Protein AF-0000000073112568 (afdb_homodimer)

Sequence (462 aa):
MNLVIIFITLNLIYITTGKNLKVNSIETFVFVDIETTGLRQPNITELAMWITPRNCLLDSQDNMNCRMLNKWTMLFNPGKGIERKASEITGLNNDMLDKYDKFDERAGTNIISYLSHYPRPICLIAHNGKRYDFPLIKKTFDKIQLRVPNYILYSDSLQILRELENEDITKAKKKSFKLEDIYERLFHSKPLVTHAAEADVEVLYKIALFYGNDFIDIAEKFASRFSEIDPMNLVIIFITLNLIYITTGKNLKVNSIETFVFVDIETTGLRQPNITELAMWITPRNCLLDSQDNMNCRMLNKWTMLFNPGKGIERKASEITGLNNDMLDKYDKFDERAGTNIISYLSHYPRPICLIAHNGKRYDFPLIKKTFDKIQLRVPNYILYSDSLQILRELENEDITKAKKKSFKLEDIYERLFHSKPLVTHAAEADVEVLYKIALFYGNDFIDIAEKFASRFSEIDP

Foldseek 3Di:
DDPPPPPPPPPPPPPVPDPPPPLDAAFKEKEKFFAWLDDPPTFTFKIKIKMDTLVCLQPLQVPLDDPRIDIDMDGAQRVDFRDPVSCVLQVDGNVNHVPHHHLAPVVVVVVLVVVVVGDFLYEYEYAVCLPPVLQNVVVSCVVRPHARDQRYKYFHVLVLVCVVVVQPVPDDDGQDSDLQSLLCVQVVDGQPDPNHTNSSSSSVSSSSSNCRPSSSVSRSVRIDGSRPRDD/DDPPPPPPPPPPPPPVPDPPPPLDAAFKEKEKFFAWLDDPPTFTFKIKIKMDTLVCLQVLQVPLDDPRIDIDMDGAQRVDFRDPVSCVLQVDGNVNHVPHHHLAPVVVVVVLVVVVVGDFLYEYEYAVCLPPVLQNVVVSCVVRPHARDQRYKYFHVLVLVCVVVVQPVPDDDGQDSDLQSLLCVQVVDGQPDPNHTNSSSSSSSSVSSNCRPSSSVSRSVRIDGSRPRDD

Solvent-accessible surface area (backbone atoms only — not comparable to full-atom values): 25676 Å² total; per-residue (Å²): 136,84,80,78,81,77,80,76,78,75,77,76,74,77,70,80,69,72,75,68,71,73,73,74,67,65,33,21,39,30,29,36,31,62,37,48,26,42,86,76,83,55,37,59,34,29,46,18,37,42,37,34,46,42,64,49,28,60,61,11,89,81,42,96,66,55,87,71,60,24,36,41,34,47,68,23,19,52,87,62,81,51,36,67,68,36,25,68,59,48,69,51,50,57,80,80,26,63,68,34,43,52,86,39,56,68,54,52,50,37,51,53,55,59,58,66,43,49,50,67,34,31,31,37,33,20,76,51,13,78,79,46,50,50,32,52,51,48,43,52,33,53,74,52,70,49,84,64,59,74,56,34,26,31,28,37,44,46,62,38,50,46,61,71,63,52,67,57,78,81,52,89,76,80,77,66,78,46,68,68,53,44,46,25,71,75,65,76,44,73,75,90,54,67,58,37,29,52,43,48,24,51,53,52,50,51,52,42,27,72,50,14,53,63,43,52,54,44,37,61,72,59,46,41,51,50,64,70,63,77,97,137,82,82,76,79,76,79,76,78,76,78,76,74,80,70,80,70,71,76,68,71,74,72,73,67,65,35,21,39,30,30,36,31,62,37,49,27,41,86,76,85,54,36,60,35,28,45,17,37,41,36,34,46,42,64,49,30,60,61,13,91,82,40,95,64,55,87,71,58,24,37,43,33,46,67,25,20,52,88,62,82,52,36,68,69,36,25,68,60,48,70,50,50,59,80,80,26,64,69,33,42,53,86,38,54,67,51,52,51,38,53,52,56,59,58,66,43,49,50,69,33,32,33,38,33,19,77,50,14,78,79,45,50,49,32,52,51,48,44,53,34,53,75,53,71,48,85,64,59,74,55,35,26,31,28,36,43,45,62,38,49,47,61,71,62,52,67,57,78,82,51,88,75,80,78,67,78,47,69,65,52,44,46,26,70,76,65,75,44,74,76,92,56,69,57,37,28,54,44,47,25,50,53,52,49,50,53,43,28,73,50,14,53,62,42,51,54,44,38,60,71,59,46,42,51,49,64,70,62,78,98

InterPro domains:
  IPR012337 Ribonuclease H-like superfamily [SSF53098] (26-228)
  IPR013520 Ribonuclease H-like domain [PF00929] (30-207)
  IPR013520 Ribonuclease H-like domain [SM00479] (28-217)
  IPR036397 Ribonuclease H superfamily [G3DSA:3.30.420.10] (25-229)
  IPR040393 Three-prime repair exonuclease 1/2 [PTHR13058] (22-229)

Structure (mmCIF, N/CA/C/O backbone):
data_AF-0000000073112568-model_v1
#
loop_
_entity.id
_entity.type
_entity.pdbx_description
1 polymer 'Exonuclease domain-containing protein'
#
loop_
_atom_site.group_PDB
_atom_site.id
_atom_site.type_symbol
_atom_site.label_atom_id
_atom_site.label_alt_id
_atom_site.label_comp_id
_atom_site.label_asym_id
_atom_site.label_entity_id
_atom_site.label_seq_id
_atom_site.pdbx_PDB_ins_code
_atom_site.Cartn_x
_atom_site.Cartn_y
_atom_site.Cartn_z
_atom_site.occupancy
_atom_site.B_iso_or_equiv
_atom_site.auth_seq_id
_atom_site.auth_comp_id
_atom_site.auth_asym_id
_atom_site.auth_atom_id
_atom_site.pdbx_PDB_model_num
ATOM 1 N N . MET A 1 1 ? -47.781 -52.5 22.5 1 28.92 1 MET A N 1
ATOM 2 C CA . MET A 1 1 ? -46.406 -52.688 22.062 1 28.92 1 MET A CA 1
ATOM 3 C C . MET A 1 1 ? -46.031 -51.625 21.031 1 28.92 1 MET A C 1
ATOM 5 O O . MET A 1 1 ? -46.438 -51.688 19.875 1 28.92 1 MET A O 1
ATOM 9 N N . ASN A 1 2 ? -45.906 -50.312 21.328 1 33.69 2 ASN A N 1
ATOM 10 C CA . ASN A 1 2 ? -45.75 -49.094 20.562 1 33.69 2 ASN A CA 1
ATOM 11 C C . ASN A 1 2 ? -44.406 -49.062 19.828 1 33.69 2 ASN A C 1
ATOM 13 O O . ASN A 1 2 ? -43.344 -49.156 20.453 1 33.69 2 ASN A O 1
ATOM 17 N N . LEU A 1 3 ? -44.344 -49.469 18.516 1 28.8 3 LEU A N 1
ATOM 18 C CA . LEU A 1 3 ? -43.219 -49.594 17.594 1 28.8 3 LEU A CA 1
ATOM 19 C C . LEU A 1 3 ? -42.5 -48.25 17.406 1 28.8 3 LEU A C 1
ATOM 21 O O . LEU A 1 3 ? -43.125 -47.281 16.953 1 28.8 3 LEU A O 1
ATOM 25 N N . VAL A 1 4 ? -41.594 -47.906 18.297 1 32.81 4 VAL A N 1
ATOM 26 C CA . VAL A 1 4 ? -40.812 -46.688 18.219 1 32.81 4 VAL A CA 1
ATOM 27 C C . VAL A 1 4 ? -39.844 -46.75 17.047 1 32.81 4 VAL A C 1
ATOM 29 O O . VAL A 1 4 ? -38.969 -47.625 17 1 32.81 4 VAL A O 1
ATOM 32 N N . ILE A 1 5 ? -40.188 -46.375 15.773 1 28.38 5 ILE A N 1
ATOM 33 C CA . ILE A 1 5 ? -39.344 -46.344 14.586 1 28.38 5 ILE A CA 1
ATOM 34 C C . ILE A 1 5 ? -38.219 -45.344 14.781 1 28.38 5 ILE A C 1
ATOM 36 O O . ILE A 1 5 ? -38.469 -44.156 14.977 1 28.38 5 ILE A O 1
ATOM 40 N N . ILE A 1 6 ? -37.094 -45.812 15.32 1 27.3 6 ILE A N 1
ATOM 41 C CA . ILE A 1 6 ? -35.875 -45 15.5 1 27.3 6 ILE A CA 1
ATOM 42 C C . ILE A 1 6 ? -35.281 -44.688 14.133 1 27.3 6 ILE A C 1
ATOM 44 O O . ILE A 1 6 ? -34.906 -45.594 13.391 1 27.3 6 ILE A O 1
ATOM 48 N N . PHE A 1 7 ? -35.656 -43.656 13.438 1 25.91 7 PHE A N 1
ATOM 49 C CA . PHE A 1 7 ? -35.062 -43.219 12.18 1 25.91 7 PHE A CA 1
ATOM 50 C C . PHE A 1 7 ? -33.562 -42.938 12.352 1 25.91 7 PHE A C 1
ATOM 52 O O . PHE A 1 7 ? -33.188 -42.031 13.102 1 25.91 7 PHE A O 1
ATOM 59 N N . ILE A 1 8 ? -32.719 -43.938 12.305 1 25.88 8 ILE A N 1
ATOM 60 C CA . ILE A 1 8 ? -31.266 -43.812 12.281 1 25.88 8 ILE A CA 1
ATOM 61 C C . ILE A 1 8 ? -30.828 -43.094 11.008 1 25.88 8 ILE A C 1
ATOM 63 O O . ILE A 1 8 ? -31.062 -43.594 9.898 1 25.88 8 ILE A O 1
ATOM 67 N N . THR A 1 9 ? -30.938 -41.812 10.844 1 25.72 9 THR A N 1
ATOM 68 C CA . THR A 1 9 ? -30.406 -41.094 9.688 1 25.72 9 THR A CA 1
ATOM 69 C C . THR A 1 9 ? -28.922 -41.406 9.492 1 25.72 9 THR A C 1
ATOM 71 O O . THR A 1 9 ? -28.109 -41.125 10.375 1 25.72 9 THR A O 1
ATOM 74 N N . LEU A 1 10 ? -28.516 -42.469 8.875 1 24.7 10 LEU A N 1
ATOM 75 C CA . LEU A 1 10 ? -27.172 -42.781 8.414 1 24.7 10 LEU A CA 1
ATOM 76 C C . LEU A 1 10 ? -26.578 -41.625 7.613 1 24.7 10 LEU A C 1
ATOM 78 O O . LEU A 1 10 ? -27.078 -41.312 6.539 1 24.7 10 LEU A O 1
ATOM 82 N N . ASN A 1 11 ? -26.141 -40.562 8.211 1 27.45 11 ASN A N 1
ATOM 83 C CA . ASN A 1 11 ? -25.328 -39.531 7.562 1 27.45 11 ASN A CA 1
ATOM 84 C C . ASN A 1 11 ? -24.156 -40.156 6.789 1 27.45 11 ASN A C 1
ATOM 86 O O . ASN A 1 11 ? -23.25 -40.719 7.387 1 27.45 11 ASN A O 1
ATOM 90 N N . LEU A 1 12 ? -24.328 -40.719 5.668 1 24.17 12 LEU A N 1
ATOM 91 C CA . LEU A 1 12 ? -23.297 -41.188 4.742 1 24.17 12 LEU A CA 1
ATOM 92 C C . LEU A 1 12 ? -22.188 -40.156 4.59 1 24.17 12 LEU A C 1
ATOM 94 O O . LEU A 1 12 ? -22.422 -39.062 4.117 1 24.17 12 LEU A O 1
ATOM 98 N N . ILE A 1 13 ? -21.219 -40.125 5.379 1 28.55 13 ILE A N 1
ATOM 99 C CA . ILE A 1 13 ? -19.906 -39.5 5.246 1 28.55 13 ILE A CA 1
ATOM 100 C C . ILE A 1 13 ? -19.281 -39.906 3.902 1 28.55 13 ILE A C 1
ATOM 102 O O . ILE A 1 13 ? -18.984 -41.062 3.664 1 28.55 13 ILE A O 1
ATOM 106 N N . TYR A 1 14 ? -19.828 -39.5 2.762 1 27.7 14 TYR A N 1
ATOM 107 C CA . TYR A 1 14 ? -19.109 -39.75 1.51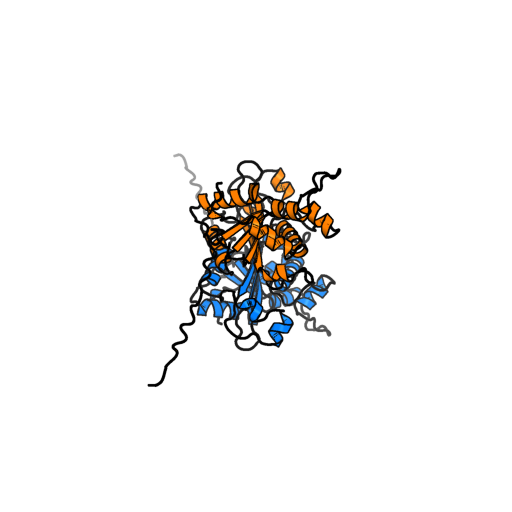4 1 27.7 14 TYR A CA 1
ATOM 108 C C . TYR A 1 14 ? -17.625 -39.438 1.648 1 27.7 14 TYR A C 1
ATOM 110 O O . TYR A 1 14 ? -17.266 -38.312 1.942 1 27.7 14 TYR A O 1
ATOM 118 N N . ILE A 1 15 ? -16.797 -40.219 2.133 1 30.89 15 ILE A N 1
ATOM 119 C CA . ILE A 1 15 ? -15.344 -40.344 2.072 1 30.89 15 ILE A CA 1
ATOM 120 C C . ILE A 1 15 ? -14.883 -40.25 0.621 1 30.89 15 ILE A C 1
ATOM 122 O O . ILE A 1 15 ? -15.133 -41.156 -0.177 1 30.89 15 ILE A O 1
ATOM 126 N N . THR A 1 16 ? -15.016 -39.156 -0.158 1 31.7 16 THR A N 1
ATOM 127 C CA . THR A 1 16 ? -14.43 -39.219 -1.492 1 31.7 16 THR A CA 1
ATOM 128 C C . THR A 1 16 ? -13.016 -39.812 -1.429 1 31.7 16 THR A C 1
ATOM 130 O O . THR A 1 16 ? -12.203 -39.375 -0.603 1 31.7 16 THR A O 1
ATOM 133 N N . THR A 1 17 ? -12.703 -40.938 -1.64 1 30.84 17 THR A N 1
ATOM 134 C CA . THR A 1 17 ? -11.523 -41.812 -1.691 1 30.84 17 THR A CA 1
ATOM 135 C C . THR A 1 17 ? -10.359 -41.062 -2.355 1 30.84 17 THR A C 1
ATOM 137 O O . THR A 1 17 ? -9.195 -41.375 -2.07 1 30.84 17 THR A O 1
ATOM 140 N N . GLY A 1 18 ? -10.5 -40.812 -3.713 1 35.22 18 GLY A N 1
ATOM 141 C CA . GLY A 1 18 ? -9.273 -40.438 -4.406 1 35.22 18 GLY A CA 1
ATOM 142 C C . GLY A 1 18 ? -8.5 -39.344 -3.711 1 35.22 18 GLY A C 1
ATOM 143 O O . GLY A 1 18 ? -9.094 -38.469 -3.08 1 35.22 18 GLY A O 1
ATOM 144 N N . LYS A 1 19 ? -7.324 -39.562 -3.258 1 34.97 19 LYS A N 1
ATOM 145 C CA . LYS A 1 19 ? -6.391 -38.719 -2.5 1 34.97 19 LYS A CA 1
ATOM 146 C C . LYS A 1 19 ? -6.426 -37.281 -2.98 1 34.97 19 LYS A C 1
ATOM 148 O O . LYS A 1 19 ? -5.449 -36.531 -2.824 1 34.97 19 LYS A O 1
ATOM 153 N N . ASN A 1 20 ? -7.07 -36.969 -4.094 1 34.84 20 ASN A N 1
ATOM 154 C CA . ASN A 1 20 ? -6.914 -35.594 -4.492 1 34.84 20 ASN A CA 1
ATOM 155 C C . ASN A 1 20 ? -7.129 -34.625 -3.314 1 34.84 20 ASN A C 1
ATOM 157 O O . ASN A 1 20 ? -8.234 -34.562 -2.768 1 34.84 20 ASN A O 1
ATOM 161 N N . LEU A 1 21 ? -6.305 -34.562 -2.342 1 36.22 21 LEU A N 1
ATOM 162 C CA . LEU A 1 21 ? -6.355 -33.438 -1.402 1 36.22 21 LEU A CA 1
ATOM 163 C C . LEU A 1 21 ? -7.098 -32.25 -2.008 1 36.22 21 LEU A C 1
ATOM 165 O O . LEU A 1 21 ? -6.711 -31.75 -3.061 1 36.22 21 LEU A O 1
ATOM 169 N N . LYS A 1 22 ? -8.344 -32.281 -2.059 1 41.84 22 LYS A N 1
ATOM 170 C CA . LYS A 1 22 ? -9.148 -31.109 -2.418 1 41.84 22 LYS A CA 1
ATOM 171 C C . LYS A 1 22 ? -8.445 -29.812 -2.014 1 41.84 22 LYS A C 1
ATOM 173 O O . LYS A 1 22 ? -8.227 -29.562 -0.828 1 41.84 22 LYS A O 1
ATOM 178 N N . VAL A 1 23 ? -7.336 -29.344 -2.641 1 48.72 23 VAL A N 1
ATOM 179 C CA . VAL A 1 23 ? -6.766 -28.031 -2.398 1 48.72 23 VAL A CA 1
ATOM 180 C C . VAL A 1 23 ? -7.875 -27.062 -1.999 1 48.72 23 VAL A C 1
ATOM 182 O O . VAL A 1 23 ? -8.867 -26.906 -2.711 1 48.72 23 VAL A O 1
ATOM 185 N N . ASN A 1 24 ? -8.141 -26.844 -0.749 1 63.97 24 ASN A N 1
ATOM 186 C CA . ASN A 1 24 ? -8.984 -25.734 -0.316 1 63.97 24 ASN A CA 1
ATOM 187 C C . ASN A 1 24 ? -8.82 -24.516 -1.221 1 63.97 24 ASN A C 1
ATOM 189 O O . ASN A 1 24 ? -7.699 -24.188 -1.617 1 63.97 24 ASN A O 1
ATOM 193 N N . SER A 1 25 ? -9.898 -24.094 -1.874 1 90.94 25 SER A N 1
ATOM 194 C CA . SER A 1 25 ? -9.969 -22.969 -2.801 1 90.94 25 SER A CA 1
ATOM 195 C C . SER A 1 25 ? -9.25 -21.734 -2.238 1 90.94 25 SER A C 1
ATOM 197 O O . SER A 1 25 ? -9.383 -21.422 -1.053 1 90.94 25 SER A O 1
ATOM 199 N N . ILE A 1 26 ? -8.305 -21.25 -3.027 1 97.75 26 ILE A N 1
ATOM 200 C CA . ILE A 1 26 ? -7.629 -20.016 -2.656 1 97.75 26 ILE A CA 1
ATOM 201 C C . ILE A 1 26 ? -8.664 -18.938 -2.357 1 97.75 26 ILE A C 1
ATOM 203 O O . ILE A 1 26 ? -9.578 -18.703 -3.152 1 97.75 26 ILE A O 1
ATOM 207 N N . GLU A 1 27 ? -8.5 -18.344 -1.183 1 98 27 GLU A N 1
ATOM 208 C CA . GLU A 1 27 ? -9.477 -17.328 -0.783 1 98 27 GLU A CA 1
ATOM 209 C C . GLU A 1 27 ? -8.953 -15.922 -1.063 1 98 27 GLU A C 1
ATOM 211 O O . GLU A 1 27 ? -9.742 -14.992 -1.262 1 98 27 GLU A O 1
ATOM 216 N N . THR A 1 28 ? -7.668 -15.781 -1 1 98.56 28 THR A N 1
ATOM 217 C CA . THR A 1 28 ? -7.031 -14.484 -1.178 1 98.56 28 THR A CA 1
ATOM 218 C C . THR A 1 28 ? -5.859 -14.586 -2.148 1 98.56 28 THR A C 1
ATOM 220 O O . THR A 1 28 ? -5.035 -15.492 -2.043 1 98.56 28 THR A O 1
ATOM 223 N N . PHE A 1 29 ? -5.82 -13.703 -3.115 1 98.75 29 PHE A N 1
ATOM 224 C CA . PHE A 1 29 ? -4.695 -13.602 -4.039 1 98.75 29 PHE A CA 1
ATOM 225 C C . PHE A 1 29 ? -3.836 -12.391 -3.707 1 98.75 29 PHE A C 1
ATOM 227 O O . PHE A 1 29 ? -4.359 -11.305 -3.445 1 98.75 29 PHE A O 1
ATOM 234 N N . VAL A 1 30 ? -2.545 -12.602 -3.668 1 98.94 30 VAL A N 1
ATOM 235 C CA . VAL A 1 30 ? -1.566 -11.547 -3.439 1 98.94 30 VAL A CA 1
ATOM 236 C C . VAL A 1 30 ? -0.625 -11.445 -4.637 1 98.94 30 VAL A C 1
ATOM 238 O O . VAL A 1 30 ? 0.197 -12.336 -4.867 1 98.94 30 VAL A O 1
ATOM 241 N N . PHE A 1 31 ? -0.764 -10.406 -5.379 1 98.94 31 PHE A N 1
ATOM 242 C CA . PHE A 1 31 ? 0.148 -10.141 -6.484 1 98.94 31 PHE A CA 1
ATOM 243 C C . PHE A 1 31 ? 1.428 -9.477 -5.988 1 98.94 31 PHE A C 1
ATOM 245 O O . PHE A 1 31 ? 1.376 -8.492 -5.254 1 98.94 31 PHE A O 1
ATOM 252 N N . VAL A 1 32 ? 2.572 -10.039 -6.43 1 98.88 32 VAL A N 1
ATOM 253 C CA . VAL A 1 32 ? 3.852 -9.664 -5.84 1 98.88 32 VAL A CA 1
ATOM 254 C C . VAL A 1 32 ? 4.855 -9.344 -6.945 1 98.88 32 VAL A C 1
ATOM 256 O O . VAL A 1 32 ? 4.824 -9.953 -8.016 1 98.88 32 VAL A O 1
ATOM 259 N N . ASP A 1 33 ? 5.688 -8.438 -6.66 1 98.81 33 ASP A N 1
ATOM 260 C CA . ASP A 1 33 ? 6.883 -8.164 -7.453 1 98.81 33 ASP A CA 1
ATOM 261 C C . ASP A 1 33 ? 7.992 -7.57 -6.59 1 98.81 33 ASP A C 1
ATOM 263 O O . ASP A 1 33 ? 7.719 -6.859 -5.617 1 98.81 33 ASP A O 1
ATOM 267 N N . ILE A 1 34 ? 9.258 -7.875 -6.922 1 98.75 34 ILE A N 1
ATOM 268 C CA . ILE A 1 34 ? 10.383 -7.281 -6.207 1 98.75 34 ILE A CA 1
ATOM 269 C C . ILE A 1 34 ? 11.336 -6.629 -7.203 1 98.75 34 ILE A C 1
ATOM 271 O O . ILE A 1 34 ? 11.43 -7.059 -8.359 1 98.75 34 ILE A O 1
ATOM 275 N N . GLU A 1 35 ? 11.961 -5.57 -6.828 1 98.62 35 GLU A N 1
ATOM 276 C CA . GLU A 1 35 ? 13.172 -5.043 -7.449 1 98.62 35 GLU A CA 1
ATOM 277 C C . GLU A 1 35 ? 14.398 -5.352 -6.602 1 98.62 35 GLU A C 1
ATOM 279 O O . GLU A 1 35 ? 14.297 -5.523 -5.383 1 98.62 35 GLU A O 1
ATOM 284 N N . THR A 1 36 ? 15.617 -5.434 -7.262 1 98.62 36 THR A N 1
ATOM 285 C CA . THR A 1 36 ? 16.812 -5.914 -6.578 1 98.62 36 THR A CA 1
ATOM 286 C C . THR A 1 36 ? 18.031 -5.098 -6.984 1 98.62 36 THR A C 1
ATOM 288 O O . THR A 1 36 ? 17.938 -4.191 -7.812 1 98.62 36 THR A O 1
ATOM 291 N N . THR A 1 37 ? 19.172 -5.445 -6.406 1 98.56 37 THR A N 1
ATOM 292 C CA . THR A 1 37 ? 20.406 -4.703 -6.605 1 98.56 37 THR A CA 1
ATOM 293 C C . THR A 1 37 ? 21.031 -5.031 -7.961 1 98.56 37 THR A C 1
ATOM 295 O O . THR A 1 37 ? 21.938 -4.336 -8.422 1 98.56 37 THR A O 1
ATOM 298 N N . GLY A 1 38 ? 20.594 -6.066 -8.555 1 96.88 38 GLY A N 1
ATOM 299 C CA . GLY A 1 38 ? 21.141 -6.52 -9.828 1 96.88 38 GLY A CA 1
ATOM 300 C C . GLY A 1 38 ? 21 -8.016 -10.031 1 96.88 38 GLY A C 1
ATOM 301 O O . GLY A 1 38 ? 20.109 -8.648 -9.461 1 96.88 38 GLY A O 1
ATOM 302 N N . LEU A 1 39 ? 21.797 -8.562 -10.883 1 91.25 39 LEU A N 1
ATOM 303 C CA . LEU A 1 39 ? 21.688 -9.961 -11.266 1 91.25 39 LEU A CA 1
ATOM 304 C C . LEU A 1 39 ? 22.625 -10.836 -10.43 1 91.25 39 LEU A C 1
ATOM 306 O O . LEU A 1 39 ? 22.375 -12.031 -10.266 1 91.25 39 LEU A O 1
ATOM 310 N N . ARG A 1 40 ? 23.672 -10.219 -9.867 1 89.62 40 ARG A N 1
ATOM 311 C CA . ARG A 1 40 ? 24.672 -10.984 -9.117 1 89.62 40 ARG A CA 1
ATOM 312 C C . ARG A 1 40 ? 24.375 -10.953 -7.625 1 89.62 40 ARG A C 1
ATOM 314 O O . ARG A 1 40 ? 24.594 -9.938 -6.957 1 89.62 40 ARG A O 1
ATOM 321 N N . GLN A 1 41 ? 23.891 -12.133 -7.066 1 93.31 41 GLN A N 1
ATOM 322 C CA . GLN A 1 41 ? 23.562 -12.234 -5.648 1 93.31 41 GLN A CA 1
ATOM 323 C C . GLN A 1 41 ? 22.688 -11.07 -5.199 1 93.31 41 GLN A C 1
ATOM 325 O O . GLN A 1 41 ? 23.078 -10.297 -4.32 1 93.31 41 GLN A O 1
ATOM 330 N N . PRO A 1 42 ? 21.656 -10.977 -5.727 1 97.5 42 PRO A N 1
ATOM 331 C CA . PRO A 1 42 ? 20.828 -9.781 -5.535 1 97.5 42 PRO A CA 1
ATOM 332 C C . PRO A 1 42 ? 20.234 -9.695 -4.129 1 97.5 42 PRO A C 1
ATOM 334 O O . PRO A 1 42 ? 19.906 -10.719 -3.527 1 97.5 42 PRO A O 1
ATOM 337 N N . ASN A 1 43 ? 20.188 -8.438 -3.576 1 98.31 43 ASN A N 1
ATOM 338 C CA . ASN A 1 43 ? 19.359 -8.094 -2.42 1 98.31 43 ASN A CA 1
ATOM 339 C C . ASN A 1 43 ? 18.125 -7.309 -2.826 1 98.31 43 ASN A C 1
ATOM 341 O O . ASN A 1 43 ? 18.156 -6.559 -3.803 1 98.31 43 ASN A O 1
ATOM 345 N N . ILE A 1 44 ? 17.094 -7.5 -2.076 1 98.69 44 ILE A N 1
ATOM 346 C CA . ILE A 1 44 ? 15.82 -6.859 -2.393 1 98.69 44 ILE A CA 1
ATOM 347 C C . ILE A 1 44 ? 15.906 -5.367 -2.076 1 98.69 44 ILE A C 1
ATOM 349 O O . ILE A 1 44 ? 16.328 -4.98 -0.985 1 98.69 44 ILE A O 1
ATOM 353 N N . THR A 1 45 ? 15.516 -4.492 -3.051 1 98.81 45 THR A N 1
ATOM 354 C CA . THR A 1 45 ? 15.469 -3.047 -2.85 1 98.81 45 THR A CA 1
ATOM 355 C C . THR A 1 45 ? 14.023 -2.57 -2.719 1 98.81 45 THR A C 1
ATOM 357 O O . THR A 1 45 ? 13.766 -1.483 -2.195 1 98.81 45 THR A O 1
ATOM 360 N N . GLU A 1 46 ? 13.086 -3.34 -3.234 1 98.88 46 GLU A N 1
ATOM 361 C CA . GLU A 1 46 ? 11.672 -2.977 -3.238 1 98.88 46 GLU A CA 1
ATOM 362 C C . GLU A 1 46 ? 10.781 -4.219 -3.271 1 98.88 46 GLU A C 1
ATOM 364 O O . GLU A 1 46 ? 11.07 -5.172 -4 1 98.88 46 GLU A O 1
ATOM 369 N N . LEU A 1 47 ? 9.773 -4.281 -2.467 1 98.94 47 LEU A N 1
ATOM 370 C CA . LEU A 1 47 ? 8.75 -5.316 -2.496 1 98.94 47 LEU A CA 1
ATOM 371 C C . LEU A 1 47 ? 7.355 -4.695 -2.52 1 98.94 47 LEU A C 1
ATOM 373 O O . LEU A 1 47 ? 7.055 -3.803 -1.724 1 98.94 47 LEU A O 1
ATOM 377 N N . ALA A 1 48 ? 6.535 -5.07 -3.496 1 98.94 48 ALA A N 1
ATOM 378 C CA . ALA A 1 48 ? 5.156 -4.598 -3.596 1 98.94 48 ALA A CA 1
ATOM 379 C C . ALA A 1 48 ? 4.176 -5.766 -3.58 1 98.94 48 ALA A C 1
ATOM 381 O O . ALA A 1 48 ? 4.422 -6.801 -4.203 1 98.94 48 ALA A O 1
ATOM 382 N N . MET A 1 49 ? 3.082 -5.582 -2.832 1 98.94 49 MET A N 1
ATOM 383 C CA . MET A 1 49 ? 1.998 -6.559 -2.76 1 98.94 49 MET A CA 1
ATOM 384 C C . MET A 1 49 ? 0.644 -5.879 -2.934 1 98.94 49 MET A C 1
ATOM 386 O O . MET A 1 49 ? 0.361 -4.871 -2.283 1 98.94 49 MET A O 1
ATOM 390 N N . TRP A 1 50 ? -0.145 -6.309 -3.861 1 98.75 50 TRP A N 1
ATOM 391 C CA . TRP A 1 50 ? -1.571 -6.008 -3.932 1 98.75 50 TRP A CA 1
ATOM 392 C C . TRP A 1 50 ? -2.402 -7.219 -3.512 1 98.75 50 TRP A C 1
ATOM 394 O O . TRP A 1 50 ? -2.191 -8.328 -4.008 1 98.75 50 TRP A O 1
ATOM 404 N N . ILE A 1 51 ? -3.283 -7.094 -2.561 1 98.69 51 ILE A N 1
ATOM 405 C CA . ILE A 1 51 ? -4.047 -8.188 -1.961 1 98.69 51 ILE A CA 1
ATOM 406 C C . ILE A 1 51 ? -5.52 -8.047 -2.328 1 98.69 51 ILE A C 1
ATOM 408 O O . ILE A 1 51 ? -6.121 -6.988 -2.121 1 98.69 51 ILE A O 1
ATOM 412 N N . THR A 1 52 ? -6.113 -9.086 -2.877 1 97.38 52 THR A N 1
ATOM 413 C CA . THR A 1 52 ? -7.52 -9.055 -3.27 1 97.38 52 THR A CA 1
ATOM 414 C C . THR A 1 52 ? -8.195 -10.391 -2.955 1 97.38 52 THR A C 1
ATOM 416 O O . THR A 1 52 ? -7.582 -11.453 -3.092 1 97.38 52 THR A O 1
ATOM 419 N N . PRO A 1 53 ? -9.406 -10.359 -2.561 1 97.06 53 PRO A N 1
ATOM 420 C CA . PRO A 1 53 ? -10.125 -11.617 -2.373 1 97.06 53 PRO A CA 1
ATOM 421 C C . PRO A 1 53 ? -10.469 -12.305 -3.693 1 97.06 53 PRO A C 1
ATOM 423 O O . PRO A 1 53 ? -10.562 -11.641 -4.73 1 97.06 53 PRO A O 1
ATOM 426 N N . ARG A 1 54 ? -10.672 -13.516 -3.617 1 95.88 54 ARG A N 1
ATOM 427 C CA . ARG A 1 54 ? -11.031 -14.352 -4.758 1 95.88 54 ARG A CA 1
ATOM 428 C C . ARG A 1 54 ? -12.227 -13.766 -5.508 1 95.88 54 ARG A C 1
ATOM 430 O O . ARG A 1 54 ? -12.258 -13.789 -6.742 1 95.88 54 ARG A O 1
ATOM 437 N N . ASN A 1 55 ? -13.18 -13.211 -4.797 1 93 55 ASN A N 1
ATOM 438 C CA . ASN A 1 55 ? -14.43 -12.75 -5.395 1 93 55 ASN A CA 1
ATOM 439 C C . ASN A 1 55 ? -14.195 -11.578 -6.344 1 93 55 ASN A C 1
ATOM 441 O O . ASN A 1 55 ? -14.953 -11.391 -7.301 1 93 55 ASN A O 1
ATOM 445 N N . CYS A 1 56 ? -13.18 -10.828 -6.074 1 93.31 56 CYS A N 1
ATOM 446 C CA . CYS A 1 56 ? -12.859 -9.719 -6.973 1 93.31 56 CYS A CA 1
ATOM 447 C C . CYS A 1 56 ? -12.469 -10.234 -8.352 1 93.31 56 CYS A C 1
ATOM 449 O O . CYS A 1 56 ? -12.781 -9.602 -9.367 1 93.31 56 CYS A O 1
ATOM 451 N N . LEU A 1 57 ? -11.781 -11.32 -8.438 1 92.81 57 LEU A N 1
ATOM 452 C CA . LEU A 1 57 ? -11.383 -11.906 -9.719 1 92.81 57 LEU A CA 1
ATOM 453 C C . LEU A 1 57 ? -12.547 -12.633 -10.375 1 92.81 57 LEU A C 1
ATOM 455 O O . LEU A 1 57 ? -12.648 -12.672 -11.602 1 92.81 57 LEU A O 1
ATOM 459 N N . LEU A 1 58 ? -13.438 -13.18 -9.617 1 88.94 58 LEU A N 1
ATOM 460 C CA . LEU A 1 58 ? -14.602 -13.891 -10.141 1 88.94 58 LEU A CA 1
ATOM 461 C C . LEU A 1 58 ? -15.57 -12.938 -10.82 1 88.94 58 LEU A C 1
ATOM 463 O O . LEU A 1 58 ? -16.141 -13.258 -11.859 1 88.94 58 LEU A O 1
ATOM 467 N N . ASP A 1 59 ? -15.711 -11.727 -10.227 1 78.19 59 ASP A N 1
ATOM 468 C CA . ASP A 1 59 ? -16.719 -10.773 -10.68 1 78.19 59 ASP A CA 1
ATOM 469 C C . ASP A 1 59 ? -16.109 -9.727 -11.609 1 78.19 59 ASP A C 1
ATOM 471 O O . ASP A 1 59 ? -16.703 -8.672 -11.836 1 78.19 59 ASP A O 1
ATOM 475 N N . SER A 1 60 ? -14.992 -9.922 -12.117 1 67.56 60 SER A N 1
ATOM 476 C CA . SER A 1 60 ? -14.18 -8.898 -12.758 1 67.56 60 SER A CA 1
ATOM 477 C C . SER A 1 60 ? -14.711 -8.555 -14.148 1 67.56 60 SER A C 1
ATOM 479 O O . SER A 1 60 ? -14.328 -7.539 -14.727 1 67.56 60 SER A O 1
ATOM 481 N N . GLN A 1 61 ? -15.477 -9.312 -14.75 1 61.03 61 GLN A N 1
ATOM 482 C CA . GLN A 1 61 ? -15.836 -9.094 -16.156 1 61.03 61 GLN A CA 1
ATOM 483 C C . GLN A 1 61 ? -16.328 -7.664 -16.375 1 61.03 61 GLN A C 1
ATOM 485 O O . GLN A 1 61 ? -16.188 -7.121 -17.469 1 61.03 61 GLN A O 1
ATOM 490 N N . ASP A 1 62 ? -16.688 -7.012 -15.266 1 56.62 62 ASP A N 1
ATOM 491 C CA . ASP A 1 62 ? -17.297 -5.719 -15.547 1 56.62 62 ASP A CA 1
ATOM 492 C C . ASP A 1 62 ? -16.5 -4.582 -14.906 1 56.62 62 ASP A C 1
ATOM 494 O O . ASP A 1 62 ? -16.672 -3.418 -15.273 1 56.62 62 ASP A O 1
ATOM 498 N N . ASN A 1 63 ? -15.625 -5.004 -13.977 1 63.09 63 ASN A N 1
ATOM 499 C CA . ASN A 1 63 ? -14.984 -3.926 -13.234 1 63.09 63 ASN A CA 1
ATOM 500 C C . ASN A 1 63 ? -13.5 -4.203 -13.016 1 63.09 63 ASN A C 1
ATOM 502 O O . ASN A 1 63 ? -13.141 -5.211 -12.414 1 63.09 63 ASN A O 1
ATOM 506 N N . MET A 1 64 ? -12.672 -3.301 -13.633 1 66.56 64 MET A N 1
ATOM 507 C CA . MET A 1 64 ? -11.219 -3.465 -13.57 1 66.56 64 MET A CA 1
ATOM 508 C C . MET A 1 64 ? -10.664 -2.912 -12.266 1 66.56 64 MET A C 1
ATOM 510 O O . MET A 1 64 ? -9.461 -2.654 -12.156 1 66.56 64 MET A O 1
ATOM 514 N N . ASN A 1 65 ? -11.539 -2.646 -11.359 1 77.06 65 ASN A N 1
ATOM 515 C CA . ASN A 1 65 ? -11.062 -2.219 -10.047 1 77.06 65 ASN A CA 1
ATOM 516 C C . ASN A 1 65 ? -11.938 -2.768 -8.922 1 77.06 65 ASN A C 1
ATOM 518 O O . ASN A 1 65 ? -13.133 -2.473 -8.867 1 77.06 65 ASN A O 1
ATOM 522 N N . CYS A 1 66 ? -11.406 -3.529 -8.203 1 90.62 66 CYS A N 1
ATOM 523 C CA . CYS A 1 66 ? -12.109 -4.078 -7.047 1 90.62 66 CYS A CA 1
ATOM 524 C C . CYS A 1 66 ? -11.953 -3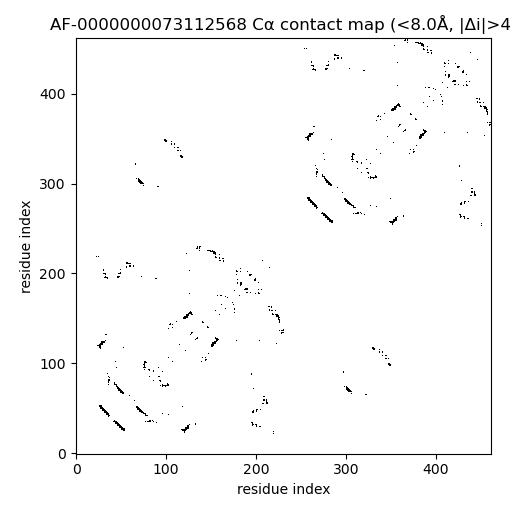.176 -5.832 1 90.62 66 CYS A C 1
ATOM 526 O O . CYS A 1 66 ? -10.836 -2.793 -5.48 1 90.62 66 CYS A O 1
ATOM 528 N N . ARG A 1 67 ? -13.047 -2.842 -5.234 1 93.5 67 ARG A N 1
ATOM 529 C CA . ARG A 1 67 ? -13.055 -1.933 -4.094 1 93.5 67 ARG A CA 1
ATOM 530 C C . ARG A 1 67 ? -12.352 -2.555 -2.893 1 93.5 67 ARG A C 1
ATOM 532 O O . ARG A 1 67 ? -11.938 -1.844 -1.975 1 93.5 67 ARG A O 1
ATOM 539 N N . MET A 1 68 ? -12.133 -3.863 -2.887 1 95.88 68 MET A N 1
ATOM 540 C CA . MET A 1 68 ? -11.578 -4.566 -1.733 1 95.88 68 MET A CA 1
ATOM 541 C C . MET A 1 68 ? -10.07 -4.75 -1.882 1 95.88 68 MET A C 1
ATOM 543 O O . MET A 1 68 ? -9.469 -5.566 -1.183 1 95.88 68 MET A O 1
ATOM 547 N N . LEU A 1 69 ? -9.5 -4.004 -2.736 1 96.44 69 LEU A N 1
ATOM 548 C CA . LEU A 1 69 ? -8.062 -4.102 -2.988 1 96.44 69 LEU A CA 1
ATOM 549 C C . LEU A 1 69 ? -7.27 -3.473 -1.851 1 96.44 69 LEU A C 1
ATOM 551 O O . LEU A 1 69 ? -7.574 -2.361 -1.412 1 96.44 69 LEU A O 1
ATOM 555 N N . ASN A 1 70 ? -6.289 -4.207 -1.251 1 98.25 70 ASN A N 1
ATOM 556 C CA . ASN A 1 70 ? -5.312 -3.723 -0.281 1 98.25 70 ASN A CA 1
ATOM 557 C C . ASN A 1 70 ? -3.908 -3.678 -0.876 1 98.25 70 ASN A C 1
ATOM 559 O O . ASN A 1 70 ? -3.6 -4.426 -1.807 1 98.25 70 ASN A O 1
ATOM 563 N N . LYS A 1 71 ? -3.1 -2.764 -0.355 1 98.62 71 LYS A N 1
ATOM 564 C CA . LYS A 1 71 ? -1.776 -2.572 -0.942 1 98.62 71 LYS A CA 1
ATOM 565 C C . LYS A 1 71 ? -0.708 -2.445 0.14 1 98.62 71 LYS A C 1
ATOM 567 O O . LYS A 1 71 ? -0.946 -1.839 1.187 1 98.62 71 LYS A O 1
ATOM 572 N N . TRP A 1 72 ? 0.426 -2.99 -0.134 1 98.88 72 TRP A N 1
ATOM 573 C CA . TRP A 1 72 ? 1.62 -2.939 0.702 1 98.88 72 TRP A CA 1
ATOM 574 C C . TRP A 1 72 ? 2.877 -2.814 -0.153 1 98.88 72 TRP A C 1
ATOM 576 O O . TRP A 1 72 ? 3.168 -3.688 -0.974 1 98.88 72 TRP A O 1
ATOM 586 N N . THR A 1 73 ? 3.596 -1.712 -0.109 1 98.81 73 THR A N 1
ATOM 587 C CA . THR A 1 73 ? 4.84 -1.473 -0.829 1 98.81 73 THR A CA 1
ATOM 588 C C . THR A 1 73 ? 5.902 -0.893 0.103 1 98.81 73 THR A C 1
ATOM 590 O O . THR A 1 73 ? 5.621 0.032 0.87 1 98.81 73 THR A O 1
ATOM 593 N N . MET A 1 74 ? 7.098 -1.423 0.051 1 98.81 74 MET A N 1
ATOM 594 C CA . MET A 1 74 ? 8.18 -0.953 0.912 1 98.81 74 MET A CA 1
ATOM 595 C C . MET A 1 74 ? 9.516 -1 0.181 1 98.81 74 MET A C 1
ATOM 597 O O . MET A 1 74 ? 9.805 -1.966 -0.527 1 98.81 74 MET A O 1
ATOM 601 N N . LEU A 1 75 ? 10.297 0.058 0.333 1 98.75 75 LEU A N 1
ATOM 602 C CA . LEU A 1 75 ? 11.68 0.111 -0.121 1 98.75 75 LEU A CA 1
ATOM 603 C C . LEU A 1 75 ? 12.633 -0.263 1.006 1 98.75 75 LEU A C 1
ATOM 605 O O . LEU A 1 75 ? 12.367 0.019 2.176 1 98.75 75 LEU A O 1
ATOM 609 N N . PHE A 1 76 ? 13.75 -0.87 0.65 1 98.81 76 PHE A N 1
ATOM 610 C CA . PHE A 1 76 ? 14.719 -1.348 1.631 1 98.81 76 PHE A CA 1
ATOM 611 C C . PHE A 1 76 ? 16.125 -0.854 1.296 1 98.81 76 PHE A C 1
ATOM 613 O O . PHE A 1 76 ? 16.484 -0.762 0.122 1 98.81 76 PHE A O 1
ATOM 620 N N . ASN A 1 77 ? 16.875 -0.594 2.352 1 98.69 77 ASN A N 1
ATOM 621 C CA . ASN A 1 77 ? 18.328 -0.559 2.197 1 98.69 77 ASN A CA 1
ATOM 622 C C . ASN A 1 77 ? 18.891 -1.946 1.915 1 98.69 77 ASN A C 1
ATOM 624 O O . ASN A 1 77 ? 18.828 -2.836 2.766 1 98.69 77 ASN A O 1
ATOM 628 N N . PRO A 1 78 ? 19.5 -2.09 0.742 1 98.38 78 PRO A N 1
ATOM 629 C CA . PRO A 1 78 ? 19.922 -3.445 0.394 1 98.38 78 PRO A CA 1
ATOM 630 C C . PRO A 1 78 ? 21.219 -3.848 1.095 1 98.38 78 PRO A C 1
ATOM 632 O O . PRO A 1 78 ? 21.609 -5.02 1.071 1 98.38 78 PRO A O 1
ATOM 635 N N . GLY A 1 79 ? 21.938 -2.896 1.731 1 97.81 79 GLY A N 1
ATOM 636 C CA . GLY A 1 79 ? 23.156 -3.193 2.455 1 97.81 79 GLY A CA 1
ATOM 637 C C . GLY A 1 79 ? 24.328 -3.482 1.542 1 97.81 79 GLY A C 1
ATOM 638 O O . GLY A 1 79 ? 25.328 -4.086 1.965 1 97.81 79 GLY A O 1
ATOM 639 N N . LYS A 1 80 ? 24.25 -3.193 0.276 1 97.81 80 LYS A N 1
ATOM 640 C CA . LYS A 1 80 ? 25.312 -3.311 -0.719 1 97.81 80 LYS A CA 1
ATOM 641 C C . LYS A 1 80 ? 25.062 -2.383 -1.904 1 97.81 80 LYS A C 1
ATOM 643 O O . LYS A 1 80 ? 24 -1.764 -2 1 97.81 80 LYS A O 1
ATOM 648 N N . GLY A 1 81 ? 26.016 -2.328 -2.766 1 98.06 81 GLY A N 1
ATOM 649 C CA . GLY A 1 81 ? 25.891 -1.476 -3.936 1 98.06 81 GLY A CA 1
ATOM 650 C C . GLY A 1 81 ? 24.859 -1.981 -4.934 1 98.06 81 GLY A C 1
ATOM 651 O O . GLY A 1 81 ? 24.75 -3.188 -5.168 1 98.06 81 GLY A O 1
ATOM 652 N N . ILE A 1 82 ? 24.094 -1.05 -5.527 1 98.5 82 ILE A N 1
ATOM 653 C CA . ILE A 1 82 ? 23.188 -1.358 -6.617 1 98.5 82 ILE A CA 1
ATOM 654 C C . ILE A 1 82 ? 23.922 -1.253 -7.953 1 98.5 82 ILE A C 1
ATOM 656 O O . ILE A 1 82 ? 24.562 -0.245 -8.234 1 98.5 82 ILE A O 1
ATOM 660 N N . GLU A 1 83 ? 23.812 -2.346 -8.719 1 98.44 83 GLU A N 1
ATOM 661 C CA . GLU A 1 83 ? 24.469 -2.342 -10.031 1 98.44 83 GLU A CA 1
ATOM 662 C C . GLU A 1 83 ? 23.922 -1.22 -10.906 1 98.44 83 GLU A C 1
ATOM 664 O O . GLU A 1 83 ? 22.734 -0.905 -10.859 1 98.44 83 GLU A O 1
ATOM 669 N N . ARG A 1 84 ? 24.75 -0.714 -11.734 1 97.62 84 ARG A N 1
ATOM 670 C CA . ARG A 1 84 ? 24.422 0.424 -12.586 1 97.62 84 ARG A CA 1
ATOM 671 C C . ARG A 1 84 ? 23.188 0.127 -13.438 1 97.62 84 ARG A C 1
ATOM 673 O O . ARG A 1 84 ? 22.266 0.947 -13.516 1 97.62 84 ARG A O 1
ATOM 680 N N . LYS A 1 85 ? 23.188 -0.978 -14.039 1 97.5 85 LYS A N 1
ATOM 681 C CA . LYS A 1 85 ? 22.078 -1.34 -14.914 1 97.5 85 LYS A CA 1
ATOM 682 C C . LYS A 1 85 ? 20.766 -1.403 -14.141 1 97.5 85 LYS A C 1
ATOM 684 O O . LYS A 1 85 ? 19.734 -0.935 -14.617 1 97.5 85 LYS A O 1
ATOM 689 N N . ALA A 1 86 ? 20.766 -1.998 -12.977 1 97.81 86 ALA A N 1
ATOM 690 C CA . ALA A 1 86 ? 19.578 -2.066 -12.133 1 97.81 86 ALA A CA 1
ATOM 691 C C . ALA A 1 86 ? 19.094 -0.671 -11.75 1 97.81 86 ALA A C 1
ATOM 693 O O . ALA A 1 86 ? 17.891 -0.397 -11.766 1 97.81 86 ALA A O 1
ATOM 694 N N . SER A 1 87 ? 20.031 0.176 -11.391 1 97.88 87 SER A N 1
ATOM 695 C CA . SER A 1 87 ? 19.703 1.55 -11.023 1 97.88 87 SER A CA 1
ATOM 696 C C . SER A 1 87 ? 19.031 2.287 -12.188 1 97.88 87 SER A C 1
ATOM 698 O O . SER A 1 87 ? 18.047 2.994 -12 1 97.88 87 SER A O 1
ATOM 700 N N . GLU A 1 88 ? 19.547 2.076 -13.359 1 97.12 88 GLU A N 1
ATOM 701 C CA . GLU A 1 88 ? 19.016 2.719 -14.555 1 97.12 88 GLU A CA 1
ATOM 702 C C . GLU A 1 88 ? 17.609 2.23 -14.867 1 97.12 88 GLU A C 1
ATOM 704 O O . GLU A 1 88 ? 16.734 3.025 -15.219 1 97.12 88 GLU A O 1
ATOM 709 N N . ILE A 1 89 ? 17.359 1.018 -14.656 1 96 89 ILE A N 1
ATOM 710 C CA . ILE A 1 89 ? 16.094 0.386 -15.031 1 96 89 ILE A CA 1
ATOM 711 C C . ILE A 1 89 ? 15.031 0.715 -13.984 1 96 89 ILE A C 1
ATOM 713 O O . ILE A 1 89 ? 13.898 1.05 -14.336 1 96 89 ILE A O 1
ATOM 717 N N . THR A 1 90 ? 15.359 0.732 -12.711 1 96.94 90 THR A N 1
ATOM 718 C CA . THR A 1 90 ? 14.375 0.818 -11.641 1 96.94 90 THR A CA 1
ATOM 719 C C . THR A 1 90 ? 14.242 2.254 -11.141 1 96.94 90 THR A C 1
ATOM 721 O O . THR A 1 90 ? 13.281 2.59 -10.445 1 96.94 90 THR A O 1
ATOM 724 N N . GLY A 1 91 ? 15.281 3.066 -11.391 1 96 91 GLY A N 1
ATOM 725 C CA . GLY A 1 91 ? 15.297 4.434 -10.898 1 96 91 GLY A CA 1
ATOM 726 C C . GLY A 1 91 ? 15.711 4.531 -9.438 1 96 91 GLY A C 1
ATOM 727 O O . GLY A 1 91 ? 15.594 5.594 -8.828 1 96 91 GLY A O 1
ATOM 728 N N . LEU A 1 92 ? 16.188 3.465 -8.859 1 97.38 92 LEU A N 1
ATOM 729 C CA . LEU A 1 92 ? 16.641 3.457 -7.473 1 97.38 92 LEU A CA 1
ATOM 730 C C . LEU A 1 92 ? 18.172 3.459 -7.406 1 97.38 92 LEU A C 1
ATOM 732 O O . LEU A 1 92 ? 18.828 2.887 -8.273 1 97.38 92 LEU A O 1
ATOM 736 N N . ASN A 1 93 ? 18.688 4.102 -6.492 1 97.69 93 ASN A N 1
ATOM 737 C CA . ASN A 1 93 ? 20.109 4.078 -6.227 1 97.69 93 ASN A CA 1
ATOM 738 C C . ASN A 1 93 ? 20.406 4.047 -4.73 1 97.69 93 ASN A C 1
ATOM 740 O O . ASN A 1 93 ? 19.5 4.172 -3.912 1 97.69 93 ASN A O 1
ATOM 744 N N . ASN A 1 94 ? 21.703 3.896 -4.402 1 98.31 94 ASN A N 1
ATOM 745 C CA . ASN A 1 94 ? 22.062 3.693 -3.004 1 98.31 94 ASN A CA 1
ATOM 746 C C . ASN A 1 94 ? 21.781 4.941 -2.168 1 98.31 94 ASN A C 1
ATOM 748 O O . ASN A 1 94 ? 21.422 4.84 -0.996 1 98.31 94 ASN A O 1
ATOM 752 N N . ASP A 1 95 ? 21.938 6.082 -2.707 1 97.12 95 ASP A N 1
ATOM 753 C CA . ASP A 1 95 ? 21.703 7.316 -1.967 1 97.12 95 ASP A CA 1
ATOM 754 C C . ASP A 1 95 ? 20.234 7.418 -1.543 1 97.12 95 ASP A C 1
ATOM 756 O O . ASP A 1 95 ? 19.938 7.832 -0.42 1 97.12 95 ASP A O 1
ATOM 760 N N . MET A 1 96 ? 19.344 7.035 -2.398 1 96.5 96 MET A N 1
ATOM 761 C CA . MET A 1 96 ? 17.906 7.086 -2.137 1 96.5 96 MET A CA 1
ATOM 762 C C . MET A 1 96 ? 17.531 6.168 -0.979 1 96.5 96 MET A C 1
ATOM 764 O O . MET A 1 96 ? 16.625 6.473 -0.21 1 96.5 96 MET A O 1
ATOM 768 N N . LEU A 1 97 ? 18.234 5.07 -0.839 1 98.06 97 LEU A N 1
ATOM 769 C CA . LEU A 1 97 ? 17.781 4.004 0.044 1 98.06 97 LEU A CA 1
ATOM 770 C C . LEU A 1 97 ? 18.625 3.951 1.315 1 98.06 97 LEU A C 1
ATOM 772 O O . LEU A 1 97 ? 18.359 3.141 2.205 1 98.06 97 LEU A O 1
ATOM 776 N N . ASP A 1 98 ? 19.562 4.828 1.465 1 97.5 98 ASP A N 1
ATOM 777 C CA . ASP A 1 98 ? 20.594 4.762 2.496 1 97.5 98 ASP A CA 1
ATOM 778 C C . ASP A 1 98 ? 19.984 4.859 3.891 1 97.5 98 ASP A C 1
ATOM 780 O O . ASP A 1 98 ? 20.469 4.242 4.836 1 97.5 98 ASP A O 1
ATOM 784 N N . LYS A 1 99 ? 18.891 5.57 4.039 1 96.5 99 LYS A N 1
ATOM 785 C CA . LYS A 1 99 ? 18.344 5.848 5.371 1 96.5 99 LYS A CA 1
ATOM 786 C C . LYS A 1 99 ? 17.219 4.883 5.727 1 96.5 99 LYS A C 1
ATOM 788 O O . LYS A 1 99 ? 16.688 4.938 6.832 1 96.5 99 LYS A O 1
ATOM 793 N N . TYR A 1 100 ? 16.812 4.016 4.82 1 97.56 100 TYR A N 1
ATOM 794 C CA . TYR A 1 100 ? 15.812 3.002 5.113 1 97.56 100 TYR A CA 1
ATOM 795 C C . TYR A 1 100 ? 16.422 1.815 5.848 1 97.56 100 TYR A C 1
ATOM 797 O O . TYR A 1 100 ? 17.641 1.6 5.777 1 97.56 100 TYR A O 1
ATOM 805 N N . ASP A 1 101 ? 15.641 1.125 6.574 1 98.31 101 ASP A N 1
ATOM 806 C CA . ASP A 1 101 ? 16.094 -0.109 7.203 1 98.31 101 ASP A CA 1
ATOM 807 C C . ASP A 1 101 ? 16.281 -1.218 6.172 1 98.31 101 ASP A C 1
ATOM 809 O O . ASP A 1 101 ? 15.695 -1.171 5.09 1 98.31 101 ASP A O 1
ATOM 813 N N . LYS A 1 102 ? 17.094 -2.182 6.484 1 98.5 102 LYS A N 1
ATOM 814 C CA . LYS A 1 102 ? 17.25 -3.385 5.676 1 98.5 102 LYS A CA 1
ATOM 815 C C . LYS A 1 102 ? 16.031 -4.293 5.789 1 98.5 102 LYS A C 1
ATOM 817 O O . LYS A 1 102 ? 15.203 -4.113 6.684 1 98.5 102 LYS A O 1
ATOM 822 N N . PHE A 1 103 ? 15.891 -5.152 4.816 1 98.62 103 PHE A N 1
ATOM 823 C CA . PHE A 1 103 ? 14.938 -6.242 5.004 1 98.62 103 PHE A CA 1
ATOM 824 C C . PHE A 1 103 ? 15.375 -7.145 6.152 1 98.62 103 PHE A C 1
ATOM 826 O O . PHE A 1 103 ? 16.109 -8.109 5.949 1 98.62 103 PHE A O 1
ATOM 833 N N . ASP A 1 104 ? 14.844 -6.848 7.352 1 98.31 104 ASP A N 1
ATOM 834 C CA . ASP A 1 104 ? 15.242 -7.555 8.57 1 98.31 104 ASP A CA 1
ATOM 835 C C . ASP A 1 104 ? 14.055 -8.297 9.18 1 98.31 104 ASP A C 1
ATOM 837 O O . ASP A 1 104 ? 13.023 -8.469 8.531 1 98.31 104 ASP A O 1
ATOM 841 N N . GLU A 1 105 ? 14.242 -8.773 10.344 1 98.44 105 GLU A N 1
ATOM 842 C CA . GLU A 1 105 ? 13.211 -9.555 11.023 1 98.44 105 GLU A CA 1
ATOM 843 C C . GLU A 1 105 ? 11.938 -8.734 11.203 1 98.44 105 GLU A C 1
ATOM 845 O O . GLU A 1 105 ? 10.828 -9.266 11.078 1 98.44 105 GLU A O 1
ATOM 850 N N . ARG A 1 106 ? 12.086 -7.473 11.508 1 98.06 106 ARG A N 1
ATOM 851 C CA . ARG A 1 106 ? 10.922 -6.609 11.688 1 98.06 106 ARG A CA 1
ATOM 852 C C . ARG A 1 106 ? 10.102 -6.52 10.406 1 98.06 106 ARG A C 1
ATOM 854 O O . ARG A 1 106 ? 8.883 -6.66 10.43 1 98.06 106 ARG A O 1
ATOM 861 N N . ALA A 1 107 ? 10.797 -6.293 9.312 1 98.44 107 ALA A N 1
ATOM 862 C CA . ALA A 1 107 ? 10.117 -6.203 8.023 1 98.44 107 ALA A CA 1
ATOM 863 C C . ALA A 1 107 ? 9.438 -7.523 7.668 1 98.44 107 ALA A C 1
ATOM 865 O O . ALA A 1 107 ? 8.289 -7.535 7.215 1 98.44 107 ALA A O 1
ATOM 866 N N . GLY A 1 108 ? 10.156 -8.625 7.867 1 98.62 108 GLY A N 1
ATOM 867 C CA . GLY A 1 108 ? 9.578 -9.938 7.609 1 98.62 108 GLY A CA 1
ATOM 868 C C . GLY A 1 108 ? 8.336 -10.211 8.43 1 98.62 108 GLY A C 1
ATOM 869 O O . GLY A 1 108 ? 7.328 -10.68 7.906 1 98.62 108 GLY A O 1
ATOM 870 N N . THR A 1 109 ? 8.445 -9.922 9.711 1 98.56 109 THR A N 1
ATOM 871 C CA . THR A 1 109 ? 7.312 -10.117 10.617 1 98.56 109 THR A CA 1
ATOM 872 C C . THR A 1 109 ? 6.145 -9.219 10.211 1 98.56 109 THR A C 1
ATOM 874 O O . THR A 1 109 ? 4.984 -9.633 10.289 1 98.56 109 THR A O 1
ATOM 877 N N . ASN A 1 110 ? 6.453 -8.039 9.828 1 98.75 110 ASN A N 1
ATOM 878 C CA . ASN A 1 110 ? 5.422 -7.113 9.367 1 98.75 110 ASN A CA 1
ATOM 879 C C . ASN A 1 110 ? 4.652 -7.684 8.172 1 98.75 110 ASN A C 1
ATOM 881 O O . ASN A 1 110 ? 3.424 -7.613 8.133 1 98.75 110 ASN A O 1
ATOM 885 N N . ILE A 1 111 ? 5.363 -8.242 7.207 1 98.81 111 ILE A N 1
ATOM 886 C CA . ILE A 1 111 ? 4.77 -8.812 6 1 98.81 111 ILE A CA 1
ATOM 887 C C . ILE A 1 111 ? 3.846 -9.969 6.371 1 98.81 111 ILE A C 1
ATOM 889 O O . ILE A 1 111 ? 2.697 -10.023 5.93 1 98.81 111 ILE A O 1
ATOM 893 N N . ILE A 1 112 ? 4.305 -10.859 7.23 1 98.56 112 ILE A N 1
ATOM 894 C CA . ILE A 1 112 ? 3.516 -12.016 7.633 1 98.56 112 ILE A CA 1
ATOM 895 C C . ILE A 1 112 ? 2.27 -11.555 8.391 1 98.56 112 ILE A C 1
ATOM 897 O O . ILE A 1 112 ? 1.172 -12.062 8.156 1 98.56 112 ILE A O 1
ATOM 901 N N . SER A 1 113 ? 2.484 -10.641 9.281 1 98.56 113 SER A N 1
ATOM 902 C CA . SER A 1 113 ? 1.37 -10.086 10.047 1 98.56 113 SER A CA 1
ATOM 903 C C . SER A 1 113 ? 0.342 -9.438 9.125 1 98.56 113 SER A C 1
ATOM 905 O O . SER A 1 113 ? -0.863 -9.625 9.297 1 98.56 113 SER A O 1
ATOM 907 N N . TYR A 1 114 ? 0.787 -8.664 8.141 1 98.81 114 TYR A N 1
ATOM 908 C CA . TYR A 1 114 ? -0.094 -8.023 7.172 1 98.81 114 TYR A CA 1
ATOM 909 C C . TYR A 1 114 ? -0.93 -9.055 6.422 1 98.81 114 TYR A C 1
ATOM 911 O O . TYR A 1 114 ? -2.146 -8.898 6.293 1 98.81 114 TYR A O 1
ATOM 919 N N . LEU A 1 115 ? -0.305 -10.102 6.012 1 98.69 115 LEU A N 1
ATOM 920 C CA . LEU A 1 115 ? -0.976 -11.117 5.211 1 98.69 115 LEU A CA 1
ATOM 921 C C . LEU A 1 115 ? -1.939 -11.938 6.066 1 98.69 115 LEU A C 1
ATOM 923 O O . LEU A 1 115 ? -2.936 -12.461 5.559 1 98.69 115 LEU A O 1
ATOM 927 N N . SER A 1 116 ? -1.693 -12.07 7.359 1 98.12 116 SER A N 1
ATOM 928 C CA . SER A 1 116 ? -2.539 -12.867 8.242 1 98.12 116 SER A CA 1
ATOM 929 C C . SER A 1 116 ? -3.91 -12.227 8.422 1 98.12 116 SER A C 1
ATOM 931 O O . SER A 1 116 ? -4.836 -12.859 8.93 1 98.12 116 SER A O 1
ATOM 933 N N . HIS A 1 117 ? -4.051 -11.047 7.973 1 98.38 117 HIS A N 1
ATOM 934 C CA . HIS A 1 117 ? -5.273 -10.258 8.094 1 98.38 117 HIS A CA 1
ATOM 935 C C . HIS A 1 117 ? -6.371 -10.805 7.188 1 98.38 117 HIS A C 1
ATOM 937 O O . HIS A 1 117 ? -7.555 -10.531 7.406 1 98.38 117 HIS A O 1
ATOM 943 N N . TYR A 1 118 ? -6.047 -11.594 6.211 1 97.94 118 TYR A N 1
ATOM 944 C CA . TYR A 1 118 ? -6.969 -11.93 5.133 1 97.94 118 TYR A CA 1
ATOM 945 C C . TYR A 1 118 ? -7.367 -13.398 5.195 1 97.94 118 TYR A C 1
ATOM 947 O O . TYR A 1 118 ? -6.648 -14.219 5.773 1 97.94 118 TYR A O 1
ATOM 955 N N . PRO A 1 119 ? -8.508 -13.742 4.543 1 97.5 119 PRO A N 1
ATOM 956 C CA . PRO A 1 119 ? -8.945 -15.141 4.539 1 97.5 119 PRO A CA 1
ATOM 957 C C . PRO A 1 119 ? -7.922 -16.078 3.908 1 97.5 119 PRO A C 1
ATOM 959 O O . PRO A 1 119 ? -7.293 -15.734 2.906 1 97.5 119 PRO A O 1
ATOM 962 N N . ARG A 1 120 ? -7.809 -17.219 4.445 1 97.44 120 ARG A N 1
ATOM 963 C CA . ARG A 1 120 ? -6.852 -18.234 4.012 1 97.44 120 ARG A CA 1
ATOM 964 C C . ARG A 1 120 ? -7.539 -19.328 3.209 1 97.44 120 ARG A C 1
ATOM 966 O O . ARG A 1 120 ? -8.742 -19.562 3.359 1 97.44 120 ARG A O 1
ATOM 973 N N . PRO A 1 121 ? -6.832 -20.031 2.443 1 98.06 121 PRO A N 1
ATOM 974 C CA . PRO A 1 121 ? -5.414 -19.906 2.1 1 98.06 121 PRO A CA 1
ATOM 975 C C . PRO A 1 121 ? -5.137 -18.703 1.201 1 98.06 121 PRO A C 1
ATOM 977 O O . PRO A 1 121 ? -6.027 -18.234 0.479 1 98.06 121 PRO A O 1
ATOM 980 N N . ILE A 1 122 ? -3.959 -18.203 1.321 1 98.5 122 ILE A N 1
ATOM 981 C CA . ILE A 1 122 ? -3.451 -17.078 0.53 1 98.5 122 ILE A CA 1
ATOM 982 C C . ILE A 1 122 ? -2.516 -17.609 -0.557 1 98.5 122 ILE A C 1
ATOM 984 O O . ILE A 1 122 ? -1.701 -18.5 -0.308 1 98.5 122 ILE A O 1
ATOM 988 N N . CYS A 1 123 ? -2.631 -17.031 -1.772 1 98.81 123 CYS A N 1
ATOM 989 C CA . CYS A 1 123 ? -1.745 -17.453 -2.854 1 98.81 123 CYS A CA 1
ATOM 990 C C . CYS A 1 123 ? -0.996 -16.25 -3.438 1 98.81 123 CYS A C 1
ATOM 992 O O . CYS A 1 123 ? -1.608 -15.344 -4 1 98.81 123 CYS A O 1
ATOM 994 N N . LEU A 1 124 ? 0.306 -16.297 -3.305 1 98.94 124 LEU A N 1
ATOM 995 C CA . LEU A 1 124 ? 1.163 -15.305 -3.934 1 98.94 124 LEU A CA 1
ATOM 996 C C . LEU A 1 124 ? 1.271 -15.547 -5.434 1 98.94 124 LEU A C 1
ATOM 998 O O . LEU A 1 124 ? 1.481 -16.688 -5.871 1 98.94 124 LEU A O 1
ATOM 1002 N N . ILE A 1 125 ? 1.092 -14.492 -6.23 1 98.94 125 ILE A N 1
ATOM 1003 C CA . ILE A 1 125 ? 1.222 -14.547 -7.684 1 98.94 125 ILE A CA 1
ATOM 1004 C C . ILE A 1 125 ? 2.324 -13.594 -8.141 1 98.94 125 ILE A C 1
ATOM 1006 O O . ILE A 1 125 ? 2.283 -12.398 -7.832 1 98.94 125 ILE A O 1
ATOM 1010 N N . ALA A 1 126 ? 3.303 -14.062 -8.789 1 98.88 126 ALA A N 1
ATOM 1011 C CA . ALA A 1 126 ? 4.348 -13.258 -9.414 1 98.88 126 ALA A CA 1
ATOM 1012 C C . ALA A 1 126 ? 4.648 -13.75 -10.828 1 98.88 126 ALA A C 1
ATOM 1014 O O . ALA A 1 126 ? 4.496 -14.938 -11.125 1 98.88 126 ALA A O 1
ATOM 1015 N N . HIS A 1 127 ? 5.023 -12.828 -11.703 1 98.75 127 HIS A N 1
ATOM 1016 C CA . HIS A 1 127 ? 5.32 -13.195 -13.086 1 98.75 127 HIS A CA 1
ATOM 1017 C C . HIS A 1 127 ? 6.738 -13.734 -13.219 1 98.75 127 HIS A C 1
ATOM 1019 O O . HIS A 1 127 ? 7.711 -13.008 -12.992 1 98.75 127 HIS A O 1
ATOM 1025 N N . ASN A 1 128 ? 6.867 -15.008 -13.555 1 98 128 ASN A N 1
ATOM 1026 C CA . ASN A 1 128 ? 8.125 -15.742 -13.523 1 98 128 ASN A CA 1
ATOM 1027 C C . ASN A 1 128 ? 8.688 -15.844 -12.109 1 98 128 ASN A C 1
ATOM 1029 O O . ASN A 1 128 ? 9.906 -15.789 -11.914 1 98 128 ASN A O 1
ATOM 1033 N N . GLY A 1 129 ? 7.781 -15.891 -11.188 1 98.19 129 GLY A N 1
ATOM 1034 C CA . GLY A 1 129 ? 8.125 -15.844 -9.781 1 98.19 129 GLY A CA 1
ATOM 1035 C C . GLY A 1 129 ? 8.867 -17.078 -9.297 1 98.19 129 GLY A C 1
ATOM 1036 O O . GLY A 1 129 ? 9.656 -17 -8.359 1 98.19 129 GLY A O 1
ATOM 1037 N N . LYS A 1 130 ? 8.617 -18.172 -9.891 1 97.38 130 LYS A N 1
ATOM 1038 C CA . LYS A 1 130 ? 9.258 -19.422 -9.484 1 97.38 130 LYS A CA 1
ATOM 1039 C C . LYS A 1 130 ? 10.766 -19.359 -9.688 1 97.38 130 LYS A C 1
ATOM 1041 O O . LYS A 1 130 ? 11.531 -20 -8.953 1 97.38 130 LYS A O 1
ATOM 1046 N N . ARG A 1 131 ? 11.141 -18.578 -10.633 1 95.94 131 ARG A N 1
ATOM 1047 C CA . ARG A 1 131 ? 12.555 -18.531 -10.977 1 95.94 131 ARG A CA 1
ATOM 1048 C C . ARG A 1 131 ? 13.242 -17.344 -10.297 1 95.94 131 ARG A C 1
ATOM 1050 O O . ARG A 1 131 ? 14.445 -17.375 -10.039 1 95.94 131 ARG A O 1
ATOM 1057 N N . TYR A 1 132 ? 12.445 -16.359 -9.969 1 96.62 132 TYR A N 1
ATOM 1058 C CA . TYR A 1 132 ? 13.117 -15.133 -9.547 1 96.62 132 TYR A CA 1
ATOM 1059 C C . TYR A 1 132 ? 12.602 -14.664 -8.195 1 96.62 132 TYR A C 1
ATOM 1061 O O . TYR A 1 132 ? 13.25 -14.867 -7.168 1 96.62 132 TYR A O 1
ATOM 1069 N N . ASP A 1 133 ? 11.375 -14.188 -8.109 1 98.06 133 ASP A N 1
ATOM 1070 C CA . ASP A 1 133 ? 10.836 -13.516 -6.934 1 98.06 133 ASP A CA 1
ATOM 1071 C C . ASP A 1 133 ? 10.805 -14.453 -5.73 1 98.06 133 ASP A C 1
ATOM 1073 O O . ASP A 1 133 ? 11.328 -14.125 -4.664 1 98.06 133 ASP A O 1
ATOM 1077 N N . PHE A 1 134 ? 10.203 -15.602 -5.906 1 98.5 134 PHE A N 1
ATOM 1078 C CA . PHE A 1 134 ? 9.883 -16.453 -4.77 1 98.5 134 PHE A CA 1
ATOM 1079 C C . PHE A 1 134 ? 11.141 -17.047 -4.16 1 98.5 134 PHE A C 1
ATOM 1081 O O . PHE A 1 134 ? 11.32 -17.031 -2.939 1 98.5 134 PHE A O 1
ATOM 1088 N N . PRO A 1 135 ? 12.094 -17.562 -4.953 1 97.69 135 PRO A N 1
ATOM 1089 C CA . PRO A 1 135 ? 13.328 -18.031 -4.34 1 97.69 135 PRO A CA 1
ATOM 1090 C C . PRO A 1 135 ? 14.086 -16.938 -3.59 1 97.69 135 PRO A C 1
ATOM 1092 O O . PRO A 1 135 ? 14.664 -17.188 -2.531 1 97.69 135 PRO A O 1
ATOM 1095 N N . LEU A 1 136 ? 14.117 -15.727 -4.133 1 98.19 136 LEU A N 1
ATOM 1096 C CA . LEU A 1 136 ? 14.828 -14.633 -3.479 1 98.19 136 LEU A CA 1
ATOM 1097 C C . LEU A 1 136 ? 14.125 -14.227 -2.186 1 98.19 136 LEU A C 1
ATOM 1099 O O . LEU A 1 136 ? 14.781 -13.961 -1.178 1 98.19 136 LEU A O 1
ATOM 1103 N N . ILE A 1 137 ? 12.805 -14.141 -2.219 1 98.62 137 ILE A N 1
ATOM 1104 C CA . ILE A 1 137 ? 12.047 -13.836 -1.012 1 98.62 137 ILE A CA 1
ATOM 1105 C C . ILE A 1 137 ? 12.281 -14.922 0.035 1 98.62 137 ILE A C 1
ATOM 1107 O O . ILE A 1 137 ? 12.531 -14.617 1.205 1 98.62 137 ILE A O 1
ATOM 1111 N N . LYS A 1 138 ? 12.25 -16.172 -0.397 1 98.31 138 LYS A N 1
ATOM 1112 C CA . LYS A 1 138 ? 12.484 -17.297 0.508 1 98.31 138 LYS A CA 1
ATOM 1113 C C . LYS A 1 138 ? 13.883 -17.219 1.126 1 98.31 138 LYS A C 1
ATOM 1115 O O . LYS A 1 138 ? 14.039 -17.406 2.334 1 98.31 138 LYS A O 1
ATOM 1120 N N . LYS A 1 139 ? 14.82 -16.969 0.316 1 97.81 139 LYS A N 1
ATOM 1121 C CA . LYS A 1 139 ? 16.188 -16.828 0.798 1 97.81 139 LYS A CA 1
ATOM 1122 C C . LYS A 1 139 ? 16.297 -15.719 1.843 1 97.81 139 LYS A C 1
ATOM 1124 O O . LYS A 1 139 ? 16.984 -15.875 2.857 1 97.81 139 LYS A O 1
ATOM 1129 N N . THR A 1 140 ? 15.648 -14.617 1.598 1 98 140 THR A N 1
ATOM 1130 C CA . THR A 1 140 ? 15.664 -13.484 2.518 1 98 140 THR A CA 1
ATOM 1131 C C . THR A 1 140 ? 15.016 -13.859 3.846 1 98 140 THR A C 1
ATOM 1133 O O . THR A 1 140 ? 15.547 -13.547 4.914 1 98 140 THR A O 1
ATOM 1136 N N . PHE A 1 141 ? 13.898 -14.547 3.773 1 98.31 141 PHE A N 1
ATOM 1137 C CA . PHE A 1 141 ? 13.211 -15 4.98 1 98.31 141 PHE A CA 1
ATOM 1138 C C . PHE A 1 141 ? 14.078 -15.992 5.754 1 98.31 141 PHE A C 1
ATOM 1140 O O . PHE A 1 141 ? 14.141 -15.938 6.984 1 98.31 141 PHE A O 1
ATOM 1147 N N . ASP A 1 142 ? 14.734 -16.875 5.094 1 97.69 142 ASP A N 1
ATOM 1148 C CA . ASP A 1 142 ? 15.617 -17.828 5.738 1 97.69 142 ASP A CA 1
ATOM 1149 C C . ASP A 1 142 ? 16.781 -17.125 6.441 1 97.69 142 ASP A C 1
ATOM 1151 O O . ASP A 1 142 ? 17.141 -17.484 7.566 1 97.69 142 ASP A O 1
ATOM 1155 N N . LYS A 1 143 ? 17.328 -16.172 5.793 1 97.12 143 LYS A N 1
ATOM 1156 C CA . LYS A 1 143 ? 18.469 -15.43 6.348 1 97.12 143 LYS A CA 1
ATOM 1157 C C . LYS A 1 143 ? 18.094 -14.766 7.668 1 97.12 143 LYS A C 1
ATOM 1159 O O . LYS A 1 143 ? 18.922 -14.664 8.57 1 97.12 143 LYS A O 1
ATOM 1164 N N . ILE A 1 144 ? 16.891 -14.336 7.758 1 97.19 144 ILE A N 1
ATOM 1165 C CA . ILE A 1 144 ? 16.484 -13.641 8.977 1 97.19 144 ILE A CA 1
ATOM 1166 C C . ILE A 1 144 ? 15.805 -14.633 9.922 1 97.19 144 ILE A C 1
ATOM 1168 O O . ILE A 1 144 ? 15.195 -14.227 10.914 1 97.19 144 ILE A O 1
ATOM 1172 N N . GLN A 1 145 ? 15.734 -15.891 9.594 1 97.25 145 GLN A N 1
ATOM 1173 C CA . GLN A 1 145 ? 15.281 -17 10.43 1 97.25 145 GLN A CA 1
ATOM 1174 C C . GLN A 1 145 ? 13.797 -16.875 10.75 1 97.25 145 GLN A C 1
ATOM 1176 O O . GLN A 1 145 ? 13.391 -17.047 11.906 1 97.25 145 GLN A O 1
ATOM 1181 N N . LEU A 1 146 ? 13.055 -16.531 9.758 1 97.5 146 LEU A N 1
ATOM 1182 C CA . LEU A 1 146 ? 11.602 -16.469 9.891 1 97.5 146 LEU A CA 1
ATOM 1183 C C . LEU A 1 146 ? 10.93 -17.469 8.969 1 97.5 146 LEU A C 1
ATOM 1185 O O . LEU A 1 146 ? 11.234 -17.547 7.781 1 97.5 146 LEU A O 1
ATOM 1189 N N . ARG A 1 147 ? 9.992 -18.203 9.562 1 96 147 ARG A N 1
ATOM 1190 C CA . ARG A 1 147 ? 9.258 -19.203 8.789 1 96 147 ARG A CA 1
ATOM 1191 C C . ARG A 1 147 ? 8.023 -18.594 8.141 1 96 147 ARG A C 1
ATOM 1193 O O . ARG A 1 147 ? 7.301 -17.828 8.781 1 96 147 ARG A O 1
ATOM 1200 N N . VAL A 1 148 ? 7.816 -18.922 6.914 1 97.25 148 VAL A N 1
ATOM 1201 C CA . VAL A 1 148 ? 6.59 -18.516 6.23 1 97.25 148 VAL A CA 1
ATOM 1202 C C . VAL A 1 148 ? 5.484 -19.531 6.516 1 97.25 148 VAL A C 1
ATOM 1204 O O . VAL A 1 148 ? 5.684 -20.734 6.367 1 97.25 148 VAL A O 1
ATOM 1207 N N . PRO A 1 149 ? 4.332 -19.109 6.945 1 97.75 149 PRO A N 1
ATOM 1208 C CA . PRO A 1 149 ? 3.242 -20.016 7.305 1 97.75 149 PRO A CA 1
ATOM 1209 C C . PRO A 1 149 ? 2.816 -20.906 6.141 1 97.75 149 PRO A C 1
ATOM 1211 O O . PRO A 1 149 ? 2.875 -20.484 4.984 1 97.75 149 PRO A O 1
ATOM 1214 N N . ASN A 1 150 ? 2.195 -22.031 6.457 1 96.81 150 ASN A N 1
ATOM 1215 C CA . ASN A 1 150 ? 1.843 -23.047 5.461 1 96.81 150 ASN A CA 1
ATOM 1216 C C . ASN A 1 150 ? 0.61 -22.625 4.66 1 96.81 150 ASN A C 1
ATOM 1218 O O . ASN A 1 150 ? 0.369 -23.156 3.574 1 96.81 150 ASN A O 1
ATOM 1222 N N . TYR A 1 151 ? -0.164 -21.719 5.23 1 97.56 151 TYR A N 1
ATOM 1223 C CA . TYR A 1 151 ? -1.37 -21.312 4.52 1 97.56 151 TYR A CA 1
ATOM 1224 C C . TYR A 1 151 ? -1.034 -20.375 3.361 1 97.56 151 TYR A C 1
ATOM 1226 O O . TYR A 1 151 ? -1.912 -20 2.58 1 97.56 151 TYR A O 1
ATOM 1234 N N . ILE A 1 152 ? 0.224 -19.969 3.291 1 98.44 152 ILE A N 1
ATOM 1235 C CA . ILE A 1 152 ? 0.682 -19.141 2.178 1 98.44 152 ILE A CA 1
ATOM 1236 C C . ILE A 1 152 ? 1.182 -20.031 1.045 1 98.44 152 ILE A C 1
ATOM 1238 O O . ILE A 1 152 ? 2.152 -20.781 1.213 1 98.44 152 ILE A O 1
ATOM 1242 N N . LEU A 1 153 ? 0.487 -19.953 -0.052 1 98.56 153 LEU A N 1
ATOM 1243 C CA . LEU A 1 153 ? 0.819 -20.672 -1.281 1 98.56 153 LEU A CA 1
ATOM 1244 C C . LEU A 1 153 ? 1.418 -19.719 -2.314 1 98.56 153 LEU A C 1
ATOM 1246 O O . LEU A 1 153 ? 1.483 -18.516 -2.088 1 98.56 153 LEU A O 1
ATOM 1250 N N . TYR A 1 154 ? 1.95 -20.281 -3.424 1 98.62 154 TYR A N 1
ATOM 1251 C CA . TYR A 1 154 ? 2.402 -19.453 -4.535 1 98.62 154 TYR A CA 1
ATOM 1252 C C . TYR A 1 154 ? 2.09 -20.109 -5.871 1 98.62 154 TYR A C 1
ATOM 1254 O O . TYR A 1 154 ? 1.956 -21.328 -5.949 1 98.62 154 TYR A O 1
ATOM 1262 N N . SER A 1 155 ? 1.891 -19.344 -6.859 1 98.62 155 SER A N 1
ATOM 1263 C CA . SER A 1 155 ? 1.714 -19.734 -8.25 1 98.62 155 SER A CA 1
ATOM 1264 C C . SER A 1 155 ? 2.348 -18.719 -9.195 1 98.62 155 SER A C 1
ATOM 1266 O O . SER A 1 155 ? 2.424 -17.531 -8.875 1 98.62 155 SER A O 1
ATOM 1268 N N . ASP A 1 156 ? 2.84 -19.203 -10.281 1 98.62 156 ASP A N 1
ATOM 1269 C CA . ASP A 1 156 ? 3.584 -18.375 -11.227 1 98.62 156 ASP A CA 1
ATOM 1270 C C . ASP A 1 156 ? 2.693 -17.938 -12.391 1 98.62 156 ASP A C 1
ATOM 1272 O O . ASP A 1 156 ? 2.213 -18.766 -13.156 1 98.62 156 ASP A O 1
ATOM 1276 N N . SER A 1 157 ? 2.568 -16.641 -12.562 1 98.69 157 SER A N 1
ATOM 1277 C CA . SER A 1 157 ? 1.652 -16.141 -13.586 1 98.69 157 SER A CA 1
ATOM 1278 C C . SER A 1 157 ? 2.168 -16.453 -14.984 1 98.69 157 SER A C 1
ATOM 1280 O O . SER A 1 157 ? 1.39 -16.516 -15.938 1 98.69 157 SER A O 1
ATOM 1282 N N . LEU A 1 158 ? 3.537 -16.594 -15.133 1 98.06 158 LEU A N 1
ATOM 1283 C CA . LEU A 1 158 ? 4.051 -16.984 -16.438 1 98.06 158 LEU A CA 1
ATOM 1284 C C . LEU A 1 158 ? 3.467 -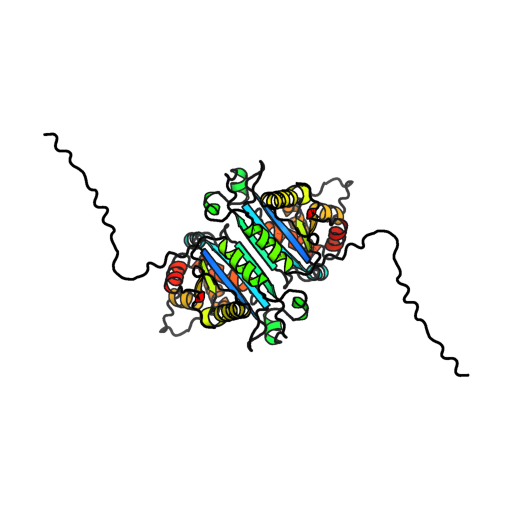18.328 -16.875 1 98.06 158 LEU A C 1
ATOM 1286 O O . LEU A 1 158 ? 3.006 -18.484 -18 1 98.06 158 LEU A O 1
ATOM 1290 N N . GLN A 1 159 ? 3.467 -19.281 -16.016 1 97.12 159 GLN A N 1
ATOM 1291 C CA . GLN A 1 159 ? 2.885 -20.578 -16.297 1 97.12 159 GLN A CA 1
ATOM 1292 C C . GLN A 1 159 ? 1.38 -20.469 -16.531 1 97.12 159 GLN A C 1
ATOM 1294 O O . GLN A 1 159 ? 0.845 -21.094 -17.453 1 97.12 159 GLN A O 1
ATOM 1299 N N . ILE A 1 160 ? 0.732 -19.719 -15.711 1 97.94 160 ILE A N 1
ATOM 1300 C CA . ILE A 1 160 ? -0.713 -19.547 -15.789 1 97.94 160 ILE A CA 1
ATOM 1301 C C . ILE A 1 160 ? -1.088 -18.969 -17.156 1 97.94 160 ILE A C 1
ATOM 1303 O O . ILE A 1 160 ? -1.959 -19.5 -17.844 1 97.94 160 ILE A O 1
ATOM 1307 N N . LEU A 1 161 ? -0.407 -17.922 -17.562 1 97.06 161 LEU A N 1
ATOM 1308 C CA . LEU A 1 161 ? -0.766 -17.188 -18.766 1 97.06 161 LEU A CA 1
ATOM 1309 C C . LEU A 1 161 ? -0.394 -17.969 -20.016 1 97.06 161 LEU A C 1
ATOM 1311 O O . LEU A 1 161 ? -1.086 -17.906 -21.031 1 97.06 161 LEU A O 1
ATOM 1315 N N . ARG A 1 162 ? 0.662 -18.719 -19.969 1 95.06 162 ARG A N 1
ATOM 1316 C CA . ARG A 1 162 ? 0.998 -19.609 -21.078 1 95.06 162 ARG A CA 1
ATOM 1317 C C . ARG A 1 162 ? -0.1 -20.641 -21.297 1 95.06 162 ARG A C 1
ATOM 1319 O O . ARG A 1 162 ? -0.451 -20.953 -22.438 1 95.06 162 ARG A O 1
ATOM 1326 N N . GLU A 1 163 ? -0.578 -21.141 -20.219 1 93.75 163 GLU A N 1
ATOM 1327 C CA . GLU A 1 163 ? -1.669 -22.109 -20.312 1 93.75 163 GLU A CA 1
ATOM 1328 C C . GLU A 1 163 ? -2.938 -21.453 -20.859 1 93.75 163 GLU A C 1
ATOM 1330 O O . GLU A 1 163 ? -3.621 -22.031 -21.719 1 93.75 163 GLU A O 1
ATOM 1335 N N . LEU A 1 164 ? -3.279 -20.328 -20.406 1 93.62 164 LEU A N 1
ATOM 1336 C CA . LEU A 1 164 ? -4.492 -19.609 -20.797 1 93.62 164 LEU A CA 1
ATOM 1337 C C . LEU A 1 164 ? -4.441 -19.234 -22.281 1 93.62 164 LEU A C 1
ATOM 1339 O O . LEU A 1 164 ? -5.461 -19.266 -22.969 1 93.62 164 LEU A O 1
ATOM 1343 N N . GLU A 1 165 ? -3.355 -18.734 -22.75 1 88.75 165 GLU A N 1
ATOM 1344 C CA . GLU A 1 165 ? -3.256 -18.25 -24.109 1 88.75 165 GLU A CA 1
ATOM 1345 C C . GLU A 1 165 ? -2.869 -19.359 -25.078 1 88.75 165 GLU A C 1
ATOM 1347 O O . GLU A 1 165 ? -2.678 -19.125 -26.266 1 88.75 165 GLU A O 1
ATOM 1352 N N . ASN A 1 166 ? -3.309 -20.531 -24.828 1 73.62 166 ASN A N 1
ATOM 1353 C CA . ASN A 1 166 ? -3.084 -21.719 -25.656 1 73.62 166 ASN A CA 1
ATOM 1354 C C . ASN A 1 166 ? -1.798 -21.594 -26.469 1 73.62 166 ASN A C 1
ATOM 1356 O O . ASN A 1 166 ? -1.842 -21.453 -27.688 1 73.62 166 ASN A O 1
ATOM 1360 N N . GLU A 1 167 ? -0.834 -21.344 -25.844 1 58.38 167 GLU A N 1
ATOM 1361 C CA . GLU A 1 167 ? 0.362 -21.219 -26.656 1 58.38 167 GLU A CA 1
ATOM 1362 C C . GLU A 1 167 ? 0.439 -22.328 -27.703 1 58.38 167 GLU A C 1
ATOM 1364 O O . GLU A 1 167 ? 0.476 -23.516 -27.344 1 58.38 167 GLU A O 1
ATOM 1369 N N . ASP A 1 168 ? -0.489 -22.312 -28.688 1 53.72 168 ASP A N 1
ATOM 1370 C CA . ASP A 1 168 ? -0.28 -23.219 -29.828 1 53.72 168 ASP A CA 1
ATOM 1371 C C . ASP A 1 168 ? 1.138 -23.078 -30.375 1 53.72 168 ASP A C 1
ATOM 1373 O O . ASP A 1 168 ? 1.475 -22.078 -31 1 53.72 168 ASP A O 1
ATOM 1377 N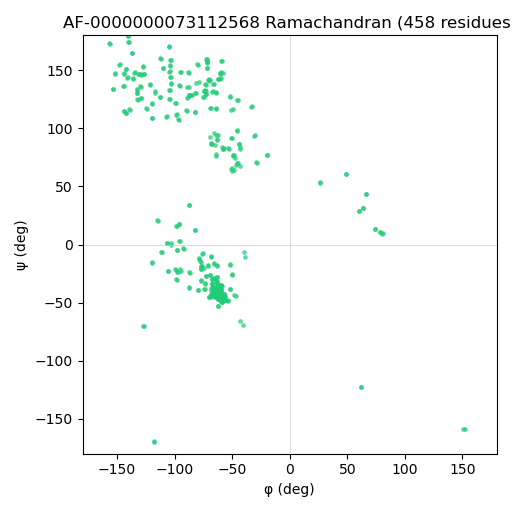 N . ILE A 1 169 ? 1.886 -23.859 -29.844 1 49.59 169 ILE A N 1
ATOM 1378 C CA . ILE A 1 169 ? 3.299 -23.969 -30.188 1 49.59 169 ILE A CA 1
ATOM 1379 C C . ILE A 1 169 ? 3.451 -24.094 -31.703 1 49.59 169 ILE A C 1
ATOM 1381 O O . ILE A 1 169 ? 4.547 -23.906 -32.25 1 49.59 169 ILE A O 1
ATOM 1385 N N . THR A 1 170 ? 2.424 -24.594 -32.344 1 50.03 170 THR A N 1
ATOM 1386 C CA . THR A 1 170 ? 2.566 -24.891 -33.75 1 50.03 170 THR A CA 1
ATOM 1387 C C . THR A 1 170 ? 2.498 -23.609 -34.594 1 50.03 170 THR A C 1
ATOM 1389 O O . THR A 1 170 ? 2.75 -23.625 -35.781 1 50.03 170 THR A O 1
ATOM 1392 N N . LYS A 1 171 ? 1.942 -22.578 -33.969 1 55.94 171 LYS A N 1
ATOM 1393 C CA . LYS A 1 171 ? 1.759 -21.422 -34.844 1 55.94 171 LYS A CA 1
ATOM 1394 C C . LYS A 1 171 ? 3.061 -20.641 -35.031 1 55.94 171 LYS A C 1
ATOM 1396 O O . LYS A 1 171 ? 3.908 -20.656 -34.125 1 55.94 171 LYS A O 1
ATOM 1401 N N . ALA A 1 172 ? 3.398 -20.156 -36.188 1 56.22 172 ALA A N 1
ATOM 1402 C CA . ALA A 1 172 ? 4.594 -19.547 -36.75 1 56.22 172 ALA A CA 1
ATOM 1403 C C . ALA A 1 172 ? 5.145 -18.453 -35.844 1 56.22 172 ALA A C 1
ATOM 1405 O O . ALA A 1 172 ? 6.359 -18.266 -35.781 1 56.22 172 ALA A O 1
ATOM 1406 N N . LYS A 1 173 ? 4.242 -17.578 -35.281 1 60.19 173 LYS A N 1
ATOM 1407 C CA . LYS A 1 173 ? 4.848 -16.438 -34.594 1 60.19 173 LYS A CA 1
ATOM 1408 C C . LYS A 1 173 ? 4.695 -16.594 -33.094 1 60.19 173 LYS A C 1
ATOM 1410 O O . LYS A 1 173 ? 3.578 -16.625 -32.562 1 60.19 173 LYS A O 1
ATOM 1415 N N . LYS A 1 174 ? 5.836 -16.859 -32.406 1 73.06 174 LYS A N 1
ATOM 1416 C CA . LYS A 1 174 ? 5.898 -17.094 -30.984 1 73.06 174 LYS A CA 1
ATOM 1417 C C . LYS A 1 174 ? 5.477 -15.844 -30.203 1 73.06 174 LYS A C 1
ATOM 1419 O O . LYS A 1 174 ? 5.965 -14.742 -30.484 1 73.06 174 LYS A O 1
ATOM 1424 N N . LYS A 1 175 ? 4.445 -15.914 -29.453 1 86.81 175 LYS A N 1
ATOM 1425 C CA . LYS A 1 175 ? 3.918 -14.844 -28.609 1 86.81 175 LYS A CA 1
ATOM 1426 C C . LYS A 1 175 ? 4.875 -14.523 -27.469 1 86.81 175 LYS A C 1
ATOM 1428 O O . LYS A 1 175 ? 5.469 -15.43 -26.875 1 86.81 175 LYS A O 1
ATOM 1433 N N . SER A 1 176 ? 5.133 -13.25 -27.312 1 93.25 176 SER A N 1
ATOM 1434 C CA . SER A 1 176 ? 5.93 -12.828 -26.172 1 93.25 176 SER A CA 1
ATOM 1435 C C . SER A 1 176 ? 5.129 -12.922 -24.875 1 93.25 176 SER A C 1
ATOM 1437 O O . SER A 1 176 ? 3.963 -12.523 -24.828 1 93.25 176 SER A O 1
ATOM 1439 N N . PHE A 1 177 ? 5.812 -13.438 -23.812 1 95.5 177 PHE A N 1
ATOM 1440 C CA . PHE A 1 177 ? 5.125 -13.547 -22.531 1 95.5 177 PHE A CA 1
ATOM 1441 C C . PHE A 1 177 ? 5.766 -12.625 -21.5 1 95.5 177 PHE A C 1
ATOM 1443 O O . PHE A 1 177 ? 5.625 -12.844 -20.281 1 95.5 177 PHE A O 1
ATOM 1450 N N . LYS A 1 178 ? 6.477 -11.648 -22.047 1 95.56 178 LYS A N 1
ATOM 1451 C CA . LYS A 1 178 ? 6.836 -10.555 -21.141 1 95.56 178 LYS A CA 1
ATOM 1452 C C . LYS A 1 178 ? 5.594 -9.844 -20.609 1 95.56 178 LYS A C 1
ATOM 1454 O O . LYS A 1 178 ? 4.621 -9.656 -21.344 1 95.56 178 LYS A O 1
ATOM 1459 N N . LEU A 1 179 ? 5.688 -9.492 -19.406 1 96.81 179 LEU A N 1
ATOM 1460 C CA . LEU A 1 179 ? 4.52 -8.914 -18.75 1 96.81 179 LEU A CA 1
ATOM 1461 C C . LEU A 1 179 ? 3.973 -7.734 -19.547 1 96.81 179 LEU A C 1
ATOM 1463 O O . LEU A 1 179 ? 2.77 -7.652 -19.797 1 96.81 179 LEU A O 1
ATOM 1467 N N . GLU A 1 180 ? 4.855 -6.824 -19.938 1 96 180 GLU A N 1
ATOM 1468 C CA . GLU A 1 180 ? 4.445 -5.637 -20.688 1 96 180 GLU A CA 1
ATOM 1469 C C . GLU A 1 180 ? 3.82 -6.008 -22.031 1 96 180 GLU A C 1
ATOM 1471 O O . GLU A 1 180 ? 2.875 -5.359 -22.484 1 96 180 GLU A O 1
ATOM 1476 N N . ASP A 1 181 ? 4.34 -7.012 -22.688 1 95.56 181 ASP A N 1
ATOM 1477 C CA . ASP A 1 181 ? 3.832 -7.449 -23.984 1 95.56 181 ASP A CA 1
ATOM 1478 C C . ASP A 1 181 ? 2.434 -8.047 -23.844 1 95.56 181 ASP A C 1
ATOM 1480 O O . ASP A 1 181 ? 1.563 -7.801 -24.688 1 95.56 181 ASP A O 1
ATOM 1484 N N . ILE A 1 182 ? 2.225 -8.828 -22.828 1 95.88 182 ILE A N 1
ATOM 1485 C CA . ILE A 1 182 ? 0.912 -9.414 -22.578 1 95.88 182 ILE A CA 1
ATOM 1486 C C . ILE A 1 182 ? -0.106 -8.305 -22.328 1 95.88 182 ILE A C 1
ATOM 1488 O O . ILE A 1 182 ? -1.204 -8.32 -22.891 1 95.88 182 ILE A O 1
ATOM 1492 N N . TYR A 1 183 ? 0.308 -7.355 -21.469 1 96.38 183 TYR A N 1
ATOM 1493 C CA . TYR A 1 183 ? -0.572 -6.238 -21.141 1 96.38 183 TYR A CA 1
ATOM 1494 C C . TYR A 1 183 ? -0.973 -5.484 -22.406 1 96.38 183 TYR A C 1
ATOM 1496 O O . TYR A 1 183 ? -2.15 -5.188 -22.609 1 96.38 183 TYR A O 1
ATOM 1504 N N . GLU A 1 184 ? -0.032 -5.223 -23.219 1 95.94 184 GLU A N 1
ATOM 1505 C CA . GLU A 1 184 ? -0.29 -4.484 -24.453 1 95.94 184 GLU A CA 1
ATOM 1506 C C . GLU A 1 184 ? -1.229 -5.262 -25.375 1 95.94 184 GLU A C 1
ATOM 1508 O O . GLU A 1 184 ? -2.111 -4.676 -26 1 95.94 184 GLU A O 1
ATOM 1513 N N . ARG A 1 185 ? -0.981 -6.5 -25.469 1 93.62 185 ARG A N 1
ATOM 1514 C CA . ARG A 1 185 ? -1.819 -7.348 -26.312 1 93.62 185 ARG A CA 1
ATOM 1515 C C . ARG A 1 185 ? -3.264 -7.348 -25.828 1 93.62 185 ARG A C 1
ATOM 1517 O O . ARG A 1 185 ? -4.195 -7.312 -26.641 1 93.62 185 ARG A O 1
ATOM 1524 N N . LEU A 1 186 ? -3.51 -7.305 -24.594 1 93.12 186 LEU A N 1
ATOM 1525 C CA . LEU A 1 186 ? -4.84 -7.449 -24.016 1 93.12 186 LEU A CA 1
ATOM 1526 C C . LEU A 1 186 ? -5.555 -6.102 -23.953 1 93.12 186 LEU A C 1
ATOM 1528 O O . LEU A 1 186 ? -6.77 -6.027 -24.141 1 93.12 186 LEU A O 1
ATOM 1532 N N . PHE A 1 187 ? -4.797 -5.074 -23.656 1 94.06 187 PHE A N 1
ATOM 1533 C CA . PHE A 1 187 ? -5.441 -3.809 -23.328 1 94.06 187 PHE A CA 1
ATOM 1534 C C . PHE A 1 187 ? -5.188 -2.775 -24.422 1 94.06 187 PHE A C 1
ATOM 1536 O O . PHE A 1 187 ? -5.703 -1.659 -24.359 1 94.06 187 PHE A O 1
ATOM 1543 N N . HIS A 1 188 ? -4.375 -3.092 -25.359 1 95.5 188 HIS A N 1
ATOM 1544 C CA . HIS A 1 188 ? -4.082 -2.25 -26.516 1 95.5 188 HIS A CA 1
ATOM 1545 C C . HIS A 1 188 ? -3.496 -0.91 -26.078 1 95.5 188 HIS A C 1
ATOM 1547 O O . HIS A 1 188 ? -3.812 0.128 -26.672 1 95.5 188 HIS A O 1
ATOM 1553 N N . SER A 1 189 ? -2.838 -0.94 -24.953 1 93.75 189 SER A N 1
ATOM 1554 C CA . SER A 1 189 ? -2.105 0.202 -24.422 1 93.75 189 SER A CA 1
ATOM 1555 C C . SER A 1 189 ? -0.88 -0.249 -23.641 1 93.75 189 SER A C 1
ATOM 1557 O O . SER A 1 189 ? -0.832 -1.379 -23.141 1 93.75 189 SER A O 1
ATOM 1559 N N . LYS A 1 190 ? 0.058 0.637 -23.578 1 92.88 190 LYS A N 1
ATOM 1560 C CA . LYS A 1 190 ? 1.252 0.332 -22.797 1 92.88 190 LYS A CA 1
ATOM 1561 C C . LYS A 1 190 ? 1.068 0.733 -21.344 1 92.88 190 LYS A C 1
ATOM 1563 O O . LYS A 1 190 ? 0.347 1.687 -21.031 1 92.88 190 LYS A O 1
ATOM 1568 N N . PRO A 1 191 ? 1.705 -0.036 -20.453 1 90.56 191 PRO A N 1
ATOM 1569 C CA . PRO A 1 191 ? 1.695 0.438 -19.078 1 90.56 191 PRO A CA 1
ATOM 1570 C C . PRO A 1 191 ? 2.354 1.807 -18.906 1 90.56 191 PRO A C 1
ATOM 1572 O O . PRO A 1 191 ? 3.309 2.125 -19.625 1 90.56 191 PRO A O 1
ATOM 1575 N N . LEU A 1 192 ? 1.852 2.584 -17.984 1 83.94 192 LEU A N 1
ATOM 1576 C CA . LEU A 1 192 ? 2.381 3.926 -17.75 1 83.94 192 LEU A CA 1
ATOM 1577 C C . LEU A 1 192 ? 3.789 3.863 -17.172 1 83.94 192 LEU A C 1
ATOM 1579 O O . LEU A 1 192 ? 4.652 4.66 -17.531 1 83.94 192 LEU A O 1
ATOM 1583 N N . VAL A 1 193 ? 3.971 3.037 -16.25 1 86.5 193 VAL A N 1
ATOM 1584 C CA . VAL A 1 193 ? 5.242 2.861 -15.555 1 86.5 193 VAL A CA 1
ATOM 1585 C C . VAL A 1 193 ? 5.625 1.384 -15.547 1 86.5 193 VAL A C 1
ATOM 1587 O O . VAL A 1 193 ? 4.766 0.512 -15.406 1 86.5 193 VAL A O 1
ATOM 1590 N N . THR A 1 194 ? 6.949 1.153 -15.844 1 85.94 194 THR A N 1
ATOM 1591 C CA . THR A 1 194 ? 7.48 -0.198 -15.719 1 85.94 194 THR A CA 1
ATOM 1592 C C . THR A 1 194 ? 8.734 -0.207 -14.844 1 85.94 194 THR A C 1
ATOM 1594 O O . THR A 1 194 ? 9.336 0.841 -14.609 1 85.94 194 THR A O 1
ATOM 1597 N N . HIS A 1 195 ? 8.969 -1.272 -14.266 1 90.81 195 HIS A N 1
ATOM 1598 C CA . HIS A 1 195 ? 10.188 -1.553 -13.516 1 90.81 195 HIS A CA 1
ATOM 1599 C C . HIS A 1 195 ? 10.156 -0.894 -12.141 1 90.81 195 HIS A C 1
ATOM 1601 O O . HIS A 1 195 ? 11.203 -0.709 -11.516 1 90.81 195 HIS A O 1
ATOM 1607 N N . ALA A 1 196 ? 9.117 -0.419 -11.758 1 95.5 196 ALA A N 1
ATOM 1608 C CA . ALA A 1 196 ? 8.766 -0.284 -10.352 1 95.5 196 ALA A CA 1
ATOM 1609 C C . ALA A 1 196 ? 7.918 -1.463 -9.875 1 95.5 196 ALA A C 1
ATOM 1611 O O . ALA A 1 196 ? 6.996 -1.891 -10.578 1 95.5 196 ALA A O 1
ATOM 1612 N N . ALA A 1 197 ? 8.234 -1.938 -8.742 1 98.38 197 ALA A N 1
ATOM 1613 C CA . ALA A 1 197 ? 7.59 -3.164 -8.273 1 98.38 197 ALA A CA 1
ATOM 1614 C C . ALA A 1 197 ? 6.074 -3.012 -8.266 1 98.38 197 ALA A C 1
ATOM 1616 O O . ALA A 1 197 ? 5.355 -3.871 -8.781 1 98.38 197 ALA A O 1
ATOM 1617 N N . GLU A 1 198 ? 5.578 -1.945 -7.727 1 97.75 198 GLU A N 1
ATOM 1618 C CA . GLU A 1 198 ? 4.133 -1.776 -7.629 1 97.75 198 GLU A CA 1
ATOM 1619 C C . GLU A 1 198 ? 3.504 -1.625 -9.016 1 97.75 198 GLU A C 1
ATOM 1621 O O . GLU A 1 198 ? 2.396 -2.113 -9.25 1 97.75 198 GLU A O 1
ATOM 1626 N N . ALA A 1 199 ? 4.152 -0.906 -9.906 1 96.62 199 ALA A N 1
ATOM 1627 C CA . ALA A 1 199 ? 3.637 -0.757 -11.266 1 96.62 199 ALA A CA 1
ATOM 1628 C C . ALA A 1 199 ? 3.482 -2.115 -11.945 1 96.62 199 ALA A C 1
ATOM 1630 O O . ALA A 1 199 ? 2.471 -2.377 -12.602 1 96.62 199 ALA A O 1
ATOM 1631 N N . ASP A 1 200 ? 4.496 -2.93 -11.789 1 98.19 200 ASP A N 1
ATOM 1632 C CA . ASP A 1 200 ? 4.445 -4.258 -12.391 1 98.19 200 ASP A CA 1
ATOM 1633 C C . ASP A 1 200 ? 3.377 -5.121 -11.734 1 98.19 200 ASP A C 1
ATOM 1635 O O . ASP A 1 200 ? 2.74 -5.945 -12.391 1 98.19 200 ASP A O 1
ATOM 1639 N N . VAL A 1 201 ? 3.137 -4.965 -10.445 1 98.44 201 VAL A N 1
ATOM 1640 C CA . VAL A 1 201 ? 2.074 -5.66 -9.727 1 98.44 201 VAL A CA 1
ATOM 1641 C C . VAL A 1 201 ? 0.714 -5.223 -10.266 1 98.44 201 VAL A C 1
ATOM 1643 O O . VAL A 1 201 ? -0.173 -6.055 -10.477 1 98.44 201 VAL A O 1
ATOM 1646 N N . GLU A 1 202 ? 0.562 -3.904 -10.477 1 96.69 202 GLU A N 1
ATOM 1647 C CA . GLU A 1 202 ? -0.694 -3.396 -11.016 1 96.69 202 GLU A CA 1
ATOM 1648 C C . GLU A 1 202 ? -0.995 -4.016 -12.383 1 96.69 202 GLU A C 1
ATOM 1650 O O . GLU A 1 202 ? -2.129 -4.422 -12.648 1 96.69 202 GLU A O 1
ATOM 1655 N N . VAL A 1 203 ? 0.004 -4.055 -13.195 1 97 203 VAL A N 1
ATOM 1656 C CA . VAL A 1 203 ? -0.146 -4.645 -14.523 1 97 203 VAL A CA 1
ATOM 1657 C C . VAL A 1 203 ? -0.587 -6.102 -14.391 1 97 203 VAL A C 1
ATOM 1659 O O . VAL A 1 203 ? -1.545 -6.527 -15.047 1 97 203 VAL A O 1
ATOM 1662 N N . LEU A 1 204 ? 0.086 -6.828 -13.586 1 98.12 204 LEU A N 1
ATOM 1663 C CA . LEU A 1 204 ? -0.232 -8.234 -13.375 1 98.12 204 LEU A CA 1
ATOM 1664 C C . LEU A 1 204 ? -1.647 -8.398 -12.836 1 98.12 204 LEU A C 1
ATOM 1666 O O . LEU A 1 204 ? -2.387 -9.281 -13.273 1 98.12 204 LEU A O 1
ATOM 1670 N N . TYR A 1 205 ? -2.029 -7.586 -11.891 1 97.5 205 TYR A N 1
ATOM 1671 C CA . TYR A 1 205 ? -3.361 -7.625 -11.297 1 97.5 205 TYR A CA 1
ATOM 1672 C C . TYR A 1 205 ? -4.438 -7.41 -12.352 1 97.5 205 TYR A C 1
ATOM 1674 O O . TYR A 1 205 ? -5.418 -8.156 -12.406 1 97.5 205 TYR A O 1
ATOM 1682 N N . LYS A 1 206 ? -4.234 -6.426 -13.188 1 95.88 206 LYS A N 1
ATOM 1683 C CA . LYS A 1 206 ? -5.191 -6.129 -14.25 1 95.88 206 LYS A CA 1
ATOM 1684 C C . LYS A 1 206 ? -5.312 -7.293 -15.227 1 95.88 206 LYS A C 1
ATOM 1686 O O . LYS A 1 206 ? -6.406 -7.598 -15.711 1 95.88 206 LYS A O 1
ATOM 1691 N N . ILE A 1 207 ? -4.184 -7.914 -15.516 1 96.19 207 ILE A N 1
ATOM 1692 C CA . ILE A 1 207 ? -4.203 -9.086 -16.391 1 96.19 207 ILE A CA 1
ATOM 1693 C C . ILE A 1 207 ? -5.02 -10.203 -15.742 1 96.19 207 ILE A C 1
ATOM 1695 O O . ILE A 1 207 ? -5.824 -10.852 -16.406 1 96.19 207 ILE A O 1
ATOM 1699 N N . ALA A 1 208 ? -4.828 -10.453 -14.469 1 97.12 208 ALA A N 1
ATOM 1700 C CA . ALA A 1 208 ? -5.602 -11.469 -13.758 1 97.12 208 ALA A CA 1
ATOM 1701 C C . ALA A 1 208 ? -7.094 -11.148 -13.797 1 97.12 208 ALA A C 1
ATOM 1703 O O . ALA A 1 208 ? -7.918 -12.047 -13.992 1 97.12 208 ALA A O 1
ATOM 1704 N N . LEU A 1 209 ? -7.422 -9.867 -13.617 1 95.88 209 LEU A N 1
ATOM 1705 C CA . LEU A 1 209 ? -8.82 -9.453 -13.68 1 95.88 209 LEU A CA 1
ATOM 1706 C C . LEU A 1 209 ? -9.406 -9.75 -15.055 1 95.88 209 LEU A C 1
ATOM 1708 O O . LEU A 1 209 ? -10.57 -10.164 -15.164 1 95.88 209 LEU A O 1
ATOM 1712 N N . PHE A 1 210 ? -8.641 -9.508 -16.031 1 93.75 210 PHE A N 1
ATOM 1713 C CA . PHE A 1 210 ? -9.086 -9.727 -17.406 1 93.75 210 PHE A CA 1
ATOM 1714 C C . PHE A 1 210 ? -9.516 -11.172 -17.609 1 93.75 210 PHE A C 1
ATOM 1716 O O . PHE A 1 210 ? -10.555 -11.438 -18.219 1 93.75 210 PHE A O 1
ATOM 1723 N N . TYR A 1 211 ? -8.75 -12.133 -17.078 1 93.94 211 TYR A N 1
ATOM 1724 C CA . TYR A 1 211 ? -9.023 -13.547 -17.312 1 93.94 211 TYR A CA 1
ATOM 1725 C C . TYR A 1 211 ? -10.008 -14.086 -16.281 1 93.94 211 TYR A C 1
ATOM 1727 O O . TYR A 1 211 ? -10.633 -15.125 -16.484 1 93.94 211 TYR A O 1
ATOM 1735 N N . GLY A 1 212 ? -10.086 -13.438 -15.109 1 93.06 212 GLY A N 1
ATOM 1736 C CA . GLY A 1 212 ? -11.117 -13.742 -14.133 1 93.06 212 GLY A CA 1
ATOM 1737 C C . GLY A 1 212 ? -11.039 -15.172 -13.617 1 93.06 212 GLY A C 1
ATOM 1738 O O . GLY A 1 212 ? -9.984 -15.617 -13.164 1 93.06 212 GLY A O 1
ATOM 1739 N N . ASN A 1 213 ? -12.125 -15.836 -13.797 1 93.38 213 ASN A N 1
ATOM 1740 C CA . ASN A 1 213 ? -12.266 -17.188 -13.266 1 93.38 213 ASN A CA 1
ATOM 1741 C C . ASN A 1 213 ? -11.242 -18.141 -13.883 1 93.38 213 ASN A C 1
ATOM 1743 O O . ASN A 1 213 ? -10.75 -19.047 -13.219 1 93.38 213 ASN A O 1
ATOM 1747 N N . ASP A 1 214 ? -10.969 -17.984 -15.133 1 94.5 214 ASP A N 1
ATOM 1748 C CA . ASP A 1 214 ? -9.992 -18.844 -15.789 1 94.5 214 ASP A CA 1
ATOM 1749 C C . ASP A 1 214 ? -8.617 -18.703 -15.141 1 94.5 214 ASP A C 1
ATOM 1751 O O . ASP A 1 214 ? -7.895 -19.688 -14.992 1 94.5 214 ASP A O 1
ATOM 1755 N N . PHE A 1 215 ? -8.289 -17.516 -14.758 1 96.81 215 PHE A N 1
ATOM 1756 C CA . PHE A 1 215 ? -7.031 -17.281 -14.062 1 96.81 215 PHE A CA 1
ATOM 1757 C C . PHE A 1 215 ? -7 -18.031 -12.734 1 96.81 215 PHE A C 1
ATOM 1759 O O . PHE A 1 215 ? -6.004 -18.688 -12.406 1 96.81 215 PHE A O 1
ATOM 1766 N N . ILE A 1 216 ? -8.094 -17.969 -12.016 1 97.25 216 ILE A N 1
ATOM 1767 C CA . ILE A 1 216 ? -8.211 -18.594 -10.711 1 97.25 216 ILE A CA 1
ATOM 1768 C C . ILE A 1 216 ? -8.016 -20.109 -10.844 1 97.25 216 ILE A C 1
ATOM 1770 O O . ILE A 1 216 ? -7.238 -20.719 -10.102 1 97.25 216 ILE A O 1
ATOM 1774 N N . ASP A 1 217 ? -8.672 -20.672 -11.797 1 96.44 217 ASP A N 1
ATOM 1775 C CA . ASP A 1 217 ? -8.641 -22.109 -11.977 1 96.44 217 ASP A CA 1
ATOM 1776 C C . ASP A 1 217 ? -7.215 -22.609 -12.234 1 96.44 217 ASP A C 1
ATOM 1778 O O . ASP A 1 217 ? -6.766 -23.562 -11.609 1 96.44 217 ASP A O 1
ATOM 1782 N N . ILE A 1 218 ? -6.551 -21.938 -13.094 1 97.31 218 ILE A N 1
ATOM 1783 C CA . ILE A 1 218 ? -5.207 -22.375 -13.453 1 97.31 218 ILE A CA 1
ATOM 1784 C C . ILE A 1 218 ? -4.238 -22.062 -12.312 1 97.31 218 ILE A C 1
ATOM 1786 O O . ILE A 1 218 ? -3.328 -22.844 -12.039 1 97.31 218 ILE A O 1
ATOM 1790 N N . ALA A 1 219 ? -4.406 -20.906 -11.648 1 98.31 219 ALA A N 1
ATOM 1791 C CA . ALA A 1 219 ? -3.574 -20.578 -10.492 1 98.31 219 ALA A CA 1
ATOM 1792 C C . ALA A 1 219 ? -3.662 -21.672 -9.43 1 98.31 219 ALA A C 1
ATOM 1794 O O . ALA A 1 219 ? -2.646 -22.062 -8.852 1 98.31 219 ALA A O 1
ATOM 1795 N N . GLU A 1 220 ? -4.887 -22.094 -9.195 1 97.75 220 GLU A N 1
ATOM 1796 C CA . GLU A 1 220 ? -5.109 -23.125 -8.188 1 97.75 220 GLU A CA 1
ATOM 1797 C C . GLU A 1 220 ? -4.488 -24.453 -8.617 1 97.75 220 GLU A C 1
ATOM 1799 O O . GLU A 1 220 ? -3.957 -25.203 -7.789 1 97.75 220 GLU A O 1
ATOM 1804 N N . LYS A 1 221 ? -4.57 -24.703 -9.875 1 96.12 221 LYS A N 1
ATOM 1805 C CA . LYS A 1 221 ? -3.977 -25.922 -10.43 1 96.12 221 LYS A CA 1
ATOM 1806 C C . LYS A 1 221 ? -2.475 -25.953 -10.164 1 96.12 221 LYS A C 1
ATOM 1808 O O . LYS A 1 221 ? -1.923 -27.016 -9.867 1 96.12 221 LYS A O 1
ATOM 1813 N N . PHE A 1 222 ? -1.78 -24.828 -10.188 1 96.75 222 PHE A N 1
ATOM 1814 C CA . PHE A 1 222 ? -0.324 -24.797 -10.117 1 96.75 222 PHE A CA 1
ATOM 1815 C C . PHE A 1 222 ? 0.136 -24.391 -8.719 1 96.75 222 PHE A C 1
ATOM 1817 O O . PHE A 1 222 ? 1.337 -24.344 -8.445 1 96.75 222 PHE A O 1
ATOM 1824 N N . ALA A 1 223 ? -0.774 -24.156 -7.809 1 97.75 223 ALA A N 1
ATOM 1825 C CA . ALA A 1 223 ? -0.433 -23.641 -6.488 1 97.75 223 ALA A CA 1
ATOM 1826 C C . ALA A 1 223 ? 0.373 -24.656 -5.688 1 97.75 223 ALA A C 1
ATOM 1828 O O . ALA A 1 223 ? 0.094 -25.859 -5.734 1 97.75 223 ALA A O 1
ATOM 1829 N N . SER A 1 224 ? 1.373 -24.219 -5.004 1 97.19 224 SER A N 1
ATOM 1830 C CA . SER A 1 224 ? 2.189 -24.984 -4.074 1 97.19 224 SER A CA 1
ATOM 1831 C C . SER A 1 224 ? 2.475 -24.203 -2.799 1 97.19 224 SER A C 1
ATOM 1833 O O . SER A 1 224 ? 2.291 -22.984 -2.76 1 97.19 224 SER A O 1
ATOM 1835 N N . ARG A 1 225 ? 2.924 -24.891 -1.782 1 97.06 225 ARG A N 1
ATOM 1836 C CA . ARG A 1 225 ? 3.232 -24.234 -0.523 1 97.06 225 ARG A CA 1
ATOM 1837 C C . ARG A 1 225 ? 4.512 -23.406 -0.638 1 97.06 225 ARG A C 1
ATOM 1839 O O . ARG A 1 225 ? 5.52 -23.891 -1.157 1 97.06 225 ARG A O 1
ATOM 1846 N N . PHE A 1 226 ? 4.43 -22.188 -0.173 1 97.62 226 PHE A N 1
ATOM 1847 C CA . PHE A 1 226 ? 5.598 -21.312 -0.226 1 97.62 226 PHE A CA 1
ATOM 1848 C C . PHE A 1 226 ? 6.738 -21.891 0.604 1 97.62 226 PHE A C 1
ATOM 1850 O O . PHE A 1 226 ? 7.906 -21.766 0.229 1 97.62 226 PHE A O 1
ATOM 1857 N N . SER A 1 227 ? 6.406 -22.531 1.691 1 94.44 227 SER A N 1
ATOM 1858 C CA . SER A 1 227 ? 7.383 -23.078 2.633 1 94.44 227 SER A CA 1
ATOM 1859 C C . SER A 1 227 ? 8.234 -24.156 1.983 1 94.44 227 SER A C 1
ATOM 1861 O O . SER A 1 227 ? 9.305 -24.5 2.488 1 94.44 227 SER A O 1
ATOM 1863 N N . GLU A 1 228 ? 7.785 -24.688 0.885 1 93.19 228 GLU A N 1
ATOM 1864 C CA . GLU A 1 228 ? 8.461 -25.812 0.25 1 93.19 228 GLU A CA 1
ATOM 1865 C C . GLU A 1 228 ? 9.461 -25.344 -0.8 1 93.19 228 GLU A C 1
ATOM 1867 O O . GLU A 1 228 ? 10.18 -26.156 -1.394 1 93.19 228 GLU A O 1
ATOM 1872 N N . ILE A 1 229 ? 9.492 -24.062 -0.992 1 94.44 229 ILE A N 1
ATOM 1873 C CA . ILE A 1 229 ? 10.445 -23.516 -1.949 1 94.44 229 ILE A CA 1
ATOM 1874 C C . ILE A 1 229 ? 11.867 -23.781 -1.462 1 94.44 229 ILE A C 1
ATOM 1876 O O . ILE A 1 229 ? 12.172 -23.594 -0.283 1 94.44 229 ILE A O 1
ATOM 1880 N N . ASP A 1 230 ? 12.703 -24.297 -2.299 1 87.06 230 ASP A N 1
ATOM 1881 C CA . ASP A 1 230 ? 14.133 -24.422 -2.062 1 87.06 230 ASP A CA 1
ATOM 1882 C C . ASP A 1 230 ? 14.898 -23.281 -2.721 1 87.06 230 ASP A C 1
ATOM 1884 O O . ASP A 1 230 ? 14.977 -23.203 -3.949 1 87.06 230 ASP A O 1
ATOM 1888 N N . PRO A 1 231 ? 15.469 -22.438 -1.854 1 80.56 231 PRO A N 1
ATOM 1889 C CA . PRO A 1 231 ? 16.094 -21.266 -2.449 1 80.56 231 PRO A CA 1
ATOM 1890 C C . PRO A 1 231 ? 17.391 -21.594 -3.203 1 80.56 231 PRO A C 1
ATOM 1892 O O . PRO A 1 231 ? 18.047 -22.594 -2.891 1 80.56 231 PRO A O 1
ATOM 1895 N N . MET B 1 1 ? 63.594 28.531 26.359 1 29.2 1 MET B N 1
ATOM 1896 C CA . MET B 1 1 ? 62.281 28.641 27.016 1 29.2 1 MET B CA 1
ATOM 1897 C C . MET B 1 1 ? 61.156 28.641 25.984 1 29.2 1 MET B C 1
ATOM 1899 O O . MET B 1 1 ? 60.938 29.641 25.281 1 29.2 1 MET B O 1
ATOM 1903 N N . ASN B 1 2 ? 60.844 27.547 25.266 1 33.09 2 ASN B N 1
ATOM 1904 C CA . ASN B 1 2 ? 60.031 27.281 24.062 1 33.09 2 ASN B CA 1
ATOM 1905 C C . ASN B 1 2 ? 58.531 27.469 24.344 1 33.09 2 ASN B C 1
ATOM 1907 O O . ASN B 1 2 ? 58 26.812 25.234 1 33.09 2 ASN B O 1
ATOM 1911 N N . LEU B 1 3 ? 57.969 28.688 24.109 1 29.11 3 LEU B N 1
ATOM 1912 C CA . LEU B 1 3 ? 56.625 29.156 24.328 1 29.11 3 LEU B CA 1
ATOM 1913 C C . LEU B 1 3 ? 55.625 28.297 23.562 1 29.11 3 LEU B C 1
ATOM 1915 O O . LEU B 1 3 ? 55.656 28.219 22.328 1 29.11 3 LEU B O 1
ATOM 1919 N N . VAL B 1 4 ? 55.219 27.141 24.078 1 32.59 4 VAL B N 1
ATOM 1920 C CA . VAL B 1 4 ? 54.188 26.266 23.484 1 32.59 4 VAL B CA 1
ATOM 1921 C C . VAL B 1 4 ? 52.844 26.938 23.547 1 32.59 4 VAL B C 1
ATOM 1923 O O . VAL B 1 4 ? 52.344 27.234 24.641 1 32.59 4 VAL B O 1
ATOM 1926 N N . ILE B 1 5 ? 52.406 27.797 22.594 1 26.95 5 ILE B N 1
ATOM 1927 C CA . ILE B 1 5 ? 51.094 28.422 22.516 1 26.95 5 ILE B CA 1
ATOM 1928 C C . ILE B 1 5 ? 50.031 27.344 22.344 1 26.95 5 ILE B C 1
ATOM 1930 O O . ILE B 1 5 ? 50.062 26.578 21.375 1 26.95 5 ILE B O 1
ATOM 1934 N N . ILE B 1 6 ? 49.5 26.859 23.438 1 26.2 6 ILE B N 1
ATOM 1935 C CA . ILE B 1 6 ? 48.375 25.922 23.484 1 26.2 6 ILE B CA 1
ATOM 1936 C C . ILE B 1 6 ? 47.125 26.594 22.938 1 26.2 6 ILE B C 1
ATOM 1938 O O . ILE B 1 6 ? 46.656 27.594 23.5 1 26.2 6 ILE B O 1
ATOM 1942 N N . PHE B 1 7 ? 46.844 26.625 21.672 1 25.33 7 PHE B N 1
ATOM 1943 C CA . PHE B 1 7 ? 45.625 27.125 21.062 1 25.33 7 PHE B CA 1
ATOM 1944 C C . PHE B 1 7 ? 44.406 26.391 21.625 1 25.33 7 PHE B C 1
ATOM 1946 O O . PHE B 1 7 ? 44.281 25.188 21.438 1 25.33 7 PHE B O 1
ATOM 1953 N N . ILE B 1 8 ? 43.875 26.781 22.766 1 25.77 8 ILE B N 1
ATOM 1954 C CA . ILE B 1 8 ? 42.625 26.312 23.328 1 25.77 8 ILE B CA 1
ATOM 1955 C C . ILE B 1 8 ? 41.469 26.719 22.422 1 25.77 8 ILE B C 1
ATOM 1957 O O . ILE B 1 8 ? 41.219 27.906 22.188 1 25.77 8 ILE B O 1
ATOM 1961 N N . THR B 1 9 ? 41.188 26.094 21.312 1 25.19 9 THR B N 1
ATOM 1962 C CA . THR B 1 9 ? 40.031 26.344 20.484 1 25.19 9 THR B CA 1
ATOM 1963 C C . THR B 1 9 ? 38.75 26.266 21.312 1 25.19 9 THR B C 1
ATOM 1965 O O . THR B 1 9 ? 38.438 25.219 21.891 1 25.19 9 THR B O 1
ATOM 1968 N N . LEU B 1 10 ? 38.312 27.266 22.031 1 24.61 10 LEU B N 1
ATOM 1969 C CA . LEU B 1 10 ? 37.031 27.438 22.688 1 24.61 10 LEU B CA 1
ATOM 1970 C C . LEU B 1 10 ? 35.875 27.141 21.719 1 24.61 10 LEU B C 1
ATOM 1972 O O . LEU B 1 10 ? 35.719 27.844 20.719 1 24.61 10 LEU B O 1
ATOM 1976 N N . ASN B 1 11 ? 35.562 25.906 21.422 1 27.58 11 ASN B N 1
ATOM 1977 C CA . ASN B 1 11 ? 34.344 25.516 20.734 1 27.58 11 ASN B CA 1
ATOM 1978 C C . ASN B 1 11 ? 33.125 26.188 21.359 1 27.58 11 ASN B C 1
ATOM 1980 O O . ASN B 1 11 ? 32.75 25.891 22.5 1 27.58 11 ASN B O 1
ATOM 1984 N N . LEU B 1 12 ? 32.844 27.406 21.188 1 24.5 12 LEU B N 1
ATOM 1985 C CA . LEU B 1 12 ? 31.641 28.125 21.578 1 24.5 12 LEU B CA 1
ATOM 1986 C C . LEU B 1 12 ? 30.391 27.312 21.234 1 24.5 12 LEU B C 1
ATOM 1988 O O . LEU B 1 12 ? 30.125 27.047 20.062 1 24.5 12 LEU B O 1
ATOM 1992 N N . ILE B 1 13 ? 29.922 26.453 22.031 1 28.05 13 ILE B N 1
ATOM 1993 C CA . I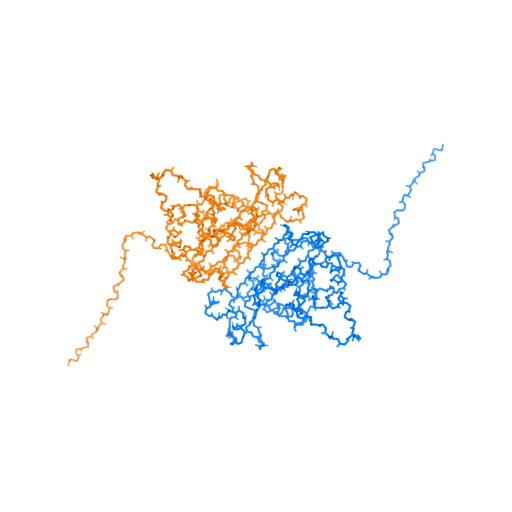LE B 1 13 ? 28.609 25.828 22.094 1 28.05 13 ILE B CA 1
ATOM 1994 C C . ILE B 1 13 ? 27.516 26.906 22.062 1 28.05 13 ILE B C 1
ATOM 1996 O O . ILE B 1 13 ? 27.422 27.719 22.984 1 28.05 13 ILE B O 1
ATOM 2000 N N . TYR B 1 14 ? 27.359 27.656 21 1 27.59 14 TYR B N 1
ATOM 2001 C CA . TYR B 1 14 ? 26.219 28.562 20.953 1 27.59 14 TYR B CA 1
ATOM 2002 C C . TYR B 1 14 ? 24.953 27.875 21.453 1 27.59 14 TYR B C 1
ATOM 2004 O O . TYR B 1 14 ? 24.516 26.859 20.891 1 27.59 14 TYR B O 1
ATOM 2012 N N . ILE B 1 15 ? 24.641 27.781 22.656 1 31.02 15 ILE B N 1
ATOM 2013 C CA . ILE B 1 15 ? 23.406 27.516 23.375 1 31.02 15 ILE B CA 1
ATOM 2014 C C . ILE B 1 15 ? 22.297 28.422 22.859 1 31.02 15 ILE B C 1
ATOM 2016 O O . ILE B 1 15 ? 22.328 29.641 23.062 1 31.02 15 ILE B O 1
ATOM 2020 N N . THR B 1 16 ? 21.812 28.391 21.609 1 32 16 THR B N 1
ATOM 2021 C CA . THR B 1 16 ? 20.688 29.281 21.328 1 32 16 THR B CA 1
ATOM 2022 C C . THR B 1 16 ? 19.641 29.203 22.438 1 32 16 THR B C 1
ATOM 2024 O O . THR B 1 16 ? 19.25 28.109 22.859 1 32 16 THR B O 1
ATOM 2027 N N . THR B 1 17 ? 19.5 29.969 23.359 1 31.05 17 THR B N 1
ATOM 2028 C CA . THR B 1 17 ? 18.688 30.219 24.547 1 31.05 17 THR B CA 1
ATOM 2029 C C . THR B 1 17 ? 17.203 29.984 24.25 1 31.05 17 THR B C 1
ATOM 2031 O O . THR B 1 17 ? 16.438 29.656 25.156 1 31.05 17 THR B O 1
ATOM 2034 N N . GLY B 1 18 ? 16.609 30.844 23.359 1 35.22 18 GLY B N 1
ATOM 2035 C CA . GLY B 1 18 ? 15.164 30.797 23.328 1 35.22 18 GLY B CA 1
ATOM 2036 C C . GLY B 1 18 ? 14.609 29.406 23.172 1 35.22 18 GLY B C 1
ATOM 2037 O O . GLY B 1 18 ? 15.227 28.562 22.516 1 35.22 18 GLY B O 1
ATOM 2038 N N . LYS B 1 19 ? 13.914 28.875 24.094 1 34.84 19 LYS B N 1
ATOM 2039 C CA . LYS B 1 19 ? 13.352 27.531 24.266 1 34.84 19 LYS B CA 1
ATOM 2040 C C . LYS B 1 19 ? 12.82 27 22.938 1 34.84 19 LYS B C 1
ATOM 2042 O O . LYS B 1 19 ? 11.836 26.25 22.922 1 34.84 19 LYS B O 1
ATOM 2047 N N . ASN B 1 20 ? 12.789 27.781 21.891 1 34.69 20 ASN B N 1
ATOM 2048 C CA . ASN B 1 20 ? 12.164 27.156 20.719 1 34.69 20 ASN B CA 1
ATOM 2049 C C . ASN B 1 20 ? 12.68 25.734 20.5 1 34.69 20 ASN B C 1
ATOM 2051 O O . ASN B 1 20 ? 13.867 25.547 20.234 1 34.69 20 ASN B O 1
ATOM 2055 N N . LEU B 1 21 ? 12.375 24.781 21.281 1 36.47 21 LEU B N 1
ATOM 2056 C CA . LEU B 1 21 ? 12.609 23.391 20.891 1 36.47 21 LEU B CA 1
ATOM 2057 C C . LEU B 1 21 ? 12.75 23.266 19.375 1 36.47 21 LEU B C 1
ATOM 2059 O O . LEU B 1 21 ? 11.836 23.656 18.641 1 36.47 21 LEU B O 1
ATOM 2063 N N . LYS B 1 22 ? 13.828 23.609 18.828 1 41.91 22 LYS B N 1
ATOM 2064 C CA . LYS B 1 22 ? 14.148 23.328 17.438 1 41.91 22 LYS B CA 1
ATOM 2065 C C . LYS B 1 22 ? 13.438 22.062 16.953 1 41.91 22 LYS B C 1
ATOM 2067 O O . LYS B 1 22 ? 13.727 20.969 17.438 1 41.91 22 LYS B O 1
ATOM 2072 N N . VAL B 1 23 ? 12.109 22 16.766 1 48.91 23 VAL B N 1
ATOM 2073 C CA . VAL B 1 23 ? 11.453 20.844 16.141 1 48.91 23 VAL B CA 1
ATOM 2074 C C . VAL B 1 23 ? 12.398 20.203 15.125 1 48.91 23 VAL B C 1
ATOM 2076 O O . VAL B 1 23 ? 12.898 20.891 14.227 1 48.91 23 VAL B O 1
ATOM 2079 N N . ASN B 1 24 ? 13.164 19.234 15.469 1 63.78 24 ASN B N 1
ATOM 2080 C CA . ASN B 1 24 ? 13.859 18.406 14.477 1 63.78 24 ASN B CA 1
ATOM 2081 C C . ASN B 1 24 ? 13.031 18.266 13.203 1 63.78 24 ASN B C 1
ATOM 2083 O O . ASN B 1 24 ? 11.812 18.078 13.258 1 63.78 24 ASN B O 1
ATOM 2087 N N . SER B 1 25 ? 13.586 18.734 12.07 1 91 25 SER B N 1
ATOM 2088 C CA . SER B 1 25 ? 12.977 18.703 10.742 1 91 25 SER B CA 1
ATOM 2089 C C . SER B 1 25 ? 12.336 17.359 10.445 1 91 25 SER B C 1
ATOM 2091 O O . SER B 1 25 ? 12.914 16.312 10.758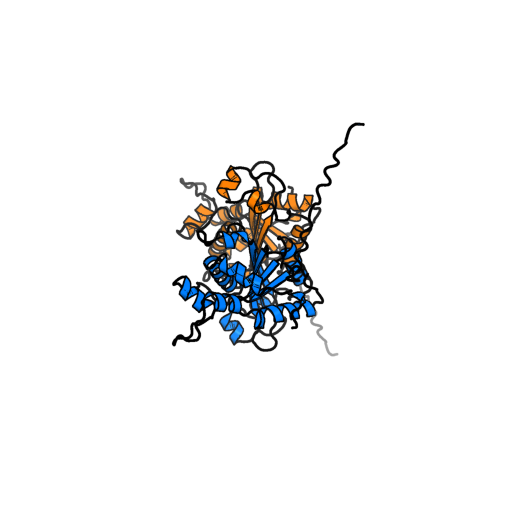 1 91 25 SER B O 1
ATOM 2093 N N . ILE B 1 26 ? 11.055 17.422 10.117 1 97.81 26 ILE B N 1
ATOM 2094 C CA . ILE B 1 26 ? 10.367 16.219 9.695 1 97.81 26 ILE B CA 1
ATOM 2095 C C . ILE B 1 26 ? 11.156 15.531 8.578 1 97.81 26 ILE B C 1
ATOM 2097 O O . ILE B 1 26 ? 11.531 16.172 7.598 1 97.81 26 ILE B O 1
ATOM 2101 N N . GLU B 1 27 ? 11.414 14.258 8.812 1 98 27 GLU B N 1
ATOM 2102 C CA . GLU B 1 27 ? 12.211 13.531 7.82 1 98 27 GLU B CA 1
ATOM 2103 C C . GLU B 1 27 ? 11.32 12.734 6.879 1 98 27 GLU B C 1
ATOM 2105 O O . GLU B 1 27 ? 11.695 12.461 5.734 1 98 27 GLU B O 1
ATOM 2110 N N . THR B 1 28 ? 10.203 12.305 7.387 1 98.56 28 THR B N 1
ATOM 2111 C CA . THR B 1 28 ? 9.281 11.461 6.629 1 98.56 28 THR B CA 1
ATOM 2112 C C . THR B 1 28 ? 7.852 11.977 6.754 1 98.56 28 THR B C 1
ATOM 2114 O O . THR B 1 28 ? 7.395 12.297 7.855 1 98.56 28 THR B O 1
ATOM 2117 N N . PHE B 1 29 ? 7.184 12.125 5.641 1 98.75 29 PHE B N 1
ATOM 2118 C CA . PHE B 1 29 ? 5.77 12.484 5.617 1 98.75 29 PHE B CA 1
ATOM 2119 C C . PHE B 1 29 ? 4.906 11.273 5.281 1 98.75 29 PHE B C 1
ATOM 2121 O O . PHE B 1 29 ? 5.234 10.508 4.375 1 98.75 29 PHE B O 1
ATOM 2128 N N . VAL B 1 30 ? 3.857 11.094 6.047 1 98.94 30 VAL B N 1
ATOM 2129 C CA . VAL B 1 30 ? 2.881 10.031 5.824 1 98.94 30 VAL B CA 1
ATOM 2130 C C . VAL B 1 30 ? 1.501 10.641 5.586 1 98.94 30 VAL B C 1
ATOM 2132 O O . VAL B 1 30 ? 0.888 11.195 6.504 1 98.94 30 VAL B O 1
ATOM 2135 N N . PHE B 1 31 ? 1.052 10.562 4.387 1 98.94 31 PHE B N 1
ATOM 2136 C CA . PHE B 1 31 ? -0.296 11.008 4.055 1 98.94 31 PHE B CA 1
ATOM 2137 C C . PHE B 1 31 ? -1.322 9.938 4.395 1 98.94 31 PHE B C 1
ATOM 2139 O O . PHE B 1 31 ? -1.167 8.781 4.004 1 98.94 31 PHE B O 1
ATOM 2146 N N . VAL B 1 32 ? -2.387 10.367 5.117 1 98.88 32 VAL B N 1
ATOM 2147 C CA . VAL B 1 32 ? -3.305 9.398 5.715 1 98.88 32 VAL B CA 1
ATOM 2148 C C . VAL B 1 32 ? -4.746 9.789 5.387 1 98.88 32 VAL B C 1
ATOM 2150 O O . VAL B 1 32 ? -5.07 10.977 5.297 1 98.88 32 VAL B O 1
ATOM 2153 N N . ASP B 1 33 ? -5.531 8.812 5.234 1 98.81 33 ASP B N 1
ATOM 2154 C CA . ASP B 1 33 ? -6.98 8.953 5.18 1 98.81 33 ASP B CA 1
ATOM 2155 C C . ASP B 1 33 ? -7.68 7.691 5.676 1 98.81 33 ASP B C 1
ATOM 2157 O O . ASP B 1 33 ? -7.16 6.586 5.512 1 98.81 33 ASP B O 1
ATOM 2161 N N . ILE B 1 34 ? -8.852 7.855 6.312 1 98.81 34 ILE B N 1
ATOM 2162 C CA . ILE B 1 34 ? -9.625 6.699 6.742 1 98.81 34 ILE B CA 1
ATOM 2163 C C . ILE B 1 34 ? -11.055 6.805 6.203 1 98.81 34 ILE B C 1
ATOM 2165 O O . ILE B 1 34 ? -11.555 7.91 5.977 1 98.81 34 ILE B O 1
ATOM 2169 N N . GLU B 1 35 ? -11.656 5.719 5.895 1 98.62 35 GLU B N 1
ATOM 2170 C CA . GLU B 1 35 ? -13.102 5.57 5.754 1 98.62 35 GLU B CA 1
ATOM 2171 C C . GLU B 1 35 ? -13.711 4.863 6.965 1 98.62 35 GLU B C 1
ATOM 2173 O O . GLU B 1 35 ? -13.023 4.102 7.652 1 98.62 35 GLU B O 1
ATOM 2178 N N . THR B 1 36 ? -15.039 5.125 7.246 1 98.62 36 THR B N 1
ATOM 2179 C CA . THR B 1 36 ? -15.648 4.66 8.484 1 98.62 36 THR B CA 1
ATOM 2180 C C . THR B 1 36 ? -17.078 4.172 8.242 1 98.62 36 THR B C 1
ATOM 2182 O O . THR B 1 36 ? -17.562 4.227 7.113 1 98.62 36 THR B O 1
ATOM 2185 N N . THR B 1 37 ? -17.719 3.713 9.305 1 98.56 37 THR B N 1
ATOM 2186 C CA . THR B 1 37 ? -19.047 3.105 9.219 1 98.56 37 THR B CA 1
ATOM 2187 C C . THR B 1 37 ? -20.125 4.18 9.07 1 98.56 37 THR B C 1
ATOM 2189 O O . THR B 1 37 ? -21.266 3.869 8.758 1 98.56 37 THR B O 1
ATOM 2192 N N . GLY B 1 38 ? -19.766 5.379 9.32 1 96.88 38 GLY B N 1
ATOM 2193 C CA . GLY B 1 38 ? -20.719 6.48 9.273 1 96.88 38 GLY B CA 1
ATOM 2194 C C . GLY B 1 38 ? -20.359 7.613 10.227 1 96.88 38 GLY B C 1
ATOM 2195 O O . GLY B 1 38 ? -19.188 7.801 10.562 1 96.88 38 GLY B O 1
ATOM 2196 N N . LEU B 1 39 ? -21.328 8.398 10.562 1 91.06 39 LEU B N 1
ATOM 2197 C CA . LEU B 1 39 ? -21.078 9.602 11.352 1 91.06 39 LEU B CA 1
ATOM 2198 C C . LEU B 1 39 ? -21.312 9.336 12.836 1 91.06 39 LEU B C 1
ATOM 2200 O O . LEU B 1 39 ? -20.766 10.039 13.688 1 91.06 39 LEU B O 1
ATOM 2204 N N . ARG B 1 40 ? -22.078 8.297 13.141 1 89.56 40 ARG B N 1
ATOM 2205 C CA . ARG B 1 40 ? -22.422 8.016 14.531 1 89.56 40 ARG B CA 1
ATOM 2206 C C . ARG B 1 40 ? -21.5 6.957 15.117 1 89.56 40 ARG B C 1
ATOM 2208 O O . ARG B 1 40 ? -21.625 5.77 14.812 1 89.56 40 ARG B O 1
ATOM 2215 N N . GLN B 1 41 ? -20.578 7.395 16.047 1 93.31 41 GLN B N 1
ATOM 2216 C CA . GLN B 1 41 ? -19.625 6.488 16.688 1 93.31 41 GLN B CA 1
ATOM 2217 C C . GLN B 1 41 ? -18.922 5.605 15.648 1 93.31 41 GLN B C 1
ATOM 2219 O O . GLN B 1 41 ? -19.031 4.379 15.695 1 93.31 41 GLN B O 1
ATOM 2224 N N . PRO B 1 42 ? -18.312 6.176 14.852 1 97.44 42 PRO B N 1
ATOM 2225 C CA . PRO B 1 42 ? -17.781 5.457 13.688 1 97.44 42 PRO B CA 1
ATOM 2226 C C . PRO B 1 42 ? -16.641 4.5 14.062 1 97.44 42 PRO B C 1
ATOM 2228 O O . PRO B 1 42 ? -15.859 4.781 14.969 1 97.44 42 PRO B O 1
ATOM 2231 N N . ASN B 1 43 ? -16.625 3.305 13.375 1 98.31 43 ASN B N 1
ATOM 2232 C CA . ASN B 1 43 ? -15.469 2.416 13.328 1 98.31 43 ASN B CA 1
ATOM 2233 C C . ASN B 1 43 ? -14.766 2.488 11.984 1 98.31 43 ASN B C 1
ATOM 2235 O O . ASN B 1 43 ? -15.398 2.719 10.953 1 98.31 43 ASN B O 1
ATOM 2239 N N . ILE B 1 44 ? -13.484 2.285 12.031 1 98.69 44 ILE B N 1
ATOM 2240 C CA . ILE B 1 44 ? -12.68 2.393 10.82 1 98.69 44 ILE B CA 1
ATOM 2241 C C . ILE B 1 44 ? -12.945 1.19 9.922 1 98.69 44 ILE B C 1
ATOM 2243 O O . ILE B 1 44 ? -12.898 0.044 10.367 1 98.69 44 ILE B O 1
ATOM 2247 N N . THR B 1 45 ? -13.242 1.438 8.609 1 98.81 45 THR B N 1
ATOM 2248 C CA . THR B 1 45 ? -13.43 0.383 7.621 1 98.81 45 THR B CA 1
ATOM 2249 C C . THR B 1 45 ? -12.227 0.307 6.68 1 98.81 45 THR B C 1
ATOM 2251 O O . THR B 1 45 ? -12.016 -0.713 6.02 1 98.81 45 THR B O 1
ATOM 2254 N N . GLU B 1 46 ? -11.492 1.389 6.562 1 98.88 46 GLU B N 1
ATOM 2255 C CA . GLU B 1 46 ? -10.359 1.479 5.645 1 98.88 46 GLU B CA 1
ATOM 2256 C C . GLU B 1 46 ? -9.328 2.492 6.141 1 98.88 46 GLU B C 1
ATOM 2258 O O . GLU B 1 46 ? -9.688 3.572 6.613 1 98.88 46 GLU B O 1
ATOM 2263 N N . LEU B 1 47 ? -8.078 2.174 6.129 1 98.94 47 LEU B N 1
ATOM 2264 C CA . LEU B 1 47 ? -6.977 3.084 6.406 1 98.94 47 LEU B CA 1
ATOM 2265 C C . LEU B 1 47 ? -5.926 3.018 5.305 1 98.94 47 LEU B C 1
ATOM 2267 O O . LEU B 1 47 ? -5.504 1.93 4.906 1 98.94 47 LEU B O 1
ATOM 2271 N N . ALA B 1 48 ? -5.574 4.148 4.711 1 98.94 48 ALA B N 1
ATOM 2272 C CA . ALA B 1 48 ? -4.539 4.23 3.684 1 98.94 48 ALA B CA 1
ATOM 2273 C C . ALA B 1 48 ? -3.424 5.18 4.105 1 98.94 48 ALA B C 1
ATOM 2275 O O . ALA B 1 48 ? -3.686 6.242 4.672 1 98.94 48 ALA B O 1
ATOM 2276 N N . MET B 1 49 ? -2.18 4.758 3.854 1 98.94 49 MET B N 1
ATOM 2277 C CA . MET B 1 49 ? -0.991 5.566 4.113 1 98.94 49 MET B CA 1
ATOM 2278 C C . MET B 1 49 ? -0.056 5.566 2.91 1 98.94 49 MET B C 1
ATOM 2280 O O . MET B 1 49 ? 0.264 4.504 2.369 1 98.94 49 MET B O 1
ATOM 2284 N N . TRP B 1 50 ? 0.291 6.691 2.402 1 98.75 50 TRP B N 1
ATOM 2285 C CA . TRP B 1 50 ? 1.421 6.875 1.497 1 98.75 50 TRP B CA 1
ATOM 2286 C C . TRP B 1 50 ? 2.6 7.52 2.221 1 98.75 50 TRP B C 1
ATOM 2288 O O . TRP B 1 50 ? 2.439 8.547 2.885 1 98.75 50 TRP B O 1
ATOM 2298 N N . ILE B 1 51 ? 3.764 6.945 2.199 1 98.75 51 ILE B N 1
ATOM 2299 C CA . ILE B 1 51 ? 4.938 7.363 2.957 1 98.75 51 ILE B CA 1
ATOM 2300 C C . ILE B 1 51 ? 6.012 7.879 2 1 98.75 51 ILE B C 1
ATOM 2302 O O . ILE B 1 51 ? 6.387 7.188 1.051 1 98.75 51 ILE B O 1
ATOM 2306 N N . THR B 1 52 ? 6.508 9.07 2.221 1 97.31 52 THR B N 1
ATOM 2307 C CA . THR B 1 52 ? 7.527 9.664 1.362 1 97.31 52 THR B CA 1
ATOM 2308 C C . THR B 1 52 ? 8.555 10.43 2.193 1 97.31 52 THR B C 1
ATOM 2310 O O . THR B 1 52 ? 8.203 11.07 3.186 1 97.31 52 THR B O 1
ATOM 2313 N N . PRO B 1 53 ? 9.766 10.391 1.816 1 97.12 53 PRO B N 1
ATOM 2314 C CA . PRO B 1 53 ? 10.758 11.211 2.516 1 97.12 53 PRO B CA 1
ATOM 2315 C C . PRO B 1 53 ? 10.609 12.703 2.207 1 97.12 53 PRO B C 1
ATOM 2317 O O . PRO B 1 53 ? 10.07 13.07 1.162 1 97.12 53 PRO B O 1
ATOM 2320 N N . ARG B 1 54 ? 11.094 13.461 3.047 1 95.94 54 ARG B N 1
ATOM 2321 C CA . ARG B 1 54 ? 11.07 14.914 2.932 1 95.94 54 ARG B CA 1
ATOM 2322 C C . ARG B 1 54 ? 11.625 15.367 1.584 1 95.94 54 ARG B C 1
ATOM 2324 O O . ARG B 1 54 ? 11.109 16.297 0.973 1 95.94 54 ARG B O 1
ATOM 2331 N N . ASN B 1 55 ? 12.648 14.711 1.091 1 93 55 ASN B N 1
ATOM 2332 C CA . ASN B 1 55 ? 13.352 15.133 -0.117 1 93 55 ASN B CA 1
ATOM 2333 C C . ASN B 1 55 ? 12.453 15.039 -1.348 1 93 55 ASN B C 1
ATOM 2335 O O . ASN B 1 55 ? 12.633 15.781 -2.311 1 93 55 ASN B O 1
ATOM 2339 N N . CYS B 1 56 ? 11.531 14.125 -1.301 1 93.31 56 CYS B N 1
ATOM 2340 C CA . CYS B 1 56 ? 10.594 14.016 -2.418 1 93.31 56 CYS B CA 1
ATOM 2341 C C . CYS B 1 56 ? 9.742 15.266 -2.547 1 93.31 56 CYS B C 1
ATOM 2343 O O . CYS B 1 56 ? 9.414 15.688 -3.658 1 93.31 56 CYS B O 1
ATOM 2345 N N . LEU B 1 57 ? 9.359 15.875 -1.467 1 92.94 57 LEU B N 1
ATOM 2346 C CA . LEU B 1 57 ? 8.562 17.094 -1.488 1 92.94 57 LEU B CA 1
ATOM 2347 C C . LEU B 1 57 ? 9.43 18.312 -1.821 1 92.94 57 LEU B C 1
ATOM 2349 O O . LEU B 1 57 ? 8.961 19.25 -2.455 1 92.94 57 LEU B O 1
ATOM 2353 N N . LEU B 1 58 ? 10.656 18.297 -1.45 1 89 58 LEU B N 1
ATOM 2354 C CA . LEU B 1 58 ? 11.578 19.391 -1.712 1 89 58 LEU B CA 1
ATOM 2355 C C . LEU B 1 58 ? 11.883 19.5 -3.201 1 89 58 LEU B C 1
ATOM 2357 O O . LEU B 1 58 ? 11.977 20.609 -3.742 1 89 58 LEU B O 1
ATOM 2361 N N . ASP B 1 59 ? 12.023 18.328 -3.865 1 78.06 59 ASP B N 1
ATOM 2362 C CA . ASP B 1 59 ? 12.469 18.297 -5.254 1 78.06 59 ASP B CA 1
ATOM 2363 C C . ASP B 1 59 ? 11.281 18.172 -6.207 1 78.06 59 ASP B C 1
ATOM 2365 O O . ASP B 1 59 ? 11.445 17.797 -7.371 1 78.06 59 ASP B O 1
ATOM 2369 N N . SER B 1 60 ? 10.125 18.406 -5.805 1 67.81 60 SER B N 1
ATOM 2370 C CA . SER B 1 60 ? 8.898 18.047 -6.508 1 67.81 60 SER B CA 1
ATOM 2371 C C . SER B 1 60 ? 8.656 18.969 -7.695 1 67.81 60 SER B C 1
ATOM 2373 O O . SER B 1 60 ? 7.84 18.672 -8.57 1 67.81 60 SER B O 1
ATOM 2375 N N . GLN B 1 61 ? 9.195 20.078 -7.777 1 61.06 61 GLN B N 1
ATOM 2376 C CA . GLN B 1 61 ? 8.828 21.062 -8.805 1 61.06 61 GLN B CA 1
ATOM 2377 C C . GLN B 1 61 ? 8.867 20.422 -10.195 1 61.06 61 GLN B C 1
ATOM 2379 O O . GLN B 1 61 ? 8.141 20.859 -11.094 1 61.06 61 GLN B O 1
ATOM 2384 N N . ASP B 1 62 ? 9.531 19.281 -10.273 1 56.28 62 ASP B N 1
ATOM 2385 C CA . ASP B 1 62 ? 9.68 18.797 -11.641 1 56.28 62 ASP B CA 1
ATOM 2386 C C . ASP B 1 62 ? 9.023 17.422 -11.82 1 56.28 62 ASP B C 1
ATOM 2388 O O . ASP B 1 62 ? 8.766 17 -12.945 1 56.28 62 ASP B O 1
ATOM 2392 N N . ASN B 1 63 ? 8.766 16.812 -10.641 1 63.03 63 ASN B N 1
ATOM 2393 C CA . ASN B 1 63 ? 8.297 15.43 -10.781 1 63.03 63 ASN B CA 1
ATOM 2394 C C . ASN B 1 63 ? 7.176 15.117 -9.797 1 63.03 63 ASN B C 1
ATOM 2396 O O . ASN B 1 63 ? 7.355 15.234 -8.586 1 63.03 63 ASN B O 1
ATOM 2400 N N . MET B 1 64 ? 5.977 14.82 -10.398 1 66.56 64 MET B N 1
ATOM 2401 C CA . MET B 1 64 ? 4.789 14.562 -9.594 1 66.56 64 MET B CA 1
ATOM 2402 C C . MET B 1 64 ? 4.77 13.117 -9.094 1 66.56 64 MET B C 1
ATOM 2404 O O . MET B 1 64 ? 3.725 12.609 -8.688 1 66.56 64 MET B O 1
ATOM 2408 N N . ASN B 1 65 ? 5.879 12.461 -9.227 1 77.19 65 ASN B N 1
ATOM 2409 C CA . ASN B 1 65 ? 5.965 11.117 -8.672 1 77.19 65 ASN B CA 1
ATOM 2410 C C . ASN B 1 65 ? 7.352 10.828 -8.109 1 77.19 65 ASN B C 1
ATOM 2412 O O . ASN B 1 65 ? 8.344 10.875 -8.836 1 77.19 65 ASN B O 1
ATOM 2416 N N . CYS B 1 66 ? 7.398 10.664 -6.945 1 90.56 66 CYS B N 1
ATOM 2417 C CA . CYS B 1 66 ? 8.648 10.32 -6.281 1 90.56 66 CYS B CA 1
ATOM 2418 C C . CYS B 1 66 ? 8.859 8.812 -6.266 1 90.56 66 CYS B C 1
ATOM 2420 O O . CYS B 1 66 ? 7.965 8.062 -5.875 1 90.56 66 CYS B O 1
ATOM 2422 N N . ARG B 1 67 ? 10 8.414 -6.711 1 93.44 67 ARG B N 1
ATOM 2423 C CA . ARG B 1 67 ? 10.328 6.992 -6.82 1 93.44 67 ARG B CA 1
ATOM 2424 C C . ARG B 1 67 ? 10.406 6.344 -5.441 1 93.44 67 ARG B C 1
ATOM 2426 O O . ARG B 1 67 ? 10.297 5.121 -5.32 1 93.44 67 ARG B O 1
ATOM 2433 N N . MET B 1 68 ? 10.523 7.117 -4.371 1 95.88 68 MET B N 1
ATOM 2434 C CA . MET B 1 68 ? 10.727 6.59 -3.023 1 95.88 68 MET B CA 1
ATOM 2435 C C . MET B 1 68 ? 9.398 6.477 -2.277 1 95.88 68 MET B C 1
ATOM 2437 O O . MET B 1 68 ? 9.383 6.355 -1.051 1 95.88 68 MET B O 1
ATOM 2441 N N . LEU B 1 69 ? 8.352 6.496 -2.988 1 96.5 69 LEU B N 1
ATOM 2442 C CA . LEU B 1 69 ? 7.027 6.422 -2.391 1 96.5 69 LEU B CA 1
ATOM 2443 C C . LEU B 1 69 ? 6.715 5.004 -1.927 1 96.5 69 LEU B C 1
ATOM 2445 O O . LEU B 1 69 ? 6.934 4.043 -2.668 1 96.5 69 LEU B O 1
ATOM 2449 N N . ASN B 1 70 ? 6.309 4.809 -0.644 1 98.25 70 ASN B N 1
ATOM 2450 C CA . ASN B 1 70 ? 5.797 3.568 -0.073 1 98.25 70 ASN B CA 1
ATOM 2451 C C . ASN B 1 70 ? 4.309 3.664 0.234 1 98.25 70 ASN B C 1
ATOM 2453 O O . ASN B 1 70 ? 3.785 4.758 0.46 1 98.25 70 ASN B O 1
ATOM 2457 N N . LYS B 1 71 ? 3.639 2.516 0.19 1 98.62 71 LYS B N 1
ATOM 2458 C CA . LYS B 1 71 ? 2.189 2.531 0.357 1 98.62 71 LYS B CA 1
ATOM 2459 C C . LYS B 1 71 ? 1.73 1.412 1.286 1 98.62 71 LYS B C 1
ATOM 2461 O O . LYS B 1 71 ? 2.271 0.305 1.248 1 98.62 71 LYS B O 1
ATOM 2466 N N . TRP B 1 72 ? 0.758 1.702 2.074 1 98.88 72 TRP B N 1
ATOM 2467 C CA . TRP B 1 72 ? 0.096 0.784 2.996 1 98.88 72 TRP B CA 1
ATOM 2468 C C . TRP B 1 72 ? -1.403 1.053 3.049 1 98.88 72 TRP B C 1
ATOM 2470 O O . TRP B 1 72 ? -1.831 2.152 3.41 1 98.88 72 TRP B O 1
ATOM 2480 N N . THR B 1 73 ? -2.25 0.159 2.588 1 98.81 73 THR B N 1
ATOM 2481 C CA . THR B 1 73 ? -3.705 0.258 2.623 1 98.81 73 THR B CA 1
ATOM 2482 C C . THR B 1 73 ? -4.324 -1.036 3.145 1 98.81 73 THR B C 1
ATOM 2484 O O . THR B 1 73 ? -3.938 -2.129 2.723 1 98.81 73 THR B O 1
ATOM 2487 N N . MET B 1 74 ? -5.27 -0.915 4.047 1 98.81 74 MET B N 1
ATOM 2488 C CA . MET B 1 74 ? -5.914 -2.092 4.621 1 98.81 74 MET B CA 1
ATOM 2489 C C . MET B 1 74 ? -7.391 -1.819 4.902 1 98.81 74 MET B C 1
ATOM 2491 O O . MET B 1 74 ? -7.746 -0.747 5.391 1 98.81 74 MET B O 1
ATOM 2495 N N . LEU B 1 75 ? -8.234 -2.787 4.559 1 98.75 75 LEU B N 1
ATOM 2496 C CA . LEU B 1 75 ? -9.641 -2.795 4.926 1 98.75 75 LEU B CA 1
ATOM 2497 C C . LEU B 1 75 ? -9.867 -3.604 6.199 1 98.75 75 LEU B C 1
ATOM 2499 O O . LEU B 1 75 ? -9.164 -4.59 6.449 1 98.75 75 LEU B O 1
ATOM 2503 N N . PHE B 1 76 ? -10.859 -3.205 6.973 1 98.75 76 PHE B N 1
ATOM 2504 C CA . PHE B 1 76 ? -11.133 -3.84 8.258 1 98.75 76 PHE B CA 1
ATOM 2505 C C . PHE B 1 76 ? -12.609 -4.223 8.367 1 98.75 76 PHE B C 1
ATOM 2507 O O . PHE B 1 76 ? -13.477 -3.496 7.883 1 98.75 76 PHE B O 1
ATOM 2514 N N . ASN B 1 77 ? -12.828 -5.324 9.055 1 98.69 77 ASN B N 1
ATOM 2515 C CA . ASN B 1 77 ? -14.156 -5.562 9.609 1 98.69 77 ASN B CA 1
ATOM 2516 C C . ASN B 1 77 ? -14.469 -4.594 10.75 1 98.69 77 ASN B C 1
ATOM 2518 O O . ASN B 1 77 ? -13.82 -4.637 11.797 1 98.69 77 ASN B O 1
ATOM 2522 N N . PRO B 1 78 ? -15.492 -3.777 10.547 1 98.44 78 PRO B N 1
ATOM 2523 C CA . PRO B 1 78 ? -15.719 -2.754 11.562 1 98.44 78 PRO B CA 1
ATOM 2524 C C . PRO B 1 78 ? -16.422 -3.303 12.805 1 98.44 78 PRO B C 1
ATOM 2526 O O . PRO B 1 78 ? -16.5 -2.621 13.828 1 98.44 78 PRO B O 1
ATOM 2529 N N . GLY B 1 79 ? -16.969 -4.535 12.75 1 97.81 79 GLY B N 1
ATOM 2530 C CA . GLY B 1 79 ? -17.625 -5.148 13.883 1 97.81 79 GLY B CA 1
ATOM 2531 C C . GLY B 1 79 ? -18.984 -4.551 14.18 1 97.81 79 GLY B C 1
ATOM 2532 O O . GLY B 1 79 ? -19.516 -4.699 15.281 1 97.81 79 GLY B O 1
ATOM 2533 N N . LYS B 1 80 ? -19.547 -3.779 13.289 1 97.75 80 LYS B N 1
ATOM 2534 C CA . LYS B 1 80 ? -20.891 -3.205 13.367 1 97.75 80 LYS B CA 1
ATOM 2535 C C . LYS B 1 80 ? -21.422 -2.871 11.977 1 97.75 80 LYS B C 1
ATOM 2537 O O . LYS B 1 80 ? -20.688 -2.957 10.984 1 97.75 80 LYS B O 1
ATOM 2542 N N . GLY B 1 81 ? -22.656 -2.492 11.93 1 98.12 81 GLY B N 1
ATOM 2543 C CA . GLY B 1 81 ? -23.266 -2.143 10.656 1 98.12 81 GLY B CA 1
ATOM 2544 C C . GLY B 1 81 ? -22.719 -0.855 10.07 1 98.12 81 GLY B C 1
ATOM 2545 O O . GLY B 1 81 ? -22.469 0.109 10.789 1 98.12 81 GLY B O 1
ATOM 2546 N N . ILE B 1 82 ? -22.547 -0.836 8.734 1 98.5 82 ILE B N 1
ATOM 2547 C CA . ILE B 1 82 ? -22.172 0.371 7.996 1 98.5 82 ILE B CA 1
ATOM 2548 C C . ILE B 1 82 ? -23.438 1.128 7.59 1 98.5 82 ILE B C 1
ATOM 2550 O O . ILE B 1 82 ? -24.359 0.547 7.008 1 98.5 82 ILE B O 1
ATOM 2554 N N . GLU B 1 83 ? -23.469 2.41 7.977 1 98.44 83 GLU B N 1
ATOM 2555 C CA . GLU B 1 83 ? -24.609 3.229 7.617 1 98.44 83 GLU B CA 1
ATOM 2556 C C . GLU B 1 83 ? -24.797 3.283 6.102 1 98.44 83 GLU B C 1
ATOM 2558 O O . GLU B 1 83 ? -23.828 3.314 5.352 1 98.44 83 GLU B O 1
ATOM 2563 N N . ARG B 1 84 ? -26.016 3.381 5.691 1 97.62 84 ARG B N 1
ATOM 2564 C CA . ARG B 1 84 ? -26.375 3.359 4.273 1 97.62 84 ARG B CA 1
ATOM 2565 C C . ARG B 1 84 ? -25.625 4.453 3.51 1 97.62 84 ARG B C 1
ATOM 2567 O O . ARG B 1 84 ? -25.062 4.195 2.445 1 97.62 84 ARG B O 1
ATOM 2574 N N . LYS B 1 85 ? -25.641 5.598 4.031 1 97.5 85 LYS B N 1
ATOM 2575 C CA . LYS B 1 85 ? -25 6.727 3.355 1 97.5 85 LYS B CA 1
ATOM 2576 C C . LYS B 1 85 ? -23.5 6.488 3.191 1 97.5 85 LYS B C 1
ATOM 2578 O O . LYS B 1 85 ? -22.938 6.777 2.135 1 97.5 85 LYS B O 1
ATOM 2583 N N . ALA B 1 86 ? -22.844 6.012 4.203 1 97.81 86 ALA B N 1
ATOM 2584 C CA . ALA B 1 86 ? -21.422 5.695 4.133 1 97.81 86 ALA B CA 1
ATOM 2585 C C . ALA B 1 86 ? -21.141 4.637 3.072 1 97.81 86 ALA B C 1
ATOM 2587 O O . ALA B 1 86 ? -20.172 4.746 2.312 1 97.81 86 ALA B O 1
ATOM 2588 N N . SER B 1 87 ? -21.984 3.623 3.043 1 97.88 87 SER B N 1
ATOM 2589 C CA . SER B 1 87 ? -21.844 2.555 2.061 1 97.88 87 SER B CA 1
ATOM 2590 C C . SER B 1 87 ? -21.969 3.092 0.639 1 97.88 87 SER B C 1
ATOM 2592 O O . SER B 1 87 ? -21.188 2.723 -0.242 1 97.88 87 SER B O 1
ATOM 2594 N N . GLU B 1 88 ? -22.891 3.967 0.456 1 97.19 88 GLU B N 1
ATOM 2595 C CA . GLU B 1 88 ? -23.125 4.562 -0.855 1 97.19 88 GLU B CA 1
ATOM 2596 C C . GLU B 1 88 ? -21.938 5.418 -1.291 1 97.19 88 GLU B C 1
ATOM 2598 O O . GLU B 1 88 ? -21.531 5.379 -2.453 1 97.19 88 GLU B O 1
ATOM 2603 N N . ILE B 1 89 ? -21.359 6.09 -0.404 1 96.06 89 ILE B N 1
ATOM 2604 C CA . ILE B 1 89 ? -20.297 7.051 -0.695 1 96.06 89 ILE B CA 1
ATOM 2605 C C . ILE B 1 89 ? -18.969 6.309 -0.905 1 96.06 89 ILE B C 1
ATOM 2607 O O . ILE B 1 89 ? -18.234 6.605 -1.845 1 96.06 89 ILE B O 1
ATOM 2611 N N . THR B 1 90 ? -18.688 5.277 -0.139 1 96.94 90 THR B N 1
ATOM 2612 C CA . THR B 1 90 ? -17.359 4.656 -0.118 1 96.94 90 THR B CA 1
ATOM 2613 C C . THR B 1 90 ? -17.344 3.402 -0.985 1 96.94 90 THR B C 1
ATOM 2615 O O . THR B 1 90 ? -16.281 2.893 -1.323 1 96.94 90 THR B O 1
ATOM 2618 N N . GLY B 1 91 ? -18.547 2.836 -1.238 1 96 91 GLY B N 1
ATOM 2619 C CA . GLY B 1 91 ? -18.641 1.595 -1.99 1 96 91 GLY B CA 1
ATOM 2620 C C . GLY B 1 91 ? -18.359 0.365 -1.148 1 96 91 GLY B C 1
ATOM 2621 O O . GLY B 1 91 ? -18.219 -0.739 -1.68 1 96 91 GLY B O 1
ATOM 2622 N N . LEU B 1 92 ? -18.25 0.506 0.145 1 97.44 92 LEU B N 1
ATOM 2623 C CA . LEU B 1 92 ? -18.016 -0.614 1.05 1 97.44 92 LEU B CA 1
ATOM 2624 C C . LEU B 1 92 ? -19.297 -1.008 1.774 1 97.44 92 LEU B C 1
ATOM 2626 O O . LEU B 1 92 ? -20.141 -0.154 2.064 1 97.44 92 LEU B O 1
ATOM 2630 N N . ASN B 1 93 ? -19.469 -2.203 1.997 1 97.69 93 ASN B N 1
ATOM 2631 C CA . ASN B 1 93 ? -20.578 -2.709 2.799 1 97.69 93 ASN B CA 1
ATOM 2632 C C . ASN B 1 93 ? -20.125 -3.859 3.701 1 97.69 93 ASN B C 1
ATOM 2634 O O . ASN B 1 93 ? -19 -4.34 3.596 1 97.69 93 ASN B O 1
ATOM 2638 N N . ASN B 1 94 ? -21.062 -4.289 4.559 1 98.31 94 ASN B N 1
ATOM 2639 C CA . ASN B 1 94 ? -20.688 -5.273 5.57 1 98.31 94 ASN B CA 1
ATOM 2640 C C . ASN B 1 94 ? -20.359 -6.625 4.945 1 98.31 94 ASN B C 1
ATOM 2642 O O . ASN B 1 94 ? -19.484 -7.34 5.438 1 98.31 94 ASN B O 1
ATOM 2646 N N . ASP B 1 95 ? -20.984 -6.98 3.898 1 97.12 95 ASP B N 1
ATOM 2647 C CA . ASP B 1 95 ? -20.719 -8.258 3.246 1 97.12 95 ASP B CA 1
ATOM 2648 C C . ASP B 1 95 ? -19.281 -8.312 2.717 1 97.12 95 ASP B C 1
ATOM 2650 O O . ASP B 1 95 ? -18.609 -9.336 2.84 1 97.12 95 ASP B O 1
ATOM 2654 N N . MET B 1 96 ? -18.828 -7.242 2.178 1 96.56 96 MET B N 1
ATOM 2655 C CA . MET B 1 96 ? -17.484 -7.148 1.616 1 96.56 96 MET B CA 1
ATOM 2656 C C . MET B 1 96 ? -16.422 -7.328 2.701 1 96.56 96 MET B C 1
ATOM 2658 O O . MET B 1 96 ? -15.352 -7.879 2.441 1 96.56 96 MET B O 1
ATOM 2662 N N . LEU B 1 97 ? -16.719 -6.891 3.895 1 98.06 97 LEU B N 1
ATOM 2663 C CA . LEU B 1 97 ? -15.688 -6.758 4.91 1 98.06 97 LEU B CA 1
ATOM 2664 C C . LEU B 1 97 ? -15.82 -7.852 5.965 1 98.06 97 LEU B C 1
ATOM 2666 O O . LEU B 1 97 ? -15 -7.934 6.887 1 98.06 97 LEU B O 1
ATOM 2670 N N . ASP B 1 98 ? -16.75 -8.734 5.824 1 97.56 98 ASP B N 1
ATOM 2671 C CA . ASP B 1 98 ? -17.156 -9.68 6.859 1 97.56 98 ASP B CA 1
ATOM 2672 C C . ASP B 1 98 ? -16.016 -10.641 7.199 1 97.56 98 ASP B C 1
ATOM 2674 O O . ASP B 1 98 ? -15.867 -11.047 8.352 1 97.56 98 ASP B O 1
ATOM 2678 N N . LYS B 1 99 ? -15.164 -10.961 6.254 1 96.56 99 LYS B N 1
ATOM 2679 C CA . LYS B 1 99 ? -14.164 -12 6.465 1 96.56 99 LYS B CA 1
ATOM 2680 C C . LYS B 1 99 ? -12.812 -11.398 6.844 1 96.56 99 LYS B C 1
ATOM 2682 O O . LYS B 1 99 ? -11.852 -12.125 7.102 1 96.56 99 LYS B O 1
ATOM 2687 N N . TYR B 1 100 ? -12.672 -10.078 6.852 1 97.62 100 TYR B N 1
ATOM 2688 C CA . TYR B 1 100 ? -11.445 -9.43 7.285 1 97.62 100 TYR B CA 1
ATOM 2689 C C . TYR B 1 100 ? -11.383 -9.344 8.805 1 97.62 100 TYR B C 1
ATOM 2691 O O . TYR B 1 100 ? -12.406 -9.43 9.484 1 97.62 100 TYR B O 1
ATOM 2699 N N . ASP B 1 101 ? -10.219 -9.258 9.328 1 98.31 101 ASP B N 1
ATOM 2700 C CA . ASP B 1 101 ? -10.047 -9.039 10.766 1 98.31 101 ASP B CA 1
ATOM 2701 C C . ASP B 1 101 ? -10.438 -7.609 11.148 1 98.31 101 ASP B C 1
ATOM 2703 O O . ASP B 1 101 ? -10.43 -6.711 10.305 1 98.31 101 ASP B O 1
ATOM 2707 N N . LYS B 1 102 ? -10.781 -7.418 12.383 1 98.5 102 LYS B N 1
ATOM 2708 C CA . LYS B 1 102 ? -11.016 -6.086 12.93 1 98.5 102 LYS B CA 1
ATOM 2709 C C . LYS B 1 102 ? -9.711 -5.324 13.102 1 98.5 102 LYS B C 1
ATOM 2711 O O . LYS B 1 102 ? -8.625 -5.91 13.039 1 98.5 102 LYS B O 1
ATOM 2716 N N . PHE B 1 103 ? -9.836 -4.027 13.172 1 98.62 103 PHE B N 1
ATOM 2717 C CA . PHE B 1 103 ? -8.688 -3.26 13.641 1 98.62 103 PHE B CA 1
ATOM 2718 C C . PHE B 1 103 ? -8.336 -3.631 15.078 1 98.62 103 PHE B C 1
ATOM 2720 O O . PHE B 1 103 ? -8.852 -3.033 16.016 1 98.62 103 PHE B O 1
ATOM 2727 N N . ASP B 1 104 ? -7.398 -4.578 15.219 1 98.31 104 ASP B N 1
ATOM 2728 C CA . ASP B 1 104 ? -7.031 -5.113 16.531 1 98.31 104 ASP B CA 1
ATOM 2729 C C . ASP B 1 104 ? -5.566 -4.832 16.844 1 98.31 104 ASP B C 1
ATOM 2731 O O . ASP B 1 104 ? -4.926 -4.012 16.172 1 98.31 104 ASP B O 1
ATOM 2735 N N . GLU B 1 105 ? -5.102 -5.434 17.859 1 98.38 105 GLU B N 1
ATOM 2736 C CA . GLU B 1 105 ? -3.729 -5.207 18.312 1 98.38 105 GLU B CA 1
ATOM 2737 C C . GLU B 1 105 ? -2.727 -5.578 17.219 1 98.38 105 GLU B C 1
ATOM 2739 O O . GLU B 1 105 ? -1.715 -4.898 17.047 1 98.38 105 GLU B O 1
ATOM 2744 N N . ARG B 1 106 ? -2.992 -6.637 16.5 1 98 106 ARG B N 1
ATOM 2745 C CA . ARG B 1 106 ? -2.102 -7.055 15.43 1 98 106 ARG B CA 1
ATOM 2746 C C . ARG B 1 106 ? -2.002 -5.984 14.344 1 98 106 ARG B C 1
ATOM 2748 O O . ARG B 1 106 ? -0.904 -5.637 13.906 1 98 106 ARG B O 1
ATOM 2755 N N . ALA B 1 107 ? -3.152 -5.473 13.953 1 98.44 107 ALA B N 1
ATOM 2756 C CA . ALA B 1 107 ? -3.172 -4.426 12.938 1 98.44 107 ALA B CA 1
ATOM 2757 C C . ALA B 1 107 ? -2.447 -3.176 13.422 1 98.44 107 ALA B C 1
ATOM 2759 O O . ALA B 1 107 ? -1.663 -2.576 12.68 1 98.44 107 ALA B O 1
ATOM 2760 N N . GLY B 1 108 ? -2.729 -2.781 14.664 1 98.62 108 GLY B N 1
ATOM 2761 C CA . GLY B 1 108 ? -2.051 -1.629 15.242 1 98.62 108 GLY B CA 1
ATOM 2762 C C . GLY B 1 108 ? -0.543 -1.786 15.289 1 98.62 108 GLY B C 1
ATOM 2763 O O . GLY B 1 108 ? 0.193 -0.872 14.914 1 98.62 108 GLY B O 1
ATOM 2764 N N . THR B 1 109 ? -0.117 -2.945 15.758 1 98.5 109 THR B N 1
ATOM 2765 C CA . THR B 1 109 ? 1.31 -3.238 15.828 1 98.5 109 THR B CA 1
ATOM 2766 C C . THR B 1 109 ? 1.935 -3.248 14.438 1 98.5 109 THR B C 1
ATOM 2768 O O . THR B 1 109 ? 3.062 -2.785 14.258 1 98.5 109 THR B O 1
ATOM 2771 N N . ASN B 1 110 ? 1.227 -3.781 13.516 1 98.75 110 ASN B N 1
ATOM 2772 C CA . ASN B 1 110 ? 1.699 -3.799 12.133 1 98.75 110 ASN B CA 1
ATOM 2773 C C . ASN B 1 110 ? 1.947 -2.389 11.609 1 98.75 110 ASN B C 1
ATOM 2775 O O . ASN B 1 110 ? 2.973 -2.127 10.977 1 98.75 110 ASN B O 1
ATOM 2779 N N . ILE B 1 111 ? 1.023 -1.474 11.867 1 98.81 111 ILE B N 1
ATOM 2780 C CA . ILE B 1 111 ? 1.114 -0.091 11.414 1 98.81 111 ILE B CA 1
ATOM 2781 C C . ILE B 1 111 ? 2.338 0.578 12.039 1 98.81 111 ILE B C 1
ATOM 2783 O O . ILE B 1 111 ? 3.139 1.197 11.328 1 98.81 111 ILE B O 1
ATOM 2787 N N . ILE B 1 112 ? 2.533 0.405 13.32 1 98.56 112 ILE B N 1
ATOM 2788 C CA . ILE B 1 112 ? 3.654 1.023 14.016 1 98.56 112 ILE B CA 1
ATOM 2789 C C . ILE B 1 112 ? 4.969 0.453 13.492 1 98.56 112 ILE B C 1
ATOM 2791 O O . ILE B 1 112 ? 5.922 1.196 13.25 1 98.56 112 ILE B O 1
ATOM 2795 N N . SER B 1 113 ? 4.98 -0.843 13.352 1 98.56 113 SER B N 1
ATOM 2796 C CA . SER B 1 113 ? 6.16 -1.51 12.812 1 98.56 113 SER B CA 1
ATOM 2797 C C . SER B 1 113 ? 6.48 -1.013 11.406 1 98.56 113 SER B C 1
ATOM 2799 O O . SER B 1 113 ? 7.641 -0.751 11.086 1 98.56 113 SER B O 1
ATOM 2801 N N . TYR B 1 114 ? 5.484 -0.875 10.555 1 98.81 114 TYR B N 1
ATOM 2802 C CA . TYR B 1 114 ? 5.656 -0.375 9.195 1 98.81 114 TYR B CA 1
ATOM 2803 C C . TYR B 1 114 ? 6.27 1.021 9.203 1 98.81 114 TYR B C 1
ATOM 2805 O O . TYR B 1 114 ? 7.227 1.29 8.477 1 98.81 114 TYR B O 1
ATOM 2813 N N . LEU B 1 115 ? 5.781 1.855 10.055 1 98.69 115 LEU B N 1
ATOM 2814 C CA . LEU B 1 115 ? 6.219 3.246 10.102 1 98.69 115 LEU B CA 1
ATOM 2815 C C . LEU B 1 115 ? 7.621 3.354 10.695 1 98.69 115 LEU B C 1
ATOM 2817 O O . LEU B 1 115 ? 8.367 4.285 10.375 1 98.69 115 LEU B O 1
ATOM 2821 N N . SER B 1 116 ? 8.031 2.434 11.547 1 98.12 116 SER B N 1
ATOM 2822 C CA . SER B 1 116 ? 9.344 2.48 12.188 1 98.12 116 SER B CA 1
ATOM 2823 C C . SER B 1 116 ? 10.461 2.248 11.172 1 98.12 116 SER B C 1
ATOM 2825 O O . SER B 1 116 ? 11.633 2.482 11.469 1 98.12 116 SER B O 1
ATOM 2827 N N . HIS B 1 117 ? 10.109 1.858 10.016 1 98.38 117 HIS B N 1
ATOM 2828 C CA . HIS B 1 117 ? 11.039 1.537 8.938 1 98.38 117 HIS B CA 1
ATOM 2829 C C . HIS B 1 117 ? 11.695 2.797 8.383 1 98.38 117 HIS B C 1
ATOM 2831 O O . HIS B 1 117 ? 12.75 2.725 7.746 1 98.38 117 HIS B O 1
ATOM 2837 N N . TYR B 1 118 ? 11.148 3.951 8.641 1 97.94 118 TYR B N 1
ATOM 2838 C CA . TYR B 1 118 ? 11.531 5.168 7.93 1 97.94 118 TYR B CA 1
ATOM 2839 C C . TYR B 1 118 ? 12.234 6.145 8.867 1 97.94 118 TYR B C 1
ATOM 2841 O O . TYR B 1 118 ? 12.062 6.082 10.086 1 97.94 118 TYR B O 1
ATOM 2849 N N . PRO B 1 119 ? 13 7.105 8.266 1 97.44 119 PRO B N 1
ATOM 2850 C CA . PRO B 1 119 ? 13.688 8.094 9.102 1 97.44 119 PRO B CA 1
ATOM 2851 C C . PRO B 1 119 ? 12.727 8.93 9.945 1 97.44 119 PRO B C 1
ATOM 2853 O O . PRO B 1 119 ? 11.648 9.305 9.469 1 97.44 119 PRO B O 1
ATOM 2856 N N . ARG B 1 120 ? 13.117 9.227 11.102 1 97.38 120 ARG B N 1
ATOM 2857 C CA . ARG B 1 120 ? 12.32 9.977 12.07 1 97.38 120 ARG B CA 1
ATOM 2858 C C . ARG B 1 120 ? 12.789 11.422 12.164 1 97.38 120 ARG B C 1
ATOM 2860 O O . ARG B 1 120 ? 13.953 11.727 11.867 1 97.38 120 ARG B O 1
ATOM 2867 N N . PRO B 1 121 ? 12 12.281 12.617 1 98.06 121 PRO B N 1
ATOM 2868 C CA . PRO B 1 121 ? 10.586 12.133 13 1 98.06 121 PRO B CA 1
ATOM 2869 C C . PRO B 1 121 ? 9.672 11.961 11.789 1 98.06 121 PRO B C 1
ATOM 2871 O O . PRO B 1 121 ? 10.008 12.406 10.688 1 98.06 121 PRO B O 1
ATOM 2874 N N . ILE B 1 122 ? 8.594 11.297 12.016 1 98.56 122 ILE B N 1
ATOM 2875 C CA . ILE B 1 122 ? 7.551 11.055 11.031 1 98.56 122 ILE B CA 1
ATOM 2876 C C . ILE B 1 122 ? 6.363 11.977 11.297 1 98.56 122 ILE B C 1
ATOM 2878 O O . ILE B 1 122 ? 5.973 12.18 12.453 1 98.56 122 ILE B O 1
ATOM 2882 N N . CYS B 1 123 ? 5.789 12.539 10.211 1 98.81 123 CYS B N 1
ATOM 2883 C CA . CYS B 1 123 ? 4.633 13.406 10.383 1 98.81 123 CYS B CA 1
ATOM 2884 C C . CYS B 1 123 ? 3.451 12.914 9.555 1 98.81 123 CYS B C 1
ATOM 2886 O O . CYS B 1 123 ? 3.518 12.891 8.328 1 98.81 123 CYS B O 1
ATOM 2888 N N . LEU B 1 124 ? 2.395 12.547 10.258 1 98.94 124 LEU B N 1
ATOM 2889 C CA . LEU B 1 124 ? 1.145 12.188 9.594 1 98.94 124 LEU B CA 1
ATOM 2890 C C . LEU B 1 124 ? 0.423 13.43 9.078 1 98.94 124 LEU B C 1
ATOM 2892 O O . LEU B 1 124 ? 0.302 14.422 9.797 1 98.94 124 LEU B O 1
ATOM 2896 N N . ILE B 1 125 ? -0.02 13.391 7.82 1 98.94 125 ILE B N 1
ATOM 2897 C CA . ILE B 1 125 ? -0.78 14.469 7.199 1 98.94 125 ILE B CA 1
ATOM 2898 C C . ILE B 1 125 ? -2.15 13.953 6.77 1 98.94 125 ILE B C 1
ATOM 2900 O O . ILE B 1 125 ? -2.246 12.977 6.02 1 98.94 125 ILE B O 1
ATOM 2904 N N . ALA B 1 126 ? -3.18 14.508 7.242 1 98.88 126 ALA B N 1
ATOM 2905 C CA . ALA B 1 126 ? -4.547 14.219 6.809 1 98.88 126 ALA B CA 1
ATOM 2906 C C . ALA B 1 126 ? -5.336 15.508 6.605 1 98.88 126 ALA B C 1
ATOM 2908 O O . ALA B 1 126 ? -5.078 16.516 7.27 1 98.88 126 ALA B O 1
ATOM 2909 N N . HIS B 1 127 ? -6.273 15.492 5.66 1 98.75 127 HIS B N 1
ATOM 2910 C CA . HIS B 1 127 ? -7.074 16.672 5.379 1 98.75 127 HIS B CA 1
ATOM 2911 C C . HIS B 1 127 ? -8.242 16.797 6.359 1 98.75 127 HIS B C 1
ATOM 2913 O O . HIS B 1 127 ? -9.133 15.953 6.367 1 98.75 127 HIS B O 1
ATOM 2919 N N . ASN B 1 128 ? -8.219 17.812 7.184 1 98 128 ASN B N 1
ATOM 2920 C CA . ASN B 1 128 ? -9.125 17.984 8.312 1 98 128 ASN B CA 1
ATOM 2921 C C . ASN B 1 128 ? -8.938 16.875 9.352 1 98 128 ASN B C 1
ATOM 2923 O O . ASN B 1 128 ? -9.906 16.422 9.961 1 98 128 ASN B O 1
ATOM 2927 N N . GLY B 1 129 ? -7.727 16.438 9.422 1 98.25 129 GLY B N 1
ATOM 2928 C CA . GLY B 1 129 ? -7.383 15.289 10.25 1 98.25 129 GLY B CA 1
ATOM 2929 C C . GLY B 1 129 ? -7.527 15.555 11.734 1 98.25 129 GLY B C 1
ATOM 2930 O O . GLY B 1 129 ? -7.797 14.633 12.508 1 98.25 129 GLY B O 1
ATOM 2931 N N . LYS B 1 130 ? -7.336 16.766 12.148 1 97.38 130 LYS B N 1
ATOM 2932 C CA . LYS B 1 130 ? -7.418 17.109 13.562 1 97.38 130 LYS B CA 1
ATOM 2933 C C . LYS B 1 130 ? -8.828 16.875 14.102 1 97.38 130 LYS B C 1
ATOM 2935 O O . LYS B 1 130 ? -9 16.562 15.281 1 97.38 130 LYS B O 1
ATOM 2940 N N . ARG B 1 131 ? -9.758 16.984 13.227 1 96 131 ARG B N 1
ATOM 2941 C CA . ARG B 1 131 ? -11.148 16.891 13.664 1 96 131 ARG B CA 1
ATOM 2942 C C . ARG B 1 131 ? -11.695 15.484 13.438 1 96 131 ARG B C 1
ATOM 2944 O O . ARG B 1 131 ? -12.609 15.047 14.141 1 96 131 ARG B O 1
ATOM 2951 N N . TYR B 1 132 ? -11.078 14.797 12.508 1 96.75 132 TYR B N 1
ATOM 2952 C CA . TYR B 1 132 ? -11.75 13.555 12.125 1 96.75 132 TYR B CA 1
ATOM 2953 C C . TYR B 1 132 ? -10.789 12.375 12.211 1 96.75 132 TYR B C 1
ATOM 2955 O O . TYR B 1 132 ? -10.828 11.602 13.172 1 96.75 132 TYR B O 1
ATOM 2963 N N . ASP B 1 133 ? -9.805 12.273 11.336 1 98.12 133 ASP B N 1
ATOM 2964 C CA . ASP B 1 133 ? -8.953 11.094 11.18 1 98.12 133 ASP B CA 1
ATOM 2965 C C . ASP B 1 133 ? -8.164 10.812 12.453 1 98.12 133 ASP B C 1
ATOM 2967 O O . ASP B 1 133 ? -8.203 9.703 12.984 1 98.12 133 ASP B O 1
ATOM 2971 N N . PHE B 1 134 ? -7.469 11.805 12.945 1 98.5 134 PHE B N 1
ATOM 2972 C CA . PHE B 1 134 ? -6.484 11.586 13.992 1 98.5 134 PHE B CA 1
ATOM 2973 C C . PHE B 1 134 ? -7.164 11.227 15.312 1 98.5 134 PHE B C 1
ATOM 2975 O O . PHE B 1 134 ? -6.766 10.273 15.984 1 98.5 134 PHE B O 1
ATOM 2982 N N . PRO B 1 135 ? -8.234 11.93 15.719 1 97.75 135 PRO B N 1
ATOM 2983 C CA . PRO B 1 135 ? -8.914 11.5 16.938 1 97.75 135 PRO B CA 1
ATOM 2984 C C . PRO B 1 135 ? -9.469 10.078 16.844 1 97.75 135 PRO B C 1
ATOM 2986 O O . PRO B 1 135 ? -9.43 9.336 17.828 1 97.75 135 PRO B O 1
ATOM 2989 N N . LEU B 1 136 ? -10 9.695 15.711 1 98.19 136 LEU B N 1
ATOM 2990 C CA . LEU B 1 136 ? -10.562 8.359 15.547 1 98.19 136 LEU B CA 1
ATOM 2991 C C . LEU B 1 136 ? -9.461 7.305 15.57 1 98.19 136 LEU B C 1
ATOM 2993 O O . LEU B 1 136 ? -9.633 6.242 16.172 1 98.19 136 LEU B O 1
ATOM 2997 N N . ILE B 1 137 ? -8.359 7.57 14.891 1 98.62 137 ILE B N 1
ATOM 2998 C CA . ILE B 1 137 ? -7.223 6.656 14.922 1 98.62 137 ILE B CA 1
ATOM 2999 C C . ILE B 1 137 ? -6.703 6.523 16.344 1 98.62 137 ILE B C 1
ATOM 3001 O O . ILE B 1 137 ? -6.457 5.41 16.828 1 98.62 137 ILE B O 1
ATOM 3005 N N . LYS B 1 138 ? -6.59 7.648 17.047 1 98.31 138 LYS B N 1
ATOM 3006 C CA . LYS B 1 138 ? -6.133 7.641 18.422 1 98.31 138 LYS B CA 1
ATOM 3007 C C . LYS B 1 138 ? -7.07 6.824 19.312 1 98.31 138 LYS B C 1
ATOM 3009 O O . LYS B 1 138 ? -6.617 6.016 20.125 1 98.31 138 LYS B O 1
ATOM 3014 N N . LYS B 1 139 ? -8.312 7.059 19.156 1 97.88 139 LYS B N 1
ATOM 3015 C CA . LYS B 1 139 ? -9.305 6.305 19.906 1 97.88 139 LYS B CA 1
ATOM 3016 C C . LYS B 1 139 ? -9.164 4.805 19.656 1 97.88 139 LYS B C 1
ATOM 3018 O O . LYS B 1 139 ? -9.258 4.004 20.594 1 97.88 139 LYS B O 1
ATOM 3023 N N . THR B 1 140 ? -8.953 4.426 18.438 1 98 140 THR B N 1
ATOM 3024 C CA . THR B 1 140 ? -8.805 3.023 18.078 1 98 140 THR B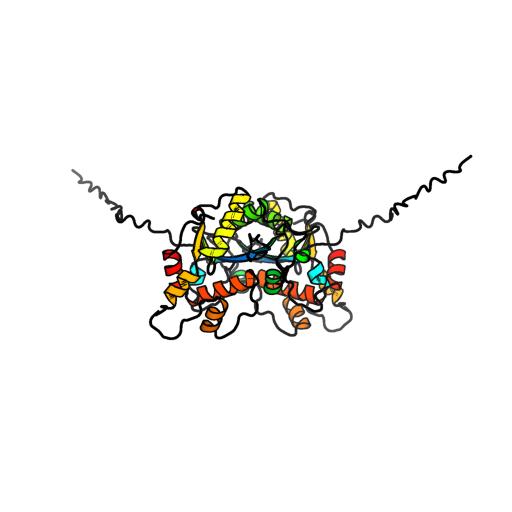 CA 1
ATOM 3025 C C . THR B 1 140 ? -7.555 2.428 18.703 1 98 140 THR B C 1
ATOM 3027 O O . THR B 1 140 ? -7.594 1.323 19.25 1 98 140 THR B O 1
ATOM 3030 N N . PHE B 1 141 ? -6.469 3.17 18.672 1 98.31 141 PHE B N 1
ATOM 3031 C CA . PHE B 1 141 ? -5.227 2.719 19.297 1 98.31 141 PHE B CA 1
ATOM 3032 C C . PHE B 1 141 ? -5.398 2.588 20.812 1 98.31 141 PHE B C 1
ATOM 3034 O O . PHE B 1 141 ? -4.906 1.632 21.406 1 98.31 141 PHE B O 1
ATOM 3041 N N . ASP B 1 142 ? -6.074 3.49 21.422 1 97.75 142 ASP B N 1
ATOM 3042 C CA . ASP B 1 142 ? -6.324 3.432 22.859 1 97.75 142 ASP B CA 1
ATOM 3043 C C . ASP B 1 142 ? -7.164 2.207 23.234 1 97.75 142 ASP B C 1
ATOM 3045 O O . ASP B 1 142 ? -6.879 1.524 24.219 1 97.75 142 ASP B O 1
ATOM 3049 N N . LYS B 1 143 ? -8.156 1.949 22.453 1 97.12 143 LYS B N 1
ATOM 3050 C CA . LYS B 1 143 ? -9.047 0.818 22.688 1 97.12 143 LYS B CA 1
ATOM 3051 C C . LYS B 1 143 ? -8.273 -0.498 22.703 1 97.12 143 LYS B C 1
ATOM 3053 O O . LYS B 1 143 ? -8.609 -1.418 23.453 1 97.12 143 LYS B O 1
ATOM 3058 N N . ILE B 1 144 ? -7.289 -0.571 21.875 1 97.25 144 ILE B N 1
ATOM 3059 C CA . ILE B 1 144 ? -6.535 -1.816 21.781 1 97.25 144 ILE B CA 1
ATOM 3060 C C . ILE B 1 144 ? -5.297 -1.736 22.688 1 97.25 144 ILE B C 1
ATOM 3062 O O . ILE B 1 144 ? -4.406 -2.586 22.594 1 97.25 144 ILE B O 1
ATOM 3066 N N . GLN B 1 145 ? -5.105 -0.673 23.422 1 97.31 145 GLN B N 1
ATOM 3067 C CA . GLN B 1 145 ? -4.086 -0.481 24.438 1 97.31 145 GLN B CA 1
ATOM 3068 C C . GLN B 1 145 ? -2.688 -0.469 23.828 1 97.31 145 GLN B C 1
ATOM 3070 O O . GLN B 1 145 ? -1.772 -1.115 24.344 1 97.31 145 GLN B O 1
ATOM 3075 N N . LEU B 1 146 ? -2.58 0.216 22.75 1 97.44 146 LEU B N 1
ATOM 3076 C CA . LEU B 1 146 ? -1.285 0.4 22.094 1 97.44 146 LEU B CA 1
ATOM 3077 C C . LEU B 1 146 ? -0.891 1.873 22.078 1 97.44 146 LEU B C 1
ATOM 3079 O O . LEU B 1 146 ? -1.683 2.729 21.672 1 97.44 146 LEU B O 1
ATOM 3083 N N . ARG B 1 147 ? 0.339 2.117 22.5 1 96 147 ARG B N 1
ATOM 3084 C CA . ARG B 1 147 ? 0.849 3.484 22.516 1 96 147 ARG B CA 1
ATOM 3085 C C . ARG B 1 147 ? 1.479 3.848 21.172 1 96 147 ARG B C 1
ATOM 3087 O O . ARG B 1 147 ? 2.221 3.049 20.594 1 96 147 ARG B O 1
ATOM 3094 N N . VAL B 1 148 ? 1.174 4.996 20.703 1 97.19 148 VAL B N 1
ATOM 3095 C CA . VAL B 1 148 ? 1.826 5.52 19.5 1 97.19 148 VAL B CA 1
ATOM 3096 C C . VAL B 1 148 ? 3.137 6.203 19.891 1 97.19 148 VAL B C 1
ATOM 3098 O O . VAL B 1 148 ? 3.17 7.031 20.797 1 97.19 148 VAL B O 1
ATOM 3101 N N . PRO B 1 149 ? 4.238 5.879 19.266 1 97.75 149 PRO B N 1
ATOM 3102 C CA . PRO B 1 149 ? 5.543 6.441 19.625 1 97.75 149 PRO B CA 1
ATOM 3103 C C . PRO B 1 149 ? 5.582 7.961 19.5 1 97.75 149 PRO B C 1
ATOM 3105 O O . PRO B 1 149 ? 4.91 8.539 18.641 1 97.75 149 PRO B O 1
ATOM 3108 N N . ASN B 1 150 ? 6.508 8.586 20.203 1 96.81 150 ASN B N 1
ATOM 3109 C CA . ASN B 1 150 ? 6.586 10.039 20.297 1 96.81 150 ASN B CA 1
ATOM 3110 C C . ASN B 1 150 ? 7.188 10.641 19.031 1 96.81 150 ASN B C 1
ATOM 3112 O O . ASN B 1 150 ? 7.016 11.836 18.75 1 96.81 150 ASN B O 1
ATOM 3116 N N . TYR B 1 151 ? 7.914 9.82 18.281 1 97.5 151 TYR B N 1
ATOM 3117 C CA . TYR B 1 151 ? 8.531 10.352 17.078 1 97.5 151 TYR B CA 1
ATOM 3118 C C . TYR B 1 151 ? 7.504 10.531 15.969 1 97.5 151 TYR B C 1
ATOM 3120 O O . TYR B 1 151 ? 7.82 11.07 14.906 1 97.5 151 TYR B O 1
ATOM 3128 N N . ILE B 1 152 ? 6.293 10.039 16.203 1 98.44 152 ILE B N 1
ATOM 3129 C CA . ILE B 1 152 ? 5.203 10.234 15.258 1 98.44 152 ILE B CA 1
ATOM 3130 C C . ILE B 1 152 ? 4.461 11.523 15.578 1 98.44 152 ILE B C 1
ATOM 3132 O O . ILE B 1 152 ? 3.867 11.656 16.656 1 98.44 152 ILE B O 1
ATOM 3136 N N . LEU B 1 153 ? 4.547 12.438 14.656 1 98.56 153 LEU B N 1
ATOM 3137 C CA . LEU B 1 153 ? 3.861 13.719 14.719 1 98.56 153 LEU B CA 1
ATOM 3138 C C . LEU B 1 153 ? 2.664 13.75 13.773 1 98.56 153 LEU B C 1
ATOM 3140 O O . LEU B 1 153 ? 2.438 12.797 13.031 1 98.56 153 LEU B O 1
ATOM 3144 N N . TYR B 1 154 ? 1.818 14.805 13.875 1 98.62 154 TYR B N 1
ATOM 3145 C CA . TYR B 1 154 ? 0.737 15 12.914 1 98.62 154 TYR B CA 1
ATOM 3146 C C . TYR B 1 154 ? 0.549 16.469 12.594 1 98.62 154 TYR B C 1
ATOM 3148 O O . TYR B 1 154 ? 0.909 17.344 13.391 1 98.62 154 TYR B O 1
ATOM 3156 N N . SER B 1 155 ? 0.102 16.766 11.453 1 98.62 155 SER B N 1
ATOM 3157 C CA . SER B 1 155 ? -0.298 18.078 10.969 1 98.62 155 SER B CA 1
ATOM 3158 C C . SER B 1 155 ? -1.504 17.984 10.039 1 98.62 155 SER B C 1
ATOM 3160 O O . SER B 1 155 ? -1.697 16.969 9.367 1 98.62 155 SER B O 1
ATOM 3162 N N . ASP B 1 156 ? -2.316 18.969 10.062 1 98.62 156 ASP B N 1
ATOM 3163 C CA . ASP B 1 156 ? -3.572 18.969 9.32 1 98.62 156 ASP B CA 1
ATOM 3164 C C . ASP B 1 156 ? -3.434 19.75 8.016 1 98.62 156 ASP B C 1
ATOM 3166 O O . ASP B 1 156 ? -3.184 20.953 8.031 1 98.62 156 ASP B O 1
ATOM 3170 N N . SER B 1 157 ? -3.689 19.094 6.922 1 98.69 157 SER B N 1
ATOM 3171 C CA . SER B 1 157 ? -3.477 19.734 5.633 1 98.69 157 SER B CA 1
ATOM 3172 C C . SER B 1 157 ? -4.488 20.859 5.395 1 98.69 157 SER B C 1
ATOM 3174 O O . SER B 1 157 ? -4.238 21.766 4.609 1 98.69 157 SER B O 1
ATOM 3176 N N . LEU B 1 158 ? -5.703 20.75 6.051 1 98.06 158 LEU B N 1
ATOM 3177 C CA . LEU B 1 158 ? -6.652 21.844 5.922 1 98.06 158 LEU B CA 1
ATOM 3178 C C . LEU B 1 158 ? -6.043 23.141 6.43 1 98.06 158 LEU B C 1
ATOM 3180 O O . LEU B 1 158 ? -6.133 24.172 5.762 1 98.06 158 LEU B O 1
ATOM 3184 N N . GLN B 1 159 ? -5.441 23.109 7.555 1 97.06 159 GLN B N 1
ATOM 3185 C CA . GLN B 1 159 ? -4.773 24.281 8.109 1 97.06 159 GLN B CA 1
ATOM 3186 C C . GLN B 1 159 ? -3.607 24.734 7.234 1 97.06 159 GLN B C 1
ATOM 3188 O O . GLN B 1 159 ? -3.434 25.922 6.973 1 97.06 159 GLN B O 1
ATOM 3193 N N . ILE B 1 160 ? -2.854 23.781 6.785 1 97.94 160 ILE B N 1
ATOM 3194 C CA . ILE B 1 160 ? -1.685 24.047 5.957 1 97.94 160 ILE B CA 1
ATOM 3195 C C . ILE B 1 160 ? -2.111 24.781 4.68 1 97.94 160 ILE B C 1
ATOM 3197 O O . ILE B 1 160 ? -1.555 25.812 4.336 1 97.94 160 ILE B O 1
ATOM 3201 N N . LEU B 1 161 ? -3.121 24.266 4.016 1 97.12 161 LEU B N 1
ATOM 3202 C CA . LEU B 1 161 ? -3.525 24.766 2.709 1 97.12 161 LEU B CA 1
ATOM 3203 C C . LEU B 1 161 ? -4.234 26.109 2.842 1 97.12 161 LEU B C 1
ATOM 3205 O O . LEU B 1 161 ? -4.117 26.969 1.965 1 97.12 161 LEU B O 1
ATOM 3209 N N . ARG B 1 162 ? -4.957 26.297 3.893 1 95.06 162 ARG B N 1
ATOM 3210 C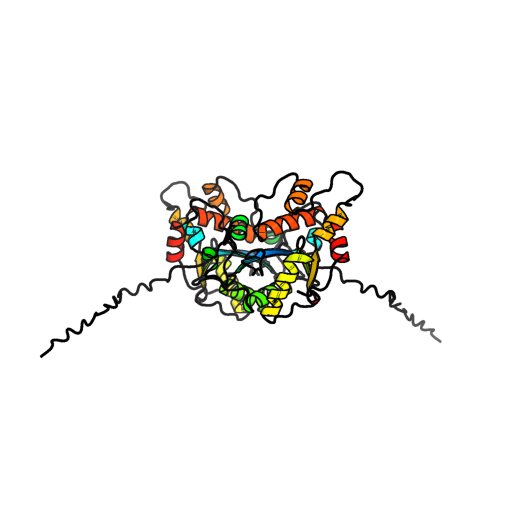 CA . ARG B 1 162 ? -5.547 27.609 4.156 1 95.06 162 ARG B CA 1
ATOM 3211 C C . ARG B 1 162 ? -4.465 28.672 4.309 1 95.06 162 ARG B C 1
ATOM 3213 O O . ARG B 1 162 ? -4.609 29.797 3.809 1 95.06 162 ARG B O 1
ATOM 3220 N N . GLU B 1 163 ? -3.465 28.328 4.992 1 93.75 163 GLU B N 1
ATOM 3221 C CA . GLU B 1 163 ? -2.35 29.25 5.16 1 93.75 163 GLU B CA 1
ATOM 3222 C C . GLU B 1 163 ? -1.651 29.516 3.832 1 93.75 163 GLU B C 1
ATOM 3224 O O . GLU B 1 163 ? -1.32 30.672 3.52 1 93.75 163 GLU B O 1
ATOM 3229 N N . LEU B 1 164 ? -1.406 28.531 3.066 1 93.62 164 LEU B N 1
ATOM 3230 C CA . LEU B 1 164 ? -0.702 28.641 1.794 1 93.62 164 LEU B CA 1
ATOM 3231 C C . LEU B 1 164 ? -1.502 29.484 0.798 1 93.62 164 LEU B C 1
ATOM 3233 O O . LEU B 1 164 ? -0.928 30.25 0.02 1 93.62 164 LEU B O 1
ATOM 3237 N N . GLU B 1 165 ? -2.764 29.266 0.693 1 88.75 165 GLU B N 1
ATOM 3238 C CA . GLU B 1 165 ? -3.584 29.938 -0.308 1 88.75 165 GLU B CA 1
ATOM 3239 C C . GLU B 1 165 ? -4.105 31.281 0.215 1 88.75 165 GLU B C 1
ATOM 3241 O O . GLU B 1 165 ? -4.867 31.969 -0.469 1 88.75 165 GLU B O 1
ATOM 3246 N N . ASN B 1 166 ? -3.357 31.938 0.991 1 73.44 166 ASN B N 1
ATOM 3247 C CA . ASN B 1 166 ? -3.66 33.25 1.549 1 73.44 166 ASN B CA 1
ATOM 3248 C C . ASN B 1 166 ? -5.164 33.5 1.644 1 73.44 166 ASN B C 1
ATOM 3250 O O . ASN B 1 166 ? -5.707 34.344 0.938 1 73.44 166 ASN B O 1
ATOM 3254 N N . GLU B 1 167 ? -5.762 32.656 2.215 1 58.56 167 GLU B N 1
ATOM 3255 C CA . GLU B 1 167 ? -7.195 32.906 2.248 1 58.56 167 GLU B CA 1
ATOM 3256 C C . GLU B 1 167 ? -7.48 34.375 2.604 1 58.56 167 GLU B C 1
ATOM 3258 O O . GLU B 1 167 ? -7.062 34.844 3.662 1 58.56 167 GLU B O 1
ATOM 3263 N N . ASP B 1 168 ? -7.168 35.312 1.666 1 53.75 168 ASP B N 1
ATOM 3264 C CA . ASP B 1 168 ? -7.66 36.656 1.875 1 53.75 168 ASP B CA 1
ATOM 3265 C C . ASP B 1 168 ? -9.164 36.656 2.16 1 53.75 168 ASP B C 1
ATOM 3267 O O . ASP B 1 168 ? -9.969 36.406 1.265 1 53.75 168 ASP B O 1
ATOM 3271 N N . ILE B 1 169 ? -9.375 36.594 3.352 1 49.75 169 ILE B N 1
ATOM 3272 C CA . ILE B 1 169 ? -10.719 36.594 3.92 1 49.75 169 ILE B CA 1
ATOM 3273 C C . ILE B 1 169 ? -11.531 37.75 3.342 1 49.75 169 ILE B C 1
ATOM 3275 O O . ILE B 1 169 ? -12.758 37.781 3.434 1 49.75 169 ILE B O 1
ATOM 3279 N N . THR B 1 170 ? -10.828 38.781 2.926 1 50.09 170 THR B N 1
ATOM 3280 C CA . THR B 1 170 ? -11.547 40 2.508 1 50.09 170 THR B CA 1
ATOM 3281 C C . THR B 1 170 ? -12.148 39.812 1.118 1 50.09 170 THR B C 1
ATOM 3283 O O . THR B 1 170 ? -12.914 40.656 0.648 1 50.09 170 THR B O 1
ATOM 3286 N N . LYS B 1 171 ? -11.617 38.812 0.4 1 56 171 LYS B N 1
ATOM 3287 C CA . LYS B 1 171 ? -12.117 38.781 -0.972 1 56 171 LYS B CA 1
ATOM 3288 C C . LYS B 1 171 ? -13.484 38.094 -1.038 1 56 171 LYS B C 1
ATOM 3290 O O . LYS B 1 171 ? -13.812 37.281 -0.194 1 56 171 LYS B O 1
ATOM 3295 N N . ALA B 1 172 ? -14.406 38.594 -1.813 1 56.19 172 ALA B N 1
ATOM 3296 C CA . ALA B 1 172 ? -15.828 38.344 -2.014 1 56.19 172 ALA B CA 1
ATOM 3297 C C . ALA B 1 172 ? -16.125 36.844 -2.125 1 56.19 172 ALA B C 1
ATOM 3299 O O . ALA B 1 172 ? -17.172 36.406 -1.673 1 56.19 172 ALA B O 1
ATOM 3300 N N . LYS B 1 173 ? -15.281 36.094 -2.922 1 60.16 173 LYS B N 1
ATOM 3301 C CA . LYS B 1 173 ? -15.727 34.719 -3.139 1 60.16 173 LYS B CA 1
ATOM 3302 C C . LYS B 1 173 ? -14.875 33.75 -2.342 1 60.16 173 LYS B C 1
ATOM 3304 O O . LYS B 1 173 ? -13.656 33.656 -2.549 1 60.16 173 LYS B O 1
ATOM 3309 N N . LYS B 1 174 ? -15.5 33.156 -1.307 1 73.19 174 LYS B N 1
ATOM 3310 C CA . LYS B 1 174 ? -14.852 32.219 -0.389 1 73.19 174 LYS B CA 1
ATOM 3311 C C . LYS B 1 174 ? -14.414 30.953 -1.114 1 73.19 174 LYS B C 1
ATOM 3313 O O . LYS B 1 174 ? -15.195 30.359 -1.846 1 73.19 174 LYS B O 1
ATOM 3318 N N . LYS B 1 175 ? -13.164 30.688 -1.162 1 86.81 175 LYS B N 1
ATOM 3319 C CA . LYS B 1 175 ? -12.57 29.5 -1.763 1 86.81 175 LYS B CA 1
ATOM 3320 C C . LYS B 1 175 ? -12.953 28.234 -0.991 1 86.81 175 LYS B C 1
ATOM 3322 O O . LYS B 1 175 ? -13 28.25 0.24 1 86.81 175 LYS B O 1
ATOM 3327 N N . SER B 1 176 ? -13.383 27.25 -1.751 1 93.19 176 SER B N 1
ATOM 3328 C CA . SER B 1 176 ? -13.641 25.953 -1.129 1 93.19 176 SER B CA 1
ATOM 3329 C C . SER B 1 176 ? -12.344 25.25 -0.779 1 93.19 176 SER B C 1
ATOM 3331 O O . SER B 1 176 ? -11.414 25.203 -1.586 1 93.19 176 SER B O 1
ATOM 3333 N N . PHE B 1 177 ? -12.328 24.625 0.448 1 95.56 177 PHE B N 1
ATOM 3334 C CA . PHE B 1 177 ? -11.125 23.906 0.854 1 95.56 177 PHE B CA 1
ATOM 3335 C C . PHE B 1 177 ? -11.414 22.406 0.985 1 95.56 177 PHE B C 1
ATOM 3337 O O . PHE B 1 177 ? -10.695 21.688 1.682 1 95.56 177 PHE B O 1
ATOM 3344 N N . LYS B 1 178 ? -12.5 22.031 0.305 1 95.62 178 LYS B N 1
ATOM 3345 C CA . LYS B 1 178 ? -12.641 20.594 0.113 1 95.62 178 LYS B CA 1
ATOM 3346 C C . LYS B 1 178 ? -11.484 20.031 -0.712 1 95.62 178 LYS B C 1
ATOM 3348 O O . LYS B 1 178 ? -11.031 20.672 -1.662 1 95.62 178 LYS B O 1
ATOM 3353 N N . LEU B 1 179 ? -11.102 18.891 -0.331 1 96.88 179 LEU B N 1
ATOM 3354 C CA . LEU B 1 179 ? -9.922 18.297 -0.958 1 96.88 179 LEU B CA 1
ATOM 3355 C C . LEU B 1 179 ? -10.078 18.266 -2.475 1 96.88 179 LEU B C 1
ATOM 3357 O O . LEU B 1 179 ? -9.172 18.656 -3.209 1 96.88 179 LEU B O 1
ATOM 3361 N N . GLU B 1 180 ? -11.219 17.797 -2.953 1 96.12 180 GLU B N 1
ATOM 3362 C CA . GLU B 1 180 ? -11.469 17.672 -4.387 1 96.12 180 GLU B CA 1
ATOM 3363 C C . GLU B 1 180 ? -11.461 19.047 -5.062 1 96.12 180 GLU B C 1
ATOM 3365 O O . GLU B 1 180 ? -11 19.172 -6.195 1 96.12 180 GLU B O 1
ATOM 3370 N N . ASP B 1 181 ? -11.992 20.047 -4.398 1 95.56 181 ASP B N 1
ATOM 3371 C CA . ASP B 1 181 ? -12.047 21.391 -4.953 1 95.56 181 ASP B CA 1
ATOM 3372 C C . ASP B 1 181 ? -10.648 21.984 -5.082 1 95.56 181 ASP B C 1
ATOM 3374 O O . ASP B 1 181 ? -10.336 22.641 -6.078 1 95.56 181 ASP B O 1
ATOM 3378 N N . ILE B 1 182 ? -9.828 21.781 -4.098 1 95.94 182 ILE B N 1
ATOM 3379 C CA . ILE B 1 182 ? -8.453 22.266 -4.141 1 95.94 182 ILE B CA 1
ATOM 3380 C C . ILE B 1 182 ? -7.711 21.609 -5.297 1 95.94 182 ILE B C 1
ATOM 3382 O O . ILE B 1 182 ? -7.016 22.281 -6.062 1 95.94 182 ILE B O 1
ATOM 3386 N N . TYR B 1 183 ? -7.883 20.266 -5.383 1 96.44 183 TYR B N 1
ATOM 3387 C CA . TYR B 1 183 ? -7.23 19.516 -6.453 1 96.44 183 TYR B CA 1
ATOM 3388 C C . TYR B 1 183 ? -7.633 20.062 -7.82 1 96.44 183 TYR B C 1
ATOM 3390 O O . TYR B 1 183 ? -6.777 20.297 -8.68 1 96.44 183 TYR B O 1
ATOM 3398 N N . GLU B 1 184 ? -8.867 20.281 -7.984 1 95.94 184 GLU B N 1
ATOM 3399 C CA . GLU B 1 184 ? -9.375 20.781 -9.258 1 95.94 184 GLU B CA 1
ATOM 3400 C C . GLU B 1 184 ? -8.805 22.172 -9.57 1 95.94 184 GLU B C 1
ATOM 3402 O O . GLU B 1 184 ? -8.469 22.469 -10.719 1 95.94 184 GLU B O 1
ATOM 3407 N N . ARG B 1 185 ? -8.789 22.969 -8.602 1 93.62 185 ARG B N 1
ATOM 3408 C CA . ARG B 1 185 ? -8.258 24.328 -8.773 1 93.62 185 ARG B CA 1
ATOM 3409 C C . ARG B 1 185 ? -6.793 24.297 -9.188 1 93.62 185 ARG B C 1
ATOM 3411 O O . ARG B 1 185 ? -6.363 25.062 -10.039 1 93.62 185 ARG B O 1
ATOM 3418 N N . LEU B 1 186 ? -6.027 23.406 -8.703 1 93.19 186 LEU B N 1
ATOM 3419 C CA . LEU B 1 186 ? -4.582 23.375 -8.922 1 93.19 186 LEU B CA 1
ATOM 3420 C C . LEU B 1 186 ? -4.242 22.625 -10.203 1 93.19 186 LEU B C 1
ATOM 3422 O O . LEU B 1 186 ? -3.303 23 -10.914 1 93.19 186 LEU B O 1
ATOM 3426 N N . PHE B 1 187 ? -5 21.578 -10.484 1 94.06 187 PHE B N 1
ATOM 3427 C CA . PHE B 1 187 ? -4.578 20.688 -11.555 1 94.06 187 PHE B CA 1
ATOM 3428 C C . PHE B 1 187 ? -5.527 20.781 -12.742 1 94.06 187 PHE B C 1
ATOM 3430 O O . PHE B 1 187 ? -5.309 20.125 -13.766 1 94.06 187 PHE B O 1
ATOM 3437 N N . HIS B 1 188 ? -6.578 21.484 -12.594 1 95.56 188 HIS B N 1
ATOM 3438 C CA . HIS B 1 188 ? -7.547 21.734 -13.656 1 95.56 188 HIS B CA 1
ATOM 3439 C C . HIS B 1 188 ? -8.156 20.422 -14.172 1 95.56 188 HIS B C 1
ATOM 3441 O O . HIS B 1 188 ? -8.375 20.266 -15.375 1 95.56 188 HIS B O 1
ATOM 3447 N N . SER B 1 189 ? -8.211 19.469 -13.289 1 93.75 189 SER B N 1
ATOM 3448 C CA . SER B 1 189 ? -8.852 18.188 -13.531 1 93.75 189 SER B CA 1
ATOM 3449 C C . SER B 1 189 ? -9.445 17.609 -12.242 1 93.75 189 SER B C 1
ATOM 3451 O O . SER B 1 189 ? -9.008 17.953 -11.148 1 93.75 189 SER B O 1
ATOM 3453 N N . LYS B 1 190 ? -10.422 16.797 -12.445 1 93 190 LYS B N 1
ATOM 3454 C CA . LYS B 1 190 ? -11.023 16.156 -11.281 1 93 190 LYS B CA 1
ATOM 3455 C C . LYS B 1 190 ? -10.289 14.859 -10.938 1 93 190 LYS B C 1
ATOM 3457 O O . LYS B 1 190 ? -9.742 14.195 -11.812 1 93 190 LYS B O 1
ATOM 3462 N N . PRO B 1 191 ? -10.266 14.555 -9.633 1 90.81 191 PRO B N 1
ATOM 3463 C CA . PRO B 1 191 ? -9.734 13.234 -9.297 1 90.81 191 PRO B CA 1
ATOM 3464 C C . PRO B 1 191 ? -10.531 12.094 -9.93 1 90.81 191 PRO B C 1
ATOM 3466 O O . PRO B 1 191 ? -11.75 12.195 -10.078 1 90.81 191 PRO B O 1
ATOM 3469 N N . LEU B 1 192 ? -9.836 11.031 -10.258 1 84.06 192 LEU B N 1
ATOM 3470 C CA . LEU B 1 192 ? -10.484 9.891 -10.898 1 84.06 192 LEU B CA 1
ATOM 3471 C C . LEU B 1 192 ? -11.422 9.18 -9.922 1 84.06 192 LEU B C 1
ATOM 3473 O O . LEU B 1 192 ? -12.508 8.75 -10.305 1 84.06 192 LEU B O 1
ATOM 3477 N N . VAL B 1 193 ? -10.984 8.992 -8.773 1 86.75 193 VAL B N 1
ATOM 3478 C CA . VAL B 1 193 ? -11.727 8.305 -7.723 1 86.75 193 VAL B CA 1
ATOM 3479 C C . VAL B 1 193 ? -11.719 9.148 -6.453 1 86.75 193 VAL B C 1
ATOM 3481 O O . VAL B 1 193 ? -10.719 9.789 -6.129 1 86.75 193 VAL B O 1
ATOM 3484 N N . THR B 1 194 ? -12.953 9.211 -5.836 1 86.31 194 THR B N 1
ATOM 3485 C CA . THR B 1 194 ? -13.055 9.859 -4.531 1 86.31 194 THR B CA 1
ATOM 3486 C C . THR B 1 194 ? -13.734 8.945 -3.521 1 86.31 194 THR B C 1
ATOM 3488 O O . THR B 1 194 ? -14.391 7.965 -3.904 1 86.31 194 THR B O 1
ATOM 3491 N N . HIS B 1 195 ? -13.43 9.133 -2.332 1 91 195 HIS B N 1
ATOM 3492 C CA . HIS B 1 195 ? -14.086 8.484 -1.198 1 91 195 HIS B CA 1
ATOM 3493 C C . HIS B 1 195 ? -13.586 7.059 -1.013 1 91 195 HIS B C 1
ATOM 3495 O O . HIS B 1 195 ? -14.234 6.246 -0.355 1 91 195 HIS B O 1
ATOM 3501 N N . ALA B 1 196 ? -12.609 6.711 -1.649 1 95.69 196 ALA B N 1
ATOM 3502 C CA . ALA B 1 196 ? -11.695 5.66 -1.204 1 95.69 196 ALA B CA 1
ATOM 3503 C C . ALA B 1 196 ? -10.484 6.254 -0.488 1 95.69 196 ALA B C 1
ATOM 3505 O O . ALA B 1 196 ? -9.914 7.25 -0.939 1 95.69 196 ALA B O 1
ATOM 3506 N N . ALA B 1 197 ? -10.133 5.645 0.573 1 98.38 197 ALA B N 1
ATOM 3507 C CA . ALA B 1 197 ? -9.086 6.227 1.413 1 98.38 197 ALA B CA 1
ATOM 3508 C C . ALA B 1 197 ? -7.809 6.465 0.615 1 98.38 197 ALA B C 1
ATOM 3510 O O . ALA B 1 197 ? -7.23 7.555 0.662 1 98.38 197 ALA B O 1
ATOM 3511 N N . GLU B 1 198 ? -7.383 5.488 -0.135 1 97.75 198 GLU B N 1
ATOM 3512 C CA . GLU B 1 198 ? -6.129 5.633 -0.873 1 97.75 198 GLU B CA 1
ATOM 3513 C C . GLU B 1 198 ? -6.25 6.699 -1.96 1 97.75 198 GLU B C 1
ATOM 3515 O O . GLU B 1 198 ? -5.297 7.434 -2.227 1 97.75 198 GLU B O 1
ATOM 3520 N N . ALA B 1 199 ? -7.379 6.758 -2.633 1 96.69 199 ALA B N 1
ATOM 3521 C CA . ALA B 1 199 ? -7.586 7.777 -3.656 1 96.69 199 ALA B CA 1
ATOM 3522 C C . ALA B 1 199 ? -7.457 9.18 -3.064 1 96.69 199 ALA B C 1
ATOM 3524 O O . ALA B 1 199 ? -6.824 10.055 -3.66 1 96.69 199 ALA B O 1
ATOM 3525 N N . ASP B 1 200 ? -8.07 9.367 -1.928 1 98.25 200 ASP B N 1
ATOM 3526 C CA . ASP B 1 200 ? -8.008 10.672 -1.274 1 98.25 200 ASP B CA 1
ATOM 3527 C C . ASP B 1 200 ? -6.586 10.969 -0.793 1 98.25 200 ASP B C 1
ATOM 3529 O O . ASP B 1 200 ? -6.156 12.125 -0.803 1 98.25 200 ASP B O 1
ATOM 3533 N N . VAL B 1 201 ? -5.84 9.969 -0.38 1 98.44 201 VAL B N 1
ATOM 3534 C CA . VAL B 1 201 ? -4.441 10.117 0.005 1 98.44 201 VAL B CA 1
ATOM 3535 C C . VAL B 1 201 ? -3.613 10.547 -1.206 1 98.44 201 VAL B C 1
ATOM 3537 O O . VAL B 1 201 ? -2.758 11.422 -1.102 1 98.44 201 VAL B O 1
ATOM 3540 N N . GLU B 1 202 ? -3.875 9.898 -2.348 1 96.69 202 GLU B N 1
ATOM 3541 C CA . GLU B 1 202 ? -3.154 10.258 -3.566 1 96.69 202 GLU B CA 1
ATOM 3542 C C . GLU B 1 202 ? -3.377 11.719 -3.926 1 96.69 202 GLU B C 1
ATOM 3544 O O . GLU B 1 202 ? -2.432 12.43 -4.277 1 96.69 202 GLU B O 1
ATOM 3549 N N . VAL B 1 203 ? -4.594 12.125 -3.844 1 97 203 VAL B N 1
ATOM 3550 C CA . VAL B 1 203 ? -4.938 13.508 -4.137 1 97 203 VAL B CA 1
ATOM 3551 C C . VAL B 1 203 ? -4.172 14.445 -3.201 1 97 203 VAL B C 1
ATOM 3553 O O . VAL B 1 203 ? -3.547 15.406 -3.648 1 97 203 VAL B O 1
ATOM 3556 N N . LEU B 1 204 ? -4.223 14.156 -1.954 1 98.12 204 LEU B N 1
ATOM 3557 C CA . LEU B 1 204 ? -3.537 14.977 -0.959 1 98.12 204 LEU B CA 1
ATOM 3558 C C . LEU B 1 204 ? -2.033 14.992 -1.213 1 98.12 204 LEU B C 1
ATOM 3560 O O . LEU B 1 204 ? -1.396 16.047 -1.117 1 98.12 204 LEU B O 1
ATOM 3564 N N . TYR B 1 205 ? -1.463 13.867 -1.518 1 97.5 205 TYR B N 1
ATOM 3565 C CA . TYR B 1 205 ? -0.037 13.75 -1.804 1 97.5 205 TYR B CA 1
ATOM 3566 C C . TYR B 1 205 ? 0.358 14.641 -2.979 1 97.5 205 TYR B C 1
ATOM 3568 O O . TYR B 1 205 ? 1.349 15.367 -2.906 1 97.5 205 TYR B O 1
ATOM 3576 N N . LYS B 1 206 ? -0.406 14.578 -4.023 1 95.88 206 LYS B N 1
ATOM 3577 C CA . LYS B 1 206 ? -0.132 15.391 -5.211 1 95.88 206 LYS B CA 1
ATOM 3578 C C . LYS B 1 206 ? -0.211 16.875 -4.891 1 95.88 206 LYS B C 1
ATOM 3580 O O . LYS B 1 206 ? 0.579 17.672 -5.406 1 95.88 206 LYS B O 1
ATOM 3585 N N . ILE B 1 207 ? -1.172 17.234 -4.059 1 96.19 207 ILE B N 1
ATOM 3586 C CA . ILE B 1 207 ? -1.292 18.625 -3.635 1 96.19 207 ILE B CA 1
ATOM 3587 C C . ILE B 1 207 ? -0.042 19.047 -2.861 1 96.19 207 ILE B C 1
ATOM 3589 O O . ILE B 1 207 ? 0.497 20.125 -3.078 1 96.19 207 ILE B O 1
ATOM 3593 N N . ALA B 1 208 ? 0.424 18.219 -1.964 1 97.12 208 ALA B N 1
ATOM 3594 C CA . ALA B 1 208 ? 1.643 18.5 -1.212 1 97.12 208 ALA B CA 1
ATOM 3595 C C . ALA B 1 208 ? 2.838 18.672 -2.146 1 97.12 208 ALA B C 1
ATOM 3597 O O . ALA B 1 208 ? 3.664 19.562 -1.957 1 97.12 208 ALA B O 1
ATOM 3598 N N . LEU B 1 209 ? 2.92 17.797 -3.146 1 95.88 209 LEU B N 1
ATOM 3599 C CA . LEU B 1 209 ? 3.996 17.906 -4.125 1 95.88 209 LEU B CA 1
ATOM 3600 C C . LEU B 1 209 ? 3.947 19.234 -4.859 1 95.88 209 LEU B C 1
ATOM 3602 O O . LEU B 1 209 ? 4.988 19.828 -5.137 1 95.88 209 LEU B O 1
ATOM 3606 N N . PHE B 1 210 ? 2.779 19.625 -5.176 1 93.69 210 PHE B N 1
ATOM 3607 C CA . PHE B 1 210 ? 2.588 20.875 -5.895 1 93.69 210 PHE B CA 1
ATOM 3608 C C . PHE B 1 210 ? 3.193 22.047 -5.125 1 93.69 210 PHE B C 1
ATOM 3610 O O . PHE B 1 210 ? 3.871 22.891 -5.711 1 93.69 210 PHE B O 1
ATOM 3617 N N . TYR B 1 211 ? 2.99 22.094 -3.812 1 93.88 211 TYR B N 1
ATOM 3618 C CA . TYR B 1 211 ? 3.443 23.219 -3.002 1 93.88 211 TYR B CA 1
ATOM 3619 C C . TYR B 1 211 ? 4.883 23.031 -2.551 1 93.88 211 TYR B C 1
ATOM 3621 O O . TYR B 1 211 ? 5.562 23.984 -2.174 1 93.88 211 TYR B O 1
ATOM 3629 N N . GLY B 1 212 ? 5.336 21.766 -2.484 1 93.06 212 GLY B N 1
ATOM 3630 C CA . GLY B 1 212 ? 6.738 21.469 -2.238 1 93.06 212 GLY B CA 1
ATOM 3631 C C . GLY B 1 212 ? 7.227 21.969 -0.893 1 93.06 212 GLY B C 1
ATOM 3632 O O . GLY B 1 212 ? 6.621 21.688 0.141 1 93.06 212 GLY B O 1
ATOM 3633 N N . ASN B 1 213 ? 8.227 22.766 -0.987 1 93.38 213 ASN B N 1
ATOM 3634 C CA . ASN B 1 213 ? 8.891 23.266 0.213 1 93.38 213 ASN B CA 1
ATOM 3635 C C . ASN B 1 213 ? 7.945 24.109 1.07 1 93.38 213 ASN B C 1
ATOM 3637 O O . ASN B 1 213 ? 8.031 24.078 2.299 1 93.38 213 ASN B O 1
ATOM 3641 N N . ASP B 1 214 ? 7.105 24.875 0.471 1 94.5 214 ASP B N 1
ATOM 3642 C CA . ASP B 1 214 ? 6.156 25.688 1.226 1 94.5 214 ASP B CA 1
ATOM 3643 C C . ASP B 1 214 ? 5.238 24.812 2.078 1 94.5 214 ASP B C 1
ATOM 3645 O O . ASP B 1 214 ? 4.902 25.172 3.209 1 94.5 214 ASP B O 1
ATOM 3649 N N . PHE B 1 215 ? 4.863 23.703 1.533 1 96.88 215 PHE B N 1
ATOM 3650 C CA . PHE B 1 215 ? 4.043 22.766 2.283 1 96.88 215 PHE B CA 1
ATOM 3651 C C . PHE B 1 215 ? 4.789 22.25 3.512 1 96.88 215 PHE B C 1
ATOM 3653 O O . PHE B 1 215 ? 4.227 22.203 4.609 1 96.88 215 PHE B O 1
ATOM 3660 N N . ILE B 1 216 ? 6.043 21.922 3.316 1 97.25 216 ILE B N 1
ATOM 3661 C CA . ILE B 1 216 ? 6.879 21.375 4.383 1 97.25 216 ILE B CA 1
ATOM 3662 C C . ILE B 1 216 ? 6.992 22.391 5.516 1 97.25 216 ILE B C 1
ATOM 3664 O O . ILE B 1 216 ? 6.797 22.062 6.684 1 97.25 216 ILE B O 1
ATOM 3668 N N . ASP B 1 217 ? 7.25 23.609 5.152 1 96.5 217 ASP B N 1
ATOM 3669 C CA . ASP B 1 217 ? 7.469 24.656 6.145 1 96.5 217 ASP B CA 1
ATOM 3670 C C . ASP B 1 217 ? 6.238 24.844 7.027 1 96.5 217 ASP B C 1
ATOM 3672 O O . ASP B 1 217 ? 6.348 24.891 8.258 1 96.5 217 ASP B O 1
ATOM 3676 N N . ILE B 1 218 ? 5.109 24.891 6.402 1 97.31 218 ILE B N 1
ATOM 3677 C CA . ILE B 1 218 ? 3.887 25.141 7.156 1 97.31 218 ILE B CA 1
ATOM 3678 C C . ILE B 1 218 ? 3.504 23.891 7.938 1 97.31 218 ILE B C 1
ATOM 3680 O O . ILE B 1 218 ? 3.023 23.969 9.07 1 97.31 218 ILE B O 1
ATOM 3684 N N . ALA B 1 219 ? 3.693 22.688 7.348 1 98.31 219 ALA B N 1
ATOM 3685 C CA . ALA B 1 219 ? 3.428 21.453 8.062 1 98.31 219 ALA B CA 1
ATOM 3686 C C . ALA B 1 219 ? 4.234 21.375 9.359 1 98.31 219 ALA B C 1
ATOM 3688 O O . ALA B 1 219 ? 3.711 20.969 10.398 1 98.31 219 ALA B O 1
ATOM 3689 N N . GLU B 1 220 ? 5.492 21.75 9.227 1 97.75 220 GLU B N 1
ATOM 3690 C CA . GLU B 1 220 ? 6.371 21.719 10.391 1 97.75 220 GLU B CA 1
ATOM 3691 C C . GLU B 1 220 ? 5.945 22.734 11.438 1 97.75 220 GLU B C 1
ATOM 3693 O O . GLU B 1 220 ? 6.027 22.469 12.641 1 97.75 220 GLU B O 1
ATOM 3698 N N . LYS B 1 221 ? 5.5 23.844 10.945 1 96.12 221 LYS B N 1
ATOM 3699 C CA . LYS B 1 221 ? 5.012 24.891 11.836 1 96.12 221 LYS B CA 1
ATOM 3700 C C . LYS B 1 221 ? 3.846 24.391 12.68 1 96.12 221 LYS B C 1
ATOM 3702 O O . LYS B 1 221 ? 3.746 24.719 13.867 1 96.12 221 LYS B O 1
ATOM 3707 N N . PHE B 1 222 ? 2.982 23.531 12.164 1 96.75 222 PHE B N 1
ATOM 3708 C CA . PHE B 1 222 ? 1.754 23.125 12.836 1 96.75 222 PHE B CA 1
ATOM 3709 C C . PHE B 1 222 ? 1.905 21.734 13.453 1 96.75 222 PHE B C 1
ATOM 3711 O O . PHE B 1 222 ? 0.98 21.219 14.094 1 96.75 222 PHE B O 1
ATOM 3718 N N . ALA B 1 223 ? 3.045 21.109 13.312 1 97.75 223 ALA B N 1
ATOM 3719 C CA . ALA B 1 223 ? 3.234 19.734 13.734 1 97.75 223 ALA B CA 1
ATOM 3720 C C . ALA B 1 223 ? 3.131 19.609 15.25 1 97.75 223 ALA B C 1
ATOM 3722 O O . ALA B 1 223 ? 3.619 20.469 15.992 1 97.75 223 ALA B O 1
ATOM 3723 N N . SER B 1 224 ? 2.482 18.594 15.727 1 97.19 224 SER B N 1
ATOM 3724 C CA . SER B 1 224 ? 2.369 18.234 17.125 1 97.19 224 SER B CA 1
ATOM 3725 C C . SER B 1 224 ? 2.529 16.719 17.328 1 97.19 224 SER B C 1
ATOM 3727 O O . SER B 1 224 ? 2.436 15.961 16.359 1 97.19 224 SER B O 1
ATOM 3729 N N . ARG B 1 225 ? 2.752 16.312 18.547 1 97 225 ARG B N 1
ATOM 3730 C CA . ARG B 1 225 ? 2.91 14.883 18.812 1 97 225 ARG B CA 1
ATOM 3731 C C . ARG B 1 225 ? 1.571 14.156 18.734 1 97 225 ARG B C 1
ATOM 3733 O O . ARG B 1 225 ? 0.573 14.625 19.297 1 97 225 ARG B O 1
ATOM 3740 N N . PHE B 1 226 ? 1.587 13.055 18.031 1 97.69 226 PHE B N 1
ATOM 3741 C CA . PHE B 1 226 ? 0.361 12.281 17.891 1 97.69 226 PHE B CA 1
ATOM 3742 C C . PHE B 1 226 ? -0.116 11.781 19.25 1 97.69 226 PHE B C 1
ATOM 3744 O O . PHE B 1 226 ? -1.32 11.719 19.5 1 97.69 226 PHE B O 1
ATOM 3751 N N . SER B 1 227 ? 0.804 11.461 20.109 1 94.44 227 SER B N 1
ATOM 3752 C CA . SER B 1 227 ? 0.512 10.891 21.422 1 94.44 227 SER B CA 1
ATOM 3753 C C . SER B 1 227 ? -0.273 11.867 22.281 1 94.44 227 SER B C 1
ATOM 3755 O O . SER B 1 227 ? -0.895 11.477 23.281 1 94.44 227 SER B O 1
ATOM 3757 N N . GLU B 1 228 ? -0.267 13.125 21.938 1 93.19 228 GLU B N 1
ATOM 3758 C CA . GLU B 1 228 ? -0.884 14.156 22.75 1 93.19 228 GLU B CA 1
ATOM 3759 C C . GLU B 1 228 ? -2.33 14.406 22.344 1 93.19 228 GLU B C 1
ATOM 3761 O O . GLU B 1 228 ? -3.037 15.195 22.969 1 93.19 228 GLU B O 1
ATOM 3766 N N . ILE B 1 229 ? -2.729 13.734 21.312 1 94.38 229 ILE B N 1
ATOM 3767 C CA . ILE B 1 229 ? -4.109 13.883 20.875 1 94.38 229 ILE B CA 1
ATOM 3768 C C . ILE B 1 229 ? -5.055 13.367 21.953 1 94.38 229 ILE B C 1
ATOM 3770 O O . ILE B 1 229 ? -4.824 12.305 22.531 1 94.38 229 ILE B O 1
ATOM 3774 N N . ASP B 1 230 ? -6.035 14.117 22.281 1 87.06 230 ASP B N 1
ATOM 3775 C CA . ASP B 1 230 ? -7.137 13.703 23.156 1 87.06 230 ASP B CA 1
ATOM 3776 C C . ASP B 1 230 ? -8.359 13.297 22.328 1 87.06 230 ASP B C 1
ATOM 3778 O O . ASP B 1 230 ? -9 14.133 21.703 1 87.06 230 ASP B O 1
ATOM 3782 N N . PRO B 1 231 ? -8.625 12.008 22.391 1 80.88 231 PRO B N 1
ATOM 3783 C CA . PRO B 1 231 ? -9.711 11.555 21.516 1 80.88 231 PRO B CA 1
ATOM 3784 C C . PRO B 1 231 ? -11.086 12.039 21.984 1 80.88 231 PRO B C 1
ATOM 3786 O O . PRO B 1 231 ? -11.289 12.289 23.172 1 80.88 231 PRO B O 1
#

Organism: Hermetia illucens (NCBI:txid343691)

pLDDT: mean 87.55, std 21.15, range [24.17, 98.94]

Radius of gyration: 26.01 Å; Cα contacts (8 Å, |Δi|>4): 778; chains: 2; bounding box: 109×93×64 Å

Secondary structure (DSSP, 8-state):
-----------------S---------EEEEEEEEES-SSS--EEEEEEEEEEHHHHHTGGG-S--TT-EEEEEE---SSPPPHHHHHHH---HHHHTTSPPS-HHHHHHHHHHHTTSPSSEEEEETTTTTTHHHHHHHHHHHTT-PPPTTEEEEEHHHHHHHHTT--TTSSSPPP--HHHHHHHHHSS--S--SSHHHHHHHHHHHHHHHTHHHHHHHHHH-EEGGG---/-----------------S---------EEEEEEEEES-SSS--EEEEEEEEEEHHHHHTGGG-S--TT-EEEEEE---SSPPPHHHHHHH---HHHHTTSPPS-HHHHHHHHHHHTTSPSSEEEEETTTTTTHHHHHHHHHHHTT-PPPTTEEEEEHHHHHHHHTT--TTSSSPPP--HHHHHHHHHSS--S--SSHHHHHHHHHHHHHHHTHHHHHHHHHH-EEGGG---

Nearest PDB structures (foldseek):
  8hcf-assembly1_B  TM=9.221E-01  e=1.263E-20  Mus musculus
  8hcc-assembly2_C  TM=9.235E-01  e=1.515E-20  Mus musculus
  6a45-assembly1_A  TM=9.242E-01  e=3.757E-20  Mus musculus
  3mxm-assembly2_A  TM=9.187E-01  e=7.770E-20  Mus musculus
  8hcc-assembly1_B  TM=9.212E-01  e=1.117E-19  Mus musculus